Protein AF-A0A7C8FWV5-F1 (afdb_monomer_lite)

pLDDT: mean 75.68, std 17.68, range [30.75, 98.62]

Organism: NCBI:txid1796610

Sequence (499 aa):
MRIVAREIRVPHNERIVSKNVGADAIDLTFDDEWRECTSKVAVFKNGADEFRAAVSGDLVQIPWEVLDRPGELHLSLVGYVGEKKRIVTEKMTRPFKVLAAGSLAGDSPSDPTPDAVQVLLNRVGDAAETAEAAASRAEATDRAVSAAESARTAAEAARASSEESRASAETSRAGAESARVAAETSRRDAEAARSAAEAQRTSAESGRREAEASRVVAEAARVAEFDQMRQNFQGMQCVLLPEGEYDPETAEPTIEGDTSVIYYVPNPRHTVGDLYLEWRYLAVSDGSCIWELIGGRDKLPDAITVADIDAIVGGGTAPKAERYLSLTGLAYLWAVVREWFAAKLHKHDAADIETGQVPVARGGTGASTALAAQHNILGDMAAADAVSDADLQFVLARPDGGNETAGAVFRAAGSLIWNWLDARIRSTFHFNASHQLRTEGLADGAVTNAKLDQSIRDSLSRVAVARCSRVLFAVTETGGYIQFVDESNQPIFGISASN

Secondary structure (DSSP, 8-state):
-EEETTEEE-SS--EEETT--S--EEE-EE-HHHHT-SEEEEEEEETTEEEEEE-BTTEEEPPGGGGSS-EEEEEEEEEEETTTEEEEPPPPSS-EEEEPP-S-PPPPPSSPPPPHHHHHHHHHHHHHHHHHHHHHHHHHHHHHHHHHHHHHHHHHHHHHHHHHHHHHHHHHHHHHHHHHHHHHHHHHHHHHHHHHHHHHHHHHHHHHHHHHHHHHHHHHHHHHHHHHHHHHHHT-EEEEPPTTSB-TTT--B-SPP-TTEEEEEEEEEEETTEEEEEEEEEE-TTS-EEEEEES-S-SSPPPPPHHHHHHHHTTPPPPSS-----HHHHHHHHHHHHHHHHTT-----TTS--SS---GGGTS---SSHHHHHHHHHGGG-------SSS-------SS-------SS-TTTHHHHHHHHHHHHHHHTTB-TTS-B-GGG--TTS--HHHHHHHHHHHHTT---TT--EEEEEEETTEEEEEEE-TTS-EEEEEE---

Structure (mmCIF, N/CA/C/O backbone):
data_AF-A0A7C8FWV5-F1
#
_entry.id   AF-A0A7C8FWV5-F1
#
loop_
_atom_site.group_PDB
_atom_site.id
_atom_site.type_symbol
_atom_site.label_atom_id
_atom_site.label_alt_id
_atom_site.label_comp_id
_atom_site.label_asym_id
_atom_site.label_entity_id
_atom_site.label_seq_id
_atom_site.pdbx_PDB_ins_code
_atom_site.Cartn_x
_atom_site.Cartn_y
_atom_site.Cartn_z
_atom_site.occupancy
_atom_site.B_iso_or_equiv
_atom_site.auth_seq_id
_atom_site.auth_comp_id
_atom_site.auth_asym_id
_atom_site.auth_atom_id
_atom_site.pdbx_PDB_model_num
ATOM 1 N N . MET A 1 1 ? 73.885 -1.399 -71.436 1.00 81.50 1 MET A N 1
ATOM 2 C CA . MET A 1 1 ? 74.106 -0.104 -72.128 1.00 81.50 1 MET A CA 1
ATOM 3 C C . MET A 1 1 ? 73.913 1.042 -71.139 1.00 81.50 1 MET A C 1
ATOM 5 O O . MET A 1 1 ? 73.030 0.947 -70.298 1.00 81.50 1 MET A O 1
ATOM 9 N N . ARG A 1 2 ? 74.726 2.107 -71.193 1.00 83.88 2 ARG A N 1
ATOM 10 C CA . ARG A 1 2 ? 74.626 3.237 -70.248 1.00 83.88 2 ARG A CA 1
ATOM 11 C C . ARG A 1 2 ? 74.186 4.507 -70.970 1.00 83.88 2 ARG A C 1
ATOM 13 O O . ARG A 1 2 ? 74.737 4.817 -72.022 1.00 83.88 2 ARG A O 1
ATOM 20 N N . ILE A 1 3 ? 73.235 5.241 -70.400 1.00 84.94 3 ILE A N 1
ATOM 21 C CA . ILE A 1 3 ? 72.766 6.525 -70.932 1.00 84.94 3 ILE A CA 1
ATOM 22 C C . ILE A 1 3 ? 73.201 7.617 -69.965 1.00 84.94 3 ILE A C 1
ATOM 24 O O . ILE A 1 3 ? 72.826 7.589 -68.794 1.00 84.94 3 ILE A O 1
ATOM 28 N N . VAL A 1 4 ? 74.041 8.533 -70.445 1.00 82.44 4 VAL A N 1
ATOM 29 C CA . VAL A 1 4 ? 74.575 9.649 -69.650 1.00 82.44 4 VAL A CA 1
ATOM 30 C C . VAL A 1 4 ? 74.501 10.909 -70.487 1.00 82.44 4 VAL A C 1
ATOM 32 O O . VAL A 1 4 ? 74.942 10.888 -71.632 1.00 82.44 4 VAL A O 1
ATOM 35 N N . ALA A 1 5 ? 73.958 11.994 -69.933 1.00 82.19 5 ALA A N 1
ATOM 36 C CA . ALA A 1 5 ? 73.824 13.272 -70.640 1.00 82.19 5 ALA A CA 1
ATOM 37 C C . ALA A 1 5 ? 73.125 13.120 -72.008 1.00 82.19 5 ALA A C 1
ATOM 39 O O . ALA A 1 5 ? 73.476 13.784 -72.979 1.00 82.19 5 ALA A O 1
ATOM 40 N N . ARG A 1 6 ? 72.135 12.213 -72.077 1.00 84.94 6 ARG A N 1
ATOM 41 C CA . ARG A 1 6 ? 71.362 11.862 -73.288 1.00 84.94 6 ARG A CA 1
ATOM 42 C C . ARG A 1 6 ? 72.181 11.202 -74.406 1.00 84.94 6 ARG A C 1
ATOM 44 O O . ARG A 1 6 ? 71.646 10.958 -75.481 1.00 84.94 6 ARG A O 1
ATOM 51 N N . GLU A 1 7 ? 73.427 10.827 -74.148 1.00 84.19 7 GLU A N 1
ATOM 52 C CA . GLU A 1 7 ? 74.251 10.044 -75.062 1.00 84.19 7 GLU A CA 1
ATOM 53 C C . GLU A 1 7 ? 74.120 8.546 -74.747 1.00 84.19 7 GLU A C 1
ATOM 55 O O . GLU A 1 7 ? 74.185 8.121 -73.588 1.00 84.19 7 GLU A O 1
ATOM 60 N N . ILE A 1 8 ? 73.967 7.729 -75.790 1.00 84.31 8 ILE A N 1
ATOM 61 C CA . ILE A 1 8 ? 73.966 6.270 -75.681 1.00 84.31 8 ILE A CA 1
ATOM 62 C C . ILE A 1 8 ? 75.407 5.751 -75.721 1.00 84.31 8 ILE A C 1
ATOM 64 O O . ILE A 1 8 ? 76.081 5.833 -76.748 1.00 84.31 8 ILE A O 1
ATOM 68 N N . ARG A 1 9 ? 75.860 5.140 -74.621 1.00 81.19 9 ARG A N 1
ATOM 69 C CA . ARG A 1 9 ? 77.179 4.504 -74.525 1.00 81.19 9 ARG A CA 1
ATOM 70 C C . ARG A 1 9 ? 77.047 2.987 -74.503 1.00 81.19 9 ARG A C 1
ATOM 72 O O . ARG A 1 9 ? 76.560 2.394 -73.532 1.00 81.19 9 ARG A O 1
ATOM 79 N N . VAL A 1 10 ? 77.507 2.362 -75.584 1.00 75.94 10 VAL A N 1
ATOM 80 C CA . VAL A 1 10 ? 77.534 0.904 -75.752 1.00 75.94 10 VAL A CA 1
ATOM 81 C C . VAL A 1 10 ? 78.947 0.391 -75.438 1.00 75.94 10 VAL A C 1
ATOM 83 O O . VAL A 1 10 ? 79.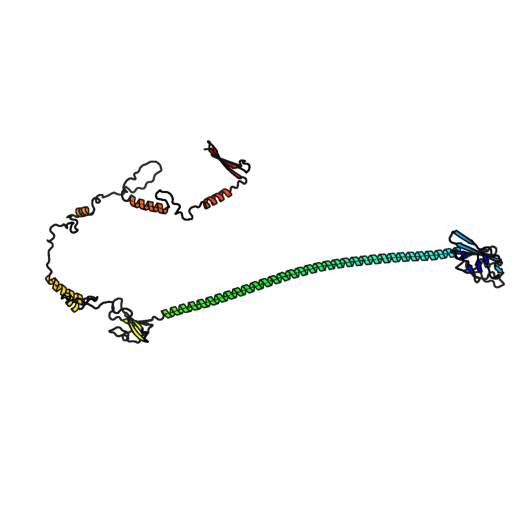909 0.937 -75.982 1.00 75.94 10 VAL A O 1
ATOM 86 N N . PRO A 1 11 ? 79.107 -0.614 -74.557 1.00 64.56 11 PRO A N 1
ATOM 87 C CA . PRO A 1 11 ? 80.425 -1.081 -74.120 1.00 64.56 11 PRO A CA 1
ATOM 88 C C . PRO A 1 11 ? 81.222 -1.793 -75.227 1.00 64.56 11 PRO A C 1
ATOM 90 O O . PRO A 1 11 ? 82.437 -1.630 -75.288 1.00 64.56 11 PRO A O 1
ATOM 93 N N . HIS A 1 12 ? 80.559 -2.527 -76.129 1.00 64.19 12 HIS A N 1
ATOM 94 C CA . HIS A 1 12 ? 81.186 -3.223 -77.258 1.00 64.19 12 HIS A CA 1
ATOM 95 C C . HIS A 1 12 ? 80.329 -3.105 -78.525 1.00 64.19 12 HIS A C 1
ATOM 97 O O . HIS A 1 12 ? 79.124 -2.881 -78.456 1.00 64.19 12 HIS A O 1
ATOM 103 N N . ASN A 1 13 ? 80.954 -3.237 -79.699 1.00 60.41 13 ASN A N 1
ATOM 104 C CA . ASN A 1 13 ? 80.238 -3.252 -80.975 1.00 60.41 13 ASN A CA 1
ATOM 105 C C . ASN A 1 13 ? 79.641 -4.648 -81.203 1.00 60.41 13 ASN A C 1
ATOM 107 O O . ASN A 1 13 ? 80.277 -5.508 -81.817 1.00 60.41 13 ASN A O 1
ATOM 111 N N . GLU A 1 14 ? 78.469 -4.888 -80.626 1.00 65.50 14 GLU A N 1
ATOM 112 C CA . GLU A 1 14 ? 77.799 -6.185 -80.662 1.00 65.50 14 GLU A CA 1
ATOM 113 C C . GLU A 1 14 ? 77.191 -6.463 -82.046 1.00 65.50 14 GLU A C 1
ATOM 115 O O . GLU A 1 14 ? 76.731 -5.565 -82.760 1.00 65.50 14 GLU A O 1
ATOM 120 N N . ARG A 1 15 ? 77.261 -7.732 -82.458 1.00 67.81 15 ARG A N 1
ATOM 121 C CA . ARG A 1 15 ? 76.713 -8.233 -83.721 1.00 67.81 15 ARG A CA 1
ATOM 122 C C . ARG A 1 15 ? 75.438 -8.998 -83.409 1.00 67.81 15 ARG A C 1
ATOM 124 O O . ARG A 1 15 ? 75.498 -9.967 -82.663 1.00 67.81 15 ARG A O 1
ATOM 131 N N . ILE A 1 16 ? 74.336 -8.583 -84.020 1.00 72.75 16 ILE A N 1
ATOM 132 C CA . ILE A 1 16 ? 73.029 -9.231 -83.890 1.00 72.75 16 ILE A CA 1
ATOM 133 C C . ILE A 1 16 ? 72.778 -10.025 -85.176 1.00 72.75 16 ILE A C 1
ATOM 135 O O . ILE A 1 16 ? 73.174 -9.600 -86.264 1.00 72.75 16 ILE A O 1
ATOM 139 N N . VAL A 1 17 ? 72.163 -11.199 -85.078 1.00 68.25 17 VAL A N 1
ATOM 140 C CA . VAL A 1 17 ? 71.828 -12.027 -86.246 1.00 68.25 17 VAL A CA 1
ATOM 141 C C . VAL A 1 17 ? 70.368 -11.770 -86.620 1.00 68.25 17 VAL A C 1
ATOM 143 O O . VAL A 1 17 ? 69.497 -11.815 -85.756 1.00 68.25 17 VAL A O 1
ATOM 146 N N . SER A 1 18 ? 70.095 -11.476 -87.896 1.00 65.50 18 SER A N 1
ATOM 147 C CA . SER A 1 18 ? 68.712 -11.355 -88.392 1.00 65.50 18 SER A CA 1
ATOM 148 C C . SER A 1 18 ? 67.948 -12.661 -88.188 1.00 65.50 18 SER A C 1
ATOM 150 O O . SER A 1 18 ? 68.550 -13.732 -88.183 1.00 65.50 18 SER A O 1
ATOM 152 N N . LYS A 1 19 ? 66.624 -12.587 -88.017 1.00 67.31 19 LYS A N 1
ATOM 153 C CA . LYS A 1 19 ? 65.759 -13.759 -87.761 1.00 67.31 19 LYS A CA 1
ATOM 154 C C . LYS A 1 19 ? 66.139 -14.588 -86.523 1.00 67.31 19 LYS A C 1
ATOM 156 O O . LYS A 1 19 ? 65.716 -15.736 -86.395 1.00 67.31 19 LYS A O 1
ATOM 161 N N . ASN A 1 20 ? 66.948 -14.033 -85.620 1.00 62.91 20 ASN A N 1
ATOM 162 C CA . ASN A 1 20 ? 67.179 -14.622 -84.311 1.00 62.91 20 ASN A CA 1
ATOM 163 C C . ASN A 1 20 ? 66.084 -14.120 -83.370 1.00 62.91 20 ASN A C 1
ATOM 165 O O . ASN A 1 20 ? 65.939 -12.918 -83.147 1.00 62.91 20 ASN A O 1
ATOM 169 N N . VAL A 1 21 ? 65.260 -15.040 -82.888 1.00 54.66 21 VAL A N 1
ATOM 170 C CA . VAL A 1 21 ? 64.005 -14.715 -82.217 1.00 54.66 21 VAL A CA 1
ATOM 171 C C . VAL A 1 21 ? 64.215 -14.661 -80.708 1.00 54.66 21 VAL A C 1
ATOM 173 O O . VAL A 1 21 ? 64.602 -15.652 -80.098 1.00 54.66 21 VAL A O 1
ATOM 176 N N . GLY A 1 22 ? 63.920 -13.507 -80.104 1.00 55.91 22 GLY A N 1
ATOM 177 C CA . GLY A 1 22 ? 63.567 -13.405 -78.683 1.00 55.91 22 GLY A CA 1
ATOM 178 C C . GLY A 1 22 ? 64.676 -13.612 -77.644 1.00 55.91 22 GLY A C 1
ATOM 179 O O . GLY A 1 22 ? 64.346 -13.906 -76.499 1.00 55.91 22 GLY A O 1
ATOM 180 N N . ALA A 1 23 ? 65.958 -13.462 -77.991 1.00 54.31 23 ALA A N 1
ATOM 181 C CA . ALA A 1 23 ? 67.057 -13.674 -77.036 1.00 54.31 23 ALA A CA 1
ATOM 182 C C . ALA A 1 23 ? 67.865 -12.417 -76.663 1.00 54.31 23 ALA A C 1
ATOM 184 O O . ALA A 1 23 ? 68.674 -12.488 -75.740 1.00 54.31 23 ALA A O 1
ATOM 185 N N . ASP A 1 24 ? 67.629 -11.272 -77.311 1.00 65.75 24 ASP A N 1
ATOM 186 C CA . ASP A 1 24 ? 68.442 -10.074 -77.089 1.00 65.75 24 ASP A CA 1
ATOM 187 C C . ASP A 1 24 ? 67.620 -8.991 -76.372 1.00 65.75 24 ASP A C 1
ATOM 189 O O . ASP A 1 24 ? 66.854 -8.235 -76.974 1.00 65.75 24 ASP A O 1
ATOM 193 N N . ALA A 1 25 ? 67.773 -8.934 -75.048 1.00 75.06 25 ALA A N 1
ATOM 194 C CA . ALA A 1 25 ? 67.289 -7.840 -74.218 1.00 75.06 25 ALA A CA 1
ATOM 195 C C . ALA A 1 25 ? 68.412 -6.825 -73.998 1.00 75.06 25 ALA A C 1
ATOM 197 O O . ALA A 1 25 ? 69.577 -7.187 -73.833 1.00 75.06 25 ALA A O 1
ATOM 198 N N . ILE A 1 26 ? 68.061 -5.544 -73.953 1.00 81.31 26 ILE A N 1
ATOM 199 C CA . ILE A 1 26 ? 69.013 -4.490 -73.625 1.00 81.31 26 ILE A CA 1
ATOM 200 C C . ILE A 1 26 ? 68.773 -4.062 -72.183 1.00 81.31 26 ILE A C 1
ATOM 202 O O . ILE A 1 26 ? 67.765 -3.423 -71.876 1.00 81.31 26 ILE A O 1
ATOM 206 N N . ASP A 1 27 ? 69.746 -4.357 -71.322 1.00 84.44 27 ASP A N 1
ATOM 207 C CA . ASP A 1 27 ? 69.854 -3.734 -70.006 1.00 84.44 27 ASP A CA 1
ATOM 208 C C . ASP A 1 27 ? 70.310 -2.282 -70.158 1.00 84.44 27 ASP A C 1
ATOM 210 O O . ASP A 1 27 ? 71.339 -1.977 -70.777 1.00 84.44 27 ASP A O 1
ATOM 214 N N . LEU A 1 28 ? 69.550 -1.367 -69.577 1.00 86.19 28 LEU A N 1
ATOM 215 C CA . LEU A 1 28 ? 69.741 0.070 -69.630 1.00 86.19 28 LEU A CA 1
ATOM 216 C C . LEU A 1 28 ? 70.085 0.584 -68.235 1.00 86.19 28 LEU A C 1
ATOM 218 O O . LEU A 1 28 ? 69.355 0.389 -67.274 1.00 86.19 28 LEU A O 1
ATOM 222 N N . THR A 1 29 ? 71.193 1.308 -68.122 1.00 88.00 29 THR A N 1
ATOM 223 C CA . THR A 1 29 ? 71.527 2.049 -66.905 1.00 88.00 29 THR A CA 1
ATOM 224 C C . THR A 1 29 ? 71.343 3.536 -67.159 1.00 88.00 29 THR A C 1
ATOM 226 O O . THR A 1 29 ? 72.032 4.116 -68.004 1.00 88.00 29 THR A O 1
ATOM 229 N N . PHE A 1 30 ? 70.428 4.140 -66.408 1.00 88.69 30 PHE A N 1
ATOM 230 C CA . PHE A 1 30 ? 70.049 5.546 -66.515 1.00 88.69 30 PHE A CA 1
ATOM 231 C C . PHE A 1 30 ? 70.780 6.420 -65.485 1.00 88.69 30 PHE A C 1
ATOM 233 O O . PHE A 1 30 ? 71.000 5.992 -64.345 1.00 88.69 30 PHE A O 1
ATOM 240 N N . ASP A 1 31 ? 71.141 7.638 -65.893 1.00 87.81 31 ASP A N 1
ATOM 241 C CA . ASP A 1 31 ? 71.533 8.722 -64.986 1.00 87.81 31 ASP A CA 1
ATOM 242 C C . ASP A 1 31 ? 70.303 9.358 -64.301 1.00 87.81 31 ASP A C 1
ATOM 244 O O . ASP A 1 31 ? 69.162 8.957 -64.546 1.00 87.81 31 ASP A O 1
ATOM 248 N N . ASP A 1 32 ? 70.534 10.337 -63.426 1.00 87.62 32 ASP A N 1
ATOM 249 C CA . ASP A 1 32 ? 69.474 10.945 -62.616 1.00 87.62 32 ASP A CA 1
ATOM 250 C C . ASP A 1 32 ? 68.402 11.651 -63.469 1.00 87.62 32 ASP A C 1
ATOM 252 O O . ASP A 1 32 ? 67.213 11.491 -63.195 1.00 87.62 32 ASP A O 1
ATOM 256 N N . GLU A 1 33 ? 68.784 12.324 -64.568 1.00 87.00 33 GLU A N 1
ATOM 257 C CA . GLU A 1 33 ? 67.824 12.994 -65.468 1.00 87.00 33 GLU A CA 1
ATOM 258 C C . GLU A 1 33 ? 66.840 11.984 -66.082 1.00 87.00 33 GLU A C 1
ATOM 260 O O . GLU A 1 33 ? 65.640 12.248 -66.202 1.00 87.00 33 GLU A O 1
ATOM 265 N N . TRP A 1 34 ? 67.326 10.801 -66.460 1.00 86.50 34 TRP A N 1
ATOM 266 C CA . TRP A 1 34 ? 66.474 9.747 -67.003 1.00 86.50 34 TRP A CA 1
ATOM 267 C C . TRP A 1 34 ? 65.711 8.986 -65.912 1.00 86.50 34 TRP A C 1
ATOM 269 O O . TRP A 1 34 ? 64.590 8.534 -66.163 1.00 86.50 34 TRP A O 1
ATOM 279 N N . ARG A 1 35 ? 66.249 8.853 -64.692 1.00 84.81 35 ARG A N 1
ATOM 280 C CA . ARG A 1 35 ? 65.530 8.230 -63.562 1.00 84.81 35 ARG A CA 1
ATOM 281 C C . ARG A 1 35 ? 64.277 9.009 -63.171 1.00 84.81 35 ARG A C 1
ATOM 283 O O . ARG A 1 35 ? 63.275 8.379 -62.852 1.00 84.81 35 ARG A O 1
ATOM 290 N N . GLU A 1 36 ? 64.290 10.330 -63.319 1.00 84.31 36 GLU A N 1
ATOM 291 C CA . GLU A 1 36 ? 63.121 11.198 -63.115 1.00 84.31 36 GLU A CA 1
ATOM 292 C C . GLU A 1 36 ? 62.006 11.017 -64.167 1.00 84.31 36 GLU A C 1
ATOM 294 O O . GLU A 1 36 ? 60.885 11.491 -63.974 1.00 84.31 36 GLU A O 1
ATOM 299 N N . CYS A 1 37 ? 62.266 10.332 -65.289 1.00 84.31 37 CYS A N 1
ATOM 300 C CA . CYS A 1 37 ? 61.239 10.090 -66.305 1.00 84.31 37 CYS A CA 1
ATOM 301 C C . CYS A 1 37 ? 60.179 9.101 -65.812 1.00 84.31 37 CYS A C 1
ATOM 303 O O . CYS A 1 37 ? 60.489 7.939 -65.529 1.00 84.31 37 CYS A O 1
ATOM 305 N N . THR A 1 38 ? 58.920 9.541 -65.831 1.00 82.50 38 THR A N 1
ATOM 306 C CA . THR A 1 38 ? 57.736 8.764 -65.445 1.00 82.50 38 THR A CA 1
ATOM 307 C C . THR A 1 38 ? 57.397 7.672 -66.455 1.00 82.50 38 THR A C 1
ATOM 309 O O . THR A 1 38 ? 56.855 6.636 -66.080 1.00 82.50 38 THR A O 1
ATOM 312 N N . SER A 1 39 ? 57.741 7.863 -67.731 1.00 83.69 39 SER A N 1
ATOM 313 C CA . SER A 1 39 ? 57.672 6.811 -68.750 1.00 83.69 39 SER A CA 1
ATOM 314 C C . SER A 1 39 ? 58.838 6.904 -69.730 1.00 83.69 39 SER A C 1
ATOM 316 O O . SER A 1 39 ? 59.426 7.971 -69.934 1.00 83.69 39 SER A O 1
ATOM 318 N N . LYS A 1 40 ? 59.209 5.757 -70.302 1.00 88.25 40 LYS A N 1
ATOM 319 C CA . LYS A 1 40 ? 60.360 5.602 -71.192 1.00 88.25 40 LYS A CA 1
ATOM 320 C C . LYS A 1 40 ? 59.982 4.679 -72.349 1.00 88.25 40 LYS A C 1
ATOM 322 O O . LYS A 1 40 ? 59.406 3.613 -72.133 1.00 88.25 40 LYS A O 1
ATOM 327 N N . VAL A 1 41 ? 60.318 5.088 -73.567 1.00 89.06 41 VAL A N 1
ATOM 328 C CA . VAL A 1 41 ? 60.053 4.350 -74.807 1.00 89.06 41 VAL A CA 1
ATOM 329 C C . VAL A 1 41 ? 61.358 4.191 -75.575 1.00 89.06 41 VAL A C 1
ATOM 331 O O . VAL A 1 41 ? 62.072 5.167 -75.799 1.00 89.06 41 VAL A O 1
ATOM 334 N N . ALA A 1 42 ? 61.667 2.968 -75.986 1.00 88.31 42 ALA A N 1
ATOM 335 C CA . ALA A 1 42 ? 62.763 2.663 -76.888 1.00 88.31 42 ALA A CA 1
ATOM 336 C C . ALA A 1 42 ? 62.255 2.664 -78.326 1.00 88.31 42 ALA A C 1
ATOM 338 O O . ALA A 1 42 ? 61.331 1.937 -78.668 1.00 88.31 42 ALA A O 1
ATOM 339 N N . VAL A 1 43 ? 62.861 3.486 -79.170 1.00 89.75 43 VAL A N 1
ATOM 340 C CA . VAL A 1 43 ? 62.601 3.541 -80.604 1.00 89.75 43 VAL A CA 1
ATOM 341 C C . VAL A 1 43 ? 63.727 2.799 -81.304 1.00 89.75 43 VAL A C 1
ATOM 343 O O . VAL A 1 43 ? 64.878 3.240 -81.287 1.00 89.75 43 VAL A O 1
ATOM 346 N N . PHE A 1 44 ? 63.387 1.669 -81.902 1.00 89.00 44 PHE A N 1
ATOM 347 C CA . PHE A 1 44 ? 64.279 0.855 -82.707 1.00 89.00 44 PHE A CA 1
ATOM 348 C C . PHE A 1 44 ? 64.050 1.160 -84.181 1.00 89.00 44 PHE A C 1
ATOM 350 O O . PHE A 1 44 ? 62.907 1.198 -84.629 1.00 89.00 44 PHE A O 1
ATOM 357 N N . LYS A 1 45 ? 65.125 1.368 -84.942 1.00 89.31 45 LYS A N 1
ATOM 358 C CA . LYS A 1 45 ? 65.051 1.644 -86.378 1.00 89.31 45 LYS A CA 1
ATOM 359 C C . LYS A 1 45 ? 66.099 0.860 -87.152 1.00 89.31 45 LYS A C 1
ATOM 361 O O . LYS A 1 45 ? 67.292 1.033 -86.907 1.00 89.31 45 LYS A O 1
ATOM 366 N N . ASN A 1 46 ? 65.661 0.064 -88.120 1.00 86.81 46 ASN A N 1
ATOM 367 C CA . ASN A 1 46 ? 66.520 -0.677 -89.038 1.00 86.81 46 ASN A CA 1
ATOM 368 C C . ASN A 1 46 ? 66.026 -0.450 -90.476 1.00 86.81 46 ASN A C 1
ATOM 370 O O . ASN A 1 46 ? 64.996 -0.972 -90.893 1.00 86.81 46 ASN A O 1
ATOM 374 N N . GLY A 1 47 ? 66.725 0.401 -91.231 1.00 84.56 47 GLY A N 1
ATOM 375 C CA . GLY A 1 47 ? 66.286 0.804 -92.569 1.00 84.56 47 GLY A CA 1
ATOM 376 C C . GLY A 1 47 ? 64.940 1.546 -92.555 1.00 84.56 47 GLY A C 1
ATOM 377 O O . GLY A 1 47 ? 64.840 2.642 -91.994 1.00 84.56 47 GLY A O 1
ATOM 378 N N . ALA A 1 48 ? 63.935 0.964 -93.217 1.00 81.81 48 ALA A N 1
ATOM 379 C CA . ALA A 1 48 ? 62.568 1.491 -93.282 1.00 81.81 48 ALA A CA 1
ATOM 380 C C . ALA A 1 48 ? 61.690 1.045 -92.099 1.00 81.81 48 ALA A C 1
ATOM 382 O O . ALA A 1 48 ? 60.644 1.650 -91.869 1.00 81.81 48 ALA A O 1
ATOM 383 N N . ASP A 1 49 ? 62.120 0.026 -91.354 1.00 84.25 49 ASP A N 1
ATOM 384 C CA . ASP A 1 49 ? 61.356 -0.556 -90.258 1.00 84.25 49 ASP A CA 1
ATOM 385 C C . ASP A 1 49 ? 61.646 0.236 -88.964 1.00 84.25 49 ASP A C 1
ATOM 387 O O . ASP A 1 49 ? 62.804 0.421 -88.574 1.00 84.25 49 ASP A O 1
ATOM 391 N N . GLU A 1 50 ? 60.597 0.751 -88.315 1.00 87.25 50 GLU A N 1
ATOM 392 C CA . GLU A 1 50 ? 60.655 1.473 -87.035 1.00 87.25 50 GLU A CA 1
ATOM 393 C C . GLU A 1 50 ? 59.665 0.840 -86.055 1.00 87.25 50 GLU A C 1
ATOM 395 O O . GLU A 1 50 ? 58.498 0.646 -86.392 1.00 87.25 50 GLU A O 1
ATOM 400 N N . PHE A 1 51 ? 60.115 0.560 -84.834 1.00 86.75 51 PHE A N 1
ATOM 401 C CA . PHE A 1 51 ? 59.271 0.016 -83.777 1.00 86.75 51 PHE A CA 1
ATOM 402 C C . PHE A 1 51 ? 59.505 0.743 -82.456 1.00 86.75 51 PHE A C 1
ATOM 404 O O . PHE A 1 51 ? 60.629 1.124 -82.122 1.00 86.75 51 PHE A O 1
ATOM 411 N N . ARG A 1 52 ? 58.435 0.923 -81.682 1.00 88.38 52 ARG A N 1
ATOM 412 C CA . ARG A 1 52 ? 58.458 1.594 -80.383 1.00 88.38 52 ARG A CA 1
ATOM 413 C C . ARG A 1 52 ? 58.133 0.588 -79.282 1.00 88.38 52 ARG A C 1
ATOM 415 O O . ARG A 1 52 ? 57.030 0.077 -79.185 1.00 88.38 52 ARG A O 1
ATOM 422 N N . ALA A 1 53 ? 59.108 0.287 -78.439 1.00 86.25 53 ALA A N 1
ATOM 423 C CA . ALA A 1 53 ? 58.953 -0.642 -77.328 1.00 86.25 53 ALA A CA 1
ATOM 424 C C . ALA A 1 53 ? 58.854 0.122 -76.004 1.00 86.25 53 ALA A C 1
ATOM 426 O O . ALA A 1 53 ? 59.606 1.071 -75.759 1.00 86.25 53 ALA A O 1
ATOM 427 N N . ALA A 1 54 ? 57.944 -0.293 -75.123 1.00 84.25 54 ALA A N 1
ATOM 428 C CA . ALA A 1 54 ? 57.927 0.219 -73.757 1.00 84.25 54 ALA A CA 1
ATOM 429 C C . ALA A 1 54 ? 59.157 -0.297 -73.002 1.00 84.25 54 ALA A C 1
ATOM 431 O O . ALA A 1 54 ? 59.451 -1.491 -73.017 1.00 84.25 54 ALA A O 1
ATOM 432 N N . VAL A 1 55 ? 59.856 0.596 -72.303 1.00 84.44 55 VAL A N 1
ATOM 433 C CA . VAL A 1 55 ? 60.935 0.195 -71.396 1.00 84.44 55 VAL A CA 1
ATOM 434 C C . VAL A 1 55 ? 60.313 -0.183 -70.054 1.00 84.44 55 VAL A C 1
ATOM 436 O O . VAL A 1 55 ? 59.557 0.601 -69.472 1.00 84.44 55 VAL A O 1
ATOM 439 N N . SER A 1 56 ? 60.615 -1.381 -69.556 1.00 77.75 56 SER A N 1
ATOM 440 C CA . SER A 1 56 ? 60.093 -1.876 -68.284 1.00 77.75 56 SER A CA 1
ATOM 441 C C . SER A 1 56 ? 61.198 -1.871 -67.234 1.00 77.75 56 SER A C 1
ATOM 443 O O . SER A 1 56 ? 62.082 -2.724 -67.242 1.00 77.75 56 SER A O 1
ATOM 445 N N . GLY A 1 57 ? 61.156 -0.887 -66.331 1.00 81.69 57 GLY A N 1
ATOM 446 C CA . GLY A 1 57 ? 62.246 -0.648 -65.386 1.00 81.69 57 GLY A CA 1
ATOM 447 C C . GLY A 1 57 ? 63.524 -0.268 -66.131 1.00 81.69 57 GLY A C 1
ATOM 448 O O . GLY A 1 57 ? 63.551 0.749 -66.825 1.00 81.69 57 GLY A O 1
ATOM 449 N N . ASP A 1 58 ? 64.538 -1.120 -66.014 1.00 85.12 58 ASP A N 1
ATOM 450 C CA . ASP A 1 58 ? 65.862 -0.939 -66.611 1.00 85.12 58 ASP A CA 1
ATOM 451 C C . ASP A 1 58 ? 66.104 -1.887 -67.804 1.00 85.12 58 ASP A C 1
ATOM 453 O O . ASP A 1 58 ? 67.224 -1.984 -68.288 1.00 85.12 58 ASP A O 1
ATOM 457 N N . LEU A 1 59 ? 65.073 -2.569 -68.318 1.00 84.38 59 LEU A N 1
ATOM 458 C CA . LEU A 1 59 ? 65.209 -3.542 -69.405 1.00 84.38 59 LEU A CA 1
ATOM 459 C C . LEU A 1 59 ? 64.216 -3.274 -70.544 1.00 84.38 59 LEU A C 1
ATOM 461 O O . LEU A 1 59 ? 63.056 -2.908 -70.325 1.00 84.38 59 LEU A O 1
ATOM 465 N N . VAL A 1 60 ? 64.674 -3.469 -71.782 1.00 85.81 60 VAL A N 1
ATOM 466 C CA . VAL A 1 60 ? 63.828 -3.432 -72.979 1.00 85.81 60 VAL A CA 1
ATOM 467 C C . VAL A 1 60 ? 64.138 -4.600 -73.907 1.00 85.81 60 VAL A C 1
ATOM 469 O O . VAL A 1 60 ? 65.298 -4.904 -74.176 1.00 85.81 60 VAL A O 1
ATOM 472 N N . GLN A 1 61 ? 63.090 -5.256 -74.393 1.00 83.81 61 GLN A N 1
ATOM 473 C CA . GLN A 1 61 ? 63.203 -6.328 -75.379 1.00 83.81 61 GLN A CA 1
ATOM 474 C C . GLN A 1 61 ? 63.343 -5.725 -76.776 1.00 83.81 61 GLN A C 1
ATOM 476 O O . GLN A 1 61 ? 62.620 -4.781 -77.108 1.00 83.81 61 GLN A O 1
ATOM 481 N N . ILE A 1 62 ? 64.268 -6.250 -77.585 1.00 83.00 62 ILE A N 1
ATOM 482 C CA . ILE A 1 62 ? 64.380 -5.845 -78.988 1.00 83.00 62 ILE A CA 1
ATOM 483 C C . ILE A 1 62 ? 63.231 -6.509 -79.769 1.00 83.00 62 ILE A C 1
ATOM 485 O O . ILE A 1 62 ? 63.133 -7.737 -79.762 1.00 83.00 62 ILE A O 1
ATOM 489 N N . PRO A 1 63 ? 62.360 -5.733 -80.440 1.00 82.88 63 PRO A N 1
ATOM 490 C CA . PRO A 1 63 ? 61.269 -6.276 -81.246 1.00 82.88 63 PRO A CA 1
ATOM 491 C C . PRO A 1 63 ? 61.811 -7.128 -82.393 1.00 82.88 63 PRO A C 1
ATOM 493 O O . PRO A 1 63 ? 62.785 -6.749 -83.050 1.00 82.88 63 PRO A O 1
ATOM 496 N N . TRP A 1 64 ? 61.179 -8.265 -82.672 1.00 79.25 64 TRP A N 1
ATOM 497 C CA . TRP A 1 64 ? 61.624 -9.136 -83.762 1.00 79.25 64 TRP A CA 1
ATOM 498 C C . TRP A 1 64 ? 61.416 -8.472 -85.134 1.00 79.25 64 TRP A C 1
ATOM 500 O O . TRP A 1 64 ? 62.180 -8.721 -86.064 1.00 79.25 64 TRP A O 1
ATOM 510 N N . GLU A 1 65 ? 60.445 -7.560 -85.239 1.00 83.44 65 GLU A N 1
ATOM 511 C CA . GLU A 1 65 ? 60.075 -6.839 -86.457 1.00 83.44 65 GLU A CA 1
ATOM 512 C C . GLU A 1 65 ? 61.242 -6.021 -87.029 1.00 83.44 65 GLU A C 1
ATOM 514 O O . GLU A 1 65 ? 61.413 -5.940 -88.243 1.00 83.44 65 GLU A O 1
ATOM 519 N N . VAL A 1 66 ? 62.093 -5.451 -86.167 1.00 82.75 66 VAL A N 1
ATOM 520 C CA . VAL A 1 66 ? 63.281 -4.684 -86.593 1.00 82.75 66 VAL A CA 1
ATOM 521 C C . VAL A 1 66 ? 64.502 -5.570 -86.864 1.00 82.75 66 VAL A C 1
ATOM 523 O O . VAL A 1 66 ? 65.523 -5.076 -87.347 1.00 82.75 66 VAL A O 1
ATOM 526 N N . LEU A 1 67 ? 64.418 -6.871 -86.569 1.00 80.62 67 LEU A N 1
ATOM 527 C CA . LEU A 1 67 ? 65.472 -7.868 -86.788 1.00 80.62 67 LEU A CA 1
ATOM 528 C C . LEU A 1 67 ? 65.200 -8.778 -87.997 1.00 80.62 67 LEU A C 1
ATOM 530 O O . LEU A 1 67 ? 66.035 -9.624 -88.325 1.00 80.62 67 LEU A O 1
ATOM 534 N N . ASP A 1 68 ? 64.069 -8.606 -88.686 1.00 78.25 68 ASP A N 1
ATOM 535 C CA . ASP A 1 68 ? 63.689 -9.429 -89.844 1.00 78.25 68 ASP A CA 1
ATOM 536 C C . ASP A 1 68 ? 64.653 -9.255 -91.036 1.00 78.25 68 ASP A C 1
ATOM 538 O O . ASP A 1 68 ? 64.917 -10.193 -91.795 1.00 78.25 68 ASP A O 1
ATOM 542 N N . ARG A 1 69 ? 65.259 -8.066 -91.172 1.00 77.69 69 ARG A N 1
ATOM 543 C CA . ARG A 1 69 ? 66.181 -7.732 -92.268 1.00 77.69 69 ARG A CA 1
ATOM 544 C C . ARG A 1 69 ? 67.601 -7.418 -91.784 1.00 77.69 69 ARG A C 1
ATOM 546 O O . ARG A 1 69 ? 67.771 -6.720 -90.782 1.00 77.69 69 ARG A O 1
ATOM 553 N N . PRO A 1 70 ? 68.644 -7.850 -92.519 1.00 80.12 70 PRO A N 1
ATOM 554 C CA . PRO A 1 70 ? 70.017 -7.415 -92.266 1.00 80.12 70 PRO A CA 1
ATOM 555 C C . PRO A 1 70 ? 70.173 -5.904 -92.482 1.00 80.12 70 PRO A C 1
ATOM 557 O O . PRO A 1 70 ? 69.634 -5.360 -93.445 1.00 80.12 70 PRO A O 1
ATOM 560 N N . GLY A 1 71 ? 70.940 -5.230 -91.625 1.00 85.00 71 GLY A N 1
ATOM 561 C CA . GLY A 1 71 ? 71.089 -3.776 -91.669 1.00 85.00 71 GLY A CA 1
ATOM 562 C C . GLY A 1 71 ? 71.765 -3.171 -90.438 1.00 85.00 71 GLY A C 1
ATOM 563 O O . GLY A 1 71 ? 72.422 -3.859 -89.656 1.00 85.00 71 GLY A O 1
ATOM 564 N N . GLU A 1 72 ? 71.632 -1.854 -90.288 1.00 84.75 72 GLU A N 1
ATOM 565 C CA . GLU A 1 72 ? 72.142 -1.103 -89.137 1.00 84.75 72 GLU A CA 1
ATOM 566 C C . GLU A 1 72 ? 70.986 -0.713 -88.211 1.00 84.75 72 GLU A C 1
ATOM 568 O O . GLU A 1 72 ? 70.216 0.209 -88.502 1.00 84.75 72 GLU A O 1
ATOM 573 N N . LEU A 1 73 ? 70.894 -1.397 -87.070 1.00 86.00 73 LEU A N 1
ATOM 574 C CA . LEU A 1 73 ? 69.890 -1.138 -86.048 1.00 86.00 73 LEU A CA 1
ATOM 575 C C . LEU A 1 73 ? 70.334 0.031 -85.167 1.00 86.00 73 LEU A C 1
ATOM 577 O O . LEU A 1 73 ? 71.332 -0.027 -84.445 1.00 86.00 73 LEU A O 1
ATOM 581 N N . HIS A 1 74 ? 69.550 1.097 -85.216 1.00 87.19 74 HIS A N 1
ATOM 582 C CA . HIS A 1 74 ? 69.690 2.260 -84.361 1.00 87.19 74 HIS A CA 1
ATOM 583 C C . HIS A 1 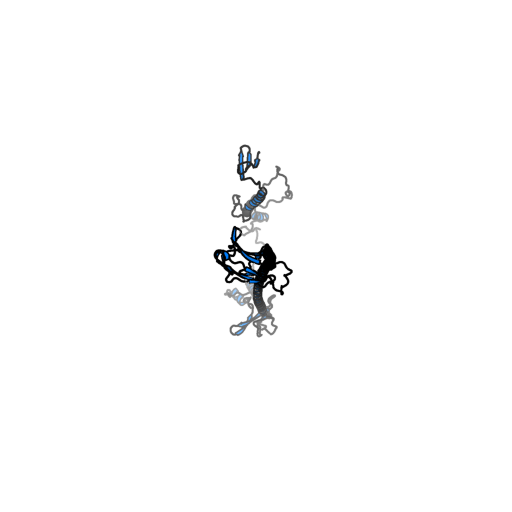74 ? 68.673 2.179 -83.223 1.00 87.19 74 HIS A C 1
ATOM 585 O O . HIS A 1 74 ? 67.501 1.890 -83.456 1.00 87.19 74 HIS A O 1
ATOM 591 N N . LEU A 1 75 ? 69.112 2.485 -82.005 1.00 87.81 75 LEU A N 1
ATOM 592 C CA . LEU A 1 75 ? 68.246 2.686 -80.848 1.00 87.81 75 LEU A CA 1
ATOM 593 C C . LEU A 1 75 ? 68.235 4.175 -80.485 1.00 87.81 75 LEU A C 1
ATOM 595 O O . LEU A 1 75 ? 69.244 4.874 -80.544 1.00 87.81 75 LEU A O 1
ATOM 599 N N . SER A 1 76 ? 67.073 4.689 -80.122 1.00 88.88 76 SER A N 1
ATOM 600 C CA . SER A 1 76 ? 66.920 5.996 -79.491 1.00 88.88 76 SER A CA 1
ATOM 601 C C . SER A 1 76 ? 65.914 5.864 -78.365 1.00 88.88 76 SER A C 1
ATOM 603 O O . SER A 1 76 ? 64.886 5.221 -78.532 1.00 88.88 76 SER A O 1
ATOM 605 N N . LEU A 1 77 ? 66.190 6.454 -77.211 1.00 89.06 77 LEU A N 1
ATOM 606 C CA . LEU A 1 77 ? 65.258 6.440 -76.092 1.00 89.06 77 LEU A CA 1
ATOM 607 C C . LEU A 1 77 ? 64.530 7.773 -76.032 1.00 89.06 77 LEU A C 1
ATOM 609 O O . LEU A 1 77 ? 65.111 8.831 -76.271 1.00 89.06 77 LEU A O 1
ATOM 613 N N . VAL A 1 78 ? 63.246 7.709 -75.713 1.00 88.88 78 VAL A N 1
ATOM 614 C CA . VAL A 1 78 ? 62.382 8.857 -75.470 1.00 88.88 78 VAL A CA 1
ATOM 615 C C . VAL A 1 78 ? 61.877 8.739 -74.040 1.00 88.88 78 VAL A C 1
ATOM 617 O O . VAL A 1 78 ? 61.174 7.791 -73.700 1.00 88.88 78 VAL A O 1
ATOM 620 N N . GLY A 1 79 ? 62.270 9.683 -73.195 1.00 87.50 79 GLY A N 1
ATOM 621 C CA . GLY A 1 79 ? 61.811 9.808 -71.820 1.00 87.50 79 GLY A CA 1
ATOM 622 C C . GLY A 1 79 ? 60.781 10.923 -71.703 1.00 87.50 79 GLY A C 1
ATOM 623 O O . GLY A 1 79 ? 60.925 11.983 -72.320 1.00 87.50 79 GLY A O 1
ATOM 624 N N . TYR A 1 80 ? 59.754 10.696 -70.896 1.00 84.88 80 TYR A N 1
ATOM 625 C CA . TYR A 1 80 ? 58.761 11.706 -70.548 1.00 84.88 80 TYR A CA 1
ATOM 626 C C . TYR A 1 80 ? 58.830 11.975 -69.045 1.00 84.88 80 TYR A C 1
ATOM 628 O O . TYR A 1 80 ? 58.789 11.041 -68.246 1.00 84.88 80 TYR A O 1
ATOM 636 N N . VAL A 1 81 ? 58.938 13.249 -68.663 1.00 82.25 81 VAL A N 1
ATOM 637 C CA . VAL A 1 81 ? 58.824 13.710 -67.271 1.00 82.25 81 VAL A CA 1
ATOM 638 C C . VAL A 1 81 ? 57.474 14.409 -67.143 1.00 82.25 81 VAL A C 1
ATOM 640 O O . VAL A 1 81 ? 57.311 15.565 -67.552 1.00 82.25 81 VAL A O 1
ATOM 643 N N . GLY A 1 82 ? 56.478 13.670 -66.651 1.00 75.56 82 GLY A N 1
ATOM 644 C CA . GLY A 1 82 ? 55.081 14.101 -66.712 1.00 75.56 82 GLY A CA 1
ATOM 645 C C . GLY A 1 82 ? 54.621 14.352 -68.156 1.00 75.56 82 GLY A C 1
ATOM 646 O O . GLY A 1 82 ? 55.131 13.750 -69.097 1.00 75.56 82 GLY A O 1
ATOM 647 N N . GLU A 1 83 ? 53.674 15.271 -68.344 1.00 71.56 83 GLU A N 1
ATOM 648 C CA . GLU A 1 83 ? 53.090 15.569 -69.666 1.00 71.56 83 GLU A CA 1
ATOM 649 C C . GLU A 1 83 ? 53.862 16.631 -70.469 1.00 71.56 83 GLU A C 1
ATOM 651 O O . GLU A 1 83 ? 53.600 16.840 -71.651 1.00 71.56 83 GLU A O 1
ATOM 656 N N . LYS A 1 84 ? 54.799 17.348 -69.834 1.00 69.38 84 LYS A N 1
ATOM 657 C CA . LYS A 1 84 ? 55.318 18.626 -70.358 1.00 69.38 84 LYS A CA 1
ATOM 658 C C . LYS A 1 84 ? 56.737 18.563 -70.908 1.00 69.38 84 LYS A C 1
ATOM 660 O O . LYS A 1 84 ? 57.100 19.394 -71.737 1.00 69.38 84 LYS A O 1
ATOM 665 N N . LYS A 1 85 ? 57.559 17.619 -70.446 1.00 80.94 85 LYS A N 1
ATOM 666 C CA . LYS A 1 85 ? 58.976 17.543 -70.818 1.00 80.94 85 LYS A CA 1
ATOM 667 C C . LYS A 1 85 ? 59.259 16.205 -71.487 1.00 80.94 85 LYS A C 1
ATOM 669 O O . LYS A 1 85 ? 59.185 15.155 -70.854 1.00 80.94 85 LYS A O 1
ATOM 674 N N . ARG A 1 86 ? 59.618 16.274 -72.769 1.00 88.06 86 ARG A N 1
ATOM 675 C CA . ARG A 1 86 ? 60.114 15.147 -73.561 1.00 88.06 86 ARG A CA 1
ATOM 676 C C . ARG A 1 86 ? 61.623 15.283 -73.709 1.00 88.06 86 ARG A C 1
ATOM 678 O O . ARG A 1 86 ? 62.097 16.273 -74.264 1.00 88.06 86 ARG A O 1
ATOM 685 N N . ILE A 1 87 ? 62.362 14.289 -73.236 1.00 88.88 87 ILE A N 1
ATOM 686 C CA . ILE A 1 87 ? 63.799 14.161 -73.478 1.00 88.88 87 ILE A CA 1
ATOM 687 C C . ILE A 1 87 ? 64.041 12.998 -74.434 1.00 88.88 87 ILE A C 1
ATOM 689 O O . ILE A 1 87 ? 63.327 11.998 -74.414 1.00 88.88 87 ILE A O 1
ATOM 693 N N . VAL A 1 88 ? 65.016 13.147 -75.322 1.00 89.56 88 VAL A N 1
ATOM 694 C CA . V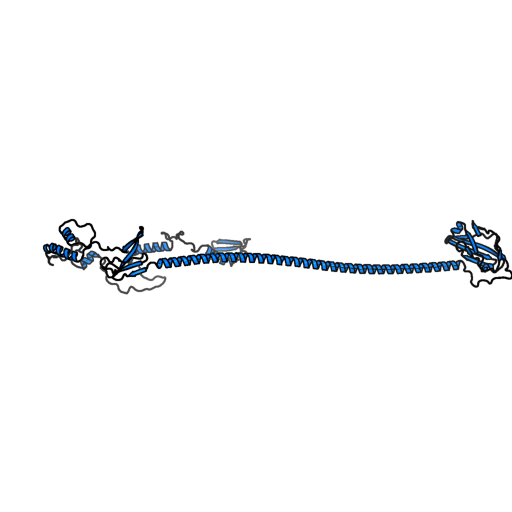AL A 1 88 ? 65.359 12.139 -76.329 1.00 89.56 88 VAL A CA 1
ATOM 695 C C . VAL A 1 88 ? 66.867 11.968 -76.308 1.00 89.56 88 VAL A C 1
ATOM 697 O O . VAL A 1 88 ? 67.587 12.956 -76.145 1.00 89.56 88 VAL A O 1
ATOM 700 N N . THR A 1 89 ? 67.345 10.734 -76.436 1.00 88.81 89 THR A N 1
ATOM 701 C CA . THR A 1 89 ? 68.778 10.496 -76.607 1.00 88.81 89 THR A CA 1
ATOM 702 C C . THR A 1 89 ? 69.256 11.008 -77.957 1.00 88.81 89 THR A C 1
ATOM 704 O O . THR A 1 89 ? 68.521 10.970 -78.944 1.00 88.81 89 THR A O 1
ATOM 707 N N . GLU A 1 90 ? 70.514 11.418 -78.031 1.00 84.25 90 GLU A N 1
ATOM 708 C CA . GLU A 1 90 ? 71.169 11.672 -79.308 1.00 84.25 90 GLU A CA 1
ATOM 709 C C . GLU A 1 90 ? 71.237 10.395 -80.157 1.00 84.25 90 GLU A C 1
ATOM 711 O O . GLU A 1 90 ? 71.165 9.268 -79.650 1.00 84.25 90 GLU A O 1
ATOM 716 N N . LYS A 1 91 ? 71.368 10.571 -81.478 1.00 78.00 91 LYS A N 1
ATOM 717 C CA . LYS A 1 91 ? 71.515 9.445 -82.402 1.00 78.00 91 LYS A CA 1
ATOM 718 C C . LYS A 1 91 ? 72.770 8.658 -82.029 1.00 78.00 91 LYS A C 1
ATOM 720 O O . LYS A 1 91 ? 73.849 9.233 -81.915 1.00 78.00 91 LYS A O 1
ATOM 725 N N . MET A 1 92 ? 72.636 7.338 -81.908 1.00 80.25 92 MET A N 1
ATOM 726 C CA . MET A 1 92 ? 73.777 6.461 -81.649 1.00 80.25 92 MET A CA 1
ATOM 727 C C . MET A 1 92 ? 74.884 6.681 -82.679 1.00 80.25 92 MET A C 1
ATOM 729 O O . MET A 1 92 ? 74.665 6.550 -83.883 1.00 80.25 92 MET A O 1
ATOM 733 N N . THR A 1 93 ? 76.088 6.966 -82.191 1.00 77.38 93 THR A N 1
ATOM 734 C CA . THR A 1 93 ? 77.303 7.091 -83.008 1.00 77.38 93 THR A CA 1
ATOM 735 C C . THR A 1 93 ? 77.779 5.744 -83.551 1.00 77.38 93 THR A C 1
ATOM 737 O O . THR A 1 93 ? 78.492 5.704 -84.552 1.00 77.38 93 THR A O 1
ATOM 740 N N . ARG A 1 94 ? 77.388 4.632 -82.913 1.00 81.62 94 ARG A N 1
ATOM 741 C CA . ARG A 1 94 ? 77.731 3.261 -83.316 1.00 81.62 94 ARG A CA 1
ATOM 742 C C . ARG A 1 94 ? 76.459 2.399 -83.329 1.00 81.62 94 ARG A C 1
ATOM 744 O O . ARG A 1 94 ? 76.057 1.950 -82.258 1.00 81.62 94 ARG A O 1
ATOM 751 N N . PRO A 1 95 ? 75.797 2.208 -84.486 1.00 82.94 95 PRO A N 1
ATOM 752 C CA . PRO A 1 95 ? 74.623 1.345 -84.574 1.00 82.94 95 PRO A CA 1
ATOM 753 C C . PRO A 1 95 ? 75.006 -0.133 -84.451 1.00 82.94 95 PRO A C 1
ATOM 755 O O . PRO A 1 95 ? 76.122 -0.529 -84.801 1.00 82.94 95 PRO A O 1
ATOM 758 N N . PHE A 1 96 ? 74.064 -0.956 -83.990 1.00 83.56 96 PHE A N 1
ATOM 759 C CA . PHE A 1 96 ? 74.238 -2.405 -83.952 1.00 83.56 96 PHE A CA 1
ATOM 760 C C . PHE A 1 96 ? 74.185 -2.970 -85.373 1.00 83.56 96 PHE A C 1
ATOM 762 O O . PHE A 1 96 ? 73.353 -2.564 -86.187 1.00 83.56 96 PHE A O 1
ATOM 769 N N . LYS A 1 97 ? 75.068 -3.922 -85.688 1.00 81.62 97 LYS A N 1
ATOM 770 C CA . LYS A 1 97 ? 75.083 -4.565 -87.009 1.00 81.62 97 LYS A CA 1
ATOM 771 C C . LYS A 1 97 ? 74.218 -5.816 -86.987 1.00 81.62 97 LYS A C 1
ATOM 773 O O . LYS A 1 97 ? 74.605 -6.799 -86.358 1.00 81.62 97 LYS A O 1
ATOM 778 N N . VAL A 1 98 ? 73.100 -5.774 -87.709 1.00 81.75 98 VAL A N 1
ATOM 779 C CA . VAL A 1 98 ? 72.215 -6.918 -87.948 1.00 81.75 98 VAL A CA 1
ATOM 780 C C . VAL A 1 98 ? 72.717 -7.659 -89.187 1.00 81.75 98 VAL A C 1
ATOM 782 O O . VAL A 1 98 ? 72.653 -7.151 -90.306 1.00 81.75 98 VAL A O 1
ATOM 785 N N . LEU A 1 99 ? 73.277 -8.849 -88.996 1.00 78.81 99 LEU A N 1
ATOM 786 C CA . LEU A 1 99 ? 73.866 -9.660 -90.064 1.00 78.81 99 LEU A CA 1
ATOM 787 C C . LEU A 1 99 ? 72.833 -10.595 -90.696 1.00 78.81 99 LEU A C 1
ATOM 789 O O . LEU A 1 99 ? 71.873 -10.999 -90.046 1.00 78.81 99 LEU A O 1
ATOM 793 N N . ALA A 1 100 ? 73.052 -10.984 -91.953 1.00 74.62 100 ALA A N 1
ATOM 794 C CA . ALA A 1 100 ? 72.256 -12.029 -92.593 1.00 74.62 100 ALA A CA 1
ATOM 795 C C . ALA A 1 100 ? 72.369 -13.350 -91.822 1.00 74.62 100 ALA A C 1
ATOM 797 O O . ALA A 1 100 ? 73.478 -13.794 -91.518 1.00 74.62 100 ALA A O 1
ATOM 798 N N . ALA A 1 101 ? 71.226 -13.962 -91.507 1.00 65.19 101 ALA A N 1
ATOM 799 C CA . ALA A 1 101 ? 71.182 -15.313 -90.969 1.00 65.19 101 ALA A CA 1
ATOM 800 C C . ALA A 1 101 ? 71.851 -16.288 -91.951 1.00 65.19 101 ALA A C 1
ATOM 802 O O . ALA A 1 101 ? 71.648 -16.199 -93.164 1.00 65.19 101 ALA A O 1
ATOM 803 N N . GLY A 1 102 ? 72.648 -17.224 -91.429 1.00 60.09 102 GLY A N 1
ATOM 804 C CA . GLY A 1 102 ? 73.091 -18.397 -92.189 1.00 60.09 102 GLY A CA 1
ATOM 805 C C . GLY A 1 102 ? 71.936 -19.372 -92.461 1.00 60.09 102 GLY A C 1
ATOM 806 O O . GLY A 1 102 ? 70.772 -19.037 -92.268 1.00 60.09 102 GLY A O 1
ATOM 807 N N . SER A 1 103 ? 72.228 -20.615 -92.862 1.00 53.16 103 SER A N 1
ATOM 808 C CA . SER A 1 103 ? 71.206 -21.618 -93.239 1.00 53.16 103 SER A CA 1
ATOM 809 C C . SER A 1 103 ? 70.288 -22.117 -92.101 1.00 53.16 103 SER A C 1
ATOM 811 O O . SER A 1 103 ? 69.571 -23.093 -92.293 1.00 53.16 103 SER A O 1
ATOM 813 N N . LEU A 1 104 ? 70.331 -21.498 -90.920 1.00 55.91 104 LEU A N 1
ATOM 814 C CA . LEU A 1 104 ? 69.531 -21.800 -89.730 1.00 55.91 104 LEU A CA 1
ATOM 815 C C . LEU A 1 104 ? 68.775 -20.525 -89.326 1.00 55.91 104 LEU A C 1
ATOM 817 O O . LEU A 1 104 ? 69.062 -19.923 -88.296 1.00 55.91 104 LEU A O 1
ATOM 821 N N . ALA A 1 105 ? 67.873 -20.052 -90.184 1.00 55.12 105 ALA A N 1
ATOM 822 C CA . ALA A 1 105 ? 66.946 -18.991 -89.804 1.00 55.12 105 ALA A CA 1
ATOM 823 C C . ALA A 1 105 ? 65.843 -19.596 -88.919 1.00 55.12 105 ALA A C 1
ATOM 825 O O . ALA A 1 105 ? 65.226 -20.578 -89.325 1.00 55.12 105 ALA A O 1
ATOM 826 N N . GLY A 1 106 ? 65.623 -19.043 -87.723 1.00 59.34 106 GLY A N 1
ATOM 827 C CA . GLY A 1 106 ? 64.453 -19.374 -86.908 1.00 59.34 106 GLY A CA 1
ATOM 828 C C . GLY A 1 106 ? 63.176 -18.796 -87.525 1.00 59.34 106 GLY A C 1
ATOM 829 O O . GLY A 1 106 ? 63.235 -17.806 -88.258 1.00 59.34 106 GLY A O 1
ATOM 830 N N . ASP A 1 107 ? 62.034 -19.426 -87.249 1.00 60.28 107 ASP A N 1
ATOM 831 C CA . ASP A 1 107 ? 60.721 -18.937 -87.679 1.00 60.28 107 ASP A CA 1
ATOM 832 C C . ASP A 1 107 ? 60.341 -17.674 -86.901 1.00 60.28 107 ASP A C 1
ATOM 834 O O . ASP A 1 107 ? 60.467 -17.643 -85.677 1.00 60.28 107 ASP A O 1
ATOM 838 N N . SER A 1 108 ? 59.854 -16.639 -87.590 1.00 61.59 108 SER A N 1
ATOM 839 C CA . SER A 1 108 ? 59.346 -15.427 -86.939 1.00 61.59 108 SER A CA 1
ATOM 840 C C . SER A 1 108 ? 58.152 -15.762 -86.027 1.00 61.59 108 SER A C 1
ATOM 842 O O . SER A 1 108 ? 57.295 -16.552 -86.435 1.00 61.59 108 SER A O 1
ATOM 844 N N . PRO A 1 109 ? 58.042 -15.166 -84.823 1.00 66.44 109 PRO A N 1
ATOM 845 C CA . PRO A 1 109 ? 56.851 -15.302 -83.987 1.00 66.44 109 PRO A CA 1
ATOM 846 C C . PRO A 1 109 ? 55.574 -14.935 -84.755 1.00 66.44 109 PRO A C 1
ATOM 848 O O . PRO A 1 109 ? 55.565 -13.963 -85.509 1.00 66.44 109 PRO A O 1
ATOM 851 N N . SER A 1 110 ? 54.488 -15.688 -84.551 1.00 60.75 110 SER A N 1
ATOM 852 C CA . SER A 1 110 ? 53.175 -15.380 -85.146 1.00 60.75 110 SER A CA 1
ATOM 853 C C . SER A 1 110 ? 52.519 -14.142 -84.539 1.00 60.75 110 SER A C 1
ATOM 855 O O . SER A 1 110 ? 51.657 -13.530 -85.170 1.00 60.75 110 SER A O 1
ATOM 857 N N . ASP A 1 111 ? 52.919 -13.788 -83.318 1.00 68.62 111 ASP A N 1
ATOM 858 C CA . ASP A 1 111 ? 52.264 -12.756 -82.531 1.00 68.62 111 ASP A CA 1
ATOM 859 C C . ASP A 1 111 ? 53.042 -11.435 -82.662 1.00 68.62 111 ASP A C 1
ATOM 861 O O . ASP A 1 111 ? 54.255 -11.406 -82.417 1.00 68.62 111 ASP A O 1
ATOM 865 N N . PRO A 1 112 ? 52.379 -10.333 -83.061 1.00 72.12 112 PRO A N 1
ATOM 866 C CA . PRO A 1 112 ? 53.033 -9.035 -83.169 1.00 72.12 112 PRO A CA 1
ATOM 867 C C . PRO A 1 112 ? 53.479 -8.553 -81.787 1.00 72.12 112 PRO A C 1
ATOM 869 O O . PRO A 1 112 ? 52.743 -8.676 -80.803 1.00 72.12 112 PRO A O 1
ATOM 872 N N . THR A 1 113 ? 54.669 -7.959 -81.709 1.00 74.88 113 THR A N 1
ATOM 873 C CA . THR A 1 113 ? 55.150 -7.330 -80.480 1.00 74.88 113 THR A CA 1
ATOM 874 C C . THR A 1 113 ? 54.193 -6.186 -80.113 1.00 74.88 113 THR A C 1
ATOM 876 O O . THR A 1 113 ? 53.880 -5.351 -80.968 1.00 74.88 113 THR A O 1
ATOM 879 N N . PRO A 1 114 ? 53.703 -6.091 -78.863 1.00 78.06 114 PRO A N 1
ATOM 880 C CA . PRO A 1 114 ? 52.892 -4.953 -78.450 1.00 78.06 114 PRO A CA 1
ATOM 881 C C . PRO A 1 114 ? 53.722 -3.662 -78.465 1.00 78.06 114 PRO A C 1
ATOM 883 O O . PRO A 1 114 ? 54.747 -3.568 -77.788 1.00 78.06 114 PRO A O 1
ATOM 886 N N . ASP A 1 115 ? 53.270 -2.649 -79.208 1.00 82.88 115 ASP A N 1
ATOM 887 C CA . ASP A 1 115 ? 53.849 -1.299 -79.144 1.00 82.88 115 ASP A CA 1
ATOM 888 C C . ASP A 1 115 ? 53.667 -0.721 -77.724 1.00 82.88 115 ASP A C 1
ATOM 890 O O . ASP A 1 115 ? 52.736 -1.065 -76.985 1.00 82.88 115 ASP A O 1
ATOM 894 N N . ALA A 1 116 ? 54.548 0.195 -77.336 1.00 81.44 116 ALA A N 1
ATOM 895 C CA . ALA A 1 116 ? 54.531 0.919 -76.076 1.00 81.44 116 ALA A CA 1
ATOM 896 C C . ALA A 1 116 ? 53.157 1.502 -75.712 1.00 81.44 116 ALA A C 1
ATOM 898 O O . ALA A 1 116 ? 52.778 1.488 -74.540 1.00 81.44 116 ALA A O 1
ATOM 899 N N . VAL A 1 117 ? 52.395 1.986 -76.698 1.00 83.88 117 VAL A N 1
ATOM 900 C CA . VAL A 1 117 ? 51.036 2.505 -76.473 1.00 83.88 117 VAL A CA 1
ATOM 901 C C . VAL A 1 117 ? 50.092 1.398 -76.002 1.00 83.88 117 VAL A C 1
ATOM 903 O O . VAL A 1 117 ? 49.356 1.602 -75.041 1.00 83.88 117 VAL A O 1
ATOM 906 N N . GLN A 1 118 ? 50.148 0.210 -76.608 1.00 84.00 118 GLN A N 1
ATOM 907 C CA . GLN A 1 118 ? 49.293 -0.916 -76.231 1.00 84.00 118 GLN A CA 1
ATOM 908 C C . GLN A 1 118 ? 49.625 -1.433 -74.826 1.00 84.00 118 GLN A C 1
ATOM 910 O O . GLN A 1 118 ? 48.722 -1.710 -74.040 1.00 84.00 118 GLN A O 1
ATOM 915 N N . VAL A 1 119 ? 50.913 -1.500 -74.474 1.00 84.19 119 VAL A N 1
ATOM 916 C CA . VAL A 1 119 ? 51.352 -1.877 -73.119 1.00 84.19 119 VAL A CA 1
ATOM 917 C C . VAL A 1 119 ? 50.838 -0.882 -72.076 1.00 84.19 119 VAL A C 1
ATOM 919 O O . VAL A 1 119 ? 50.388 -1.288 -71.004 1.00 84.19 119 VAL A O 1
ATOM 922 N N . LEU A 1 120 ? 50.887 0.419 -72.376 1.00 84.56 120 LEU A N 1
ATOM 923 C CA . LEU A 1 120 ? 50.348 1.453 -71.493 1.00 84.56 120 LEU A CA 1
ATOM 924 C C . LEU A 1 120 ? 48.827 1.344 -71.353 1.00 84.56 120 LEU A C 1
ATOM 926 O O . LEU A 1 120 ? 48.331 1.403 -70.232 1.00 84.56 120 LEU A O 1
ATOM 930 N N . LEU A 1 121 ? 48.098 1.141 -72.455 1.00 87.75 121 LEU A N 1
ATOM 931 C CA . LEU A 1 121 ? 46.643 0.965 -72.432 1.00 87.75 121 LEU A CA 1
ATOM 932 C C . LEU A 1 121 ? 46.227 -0.249 -71.594 1.00 87.75 121 LEU A C 1
ATOM 934 O O . LEU A 1 121 ? 45.323 -0.125 -70.773 1.00 87.75 121 LEU A O 1
ATOM 938 N N . ASN A 1 122 ? 46.925 -1.380 -71.730 1.00 88.31 122 ASN A N 1
ATOM 939 C CA . ASN A 1 122 ? 46.653 -2.575 -70.929 1.00 88.31 122 ASN A CA 1
ATOM 940 C C . ASN A 1 122 ? 46.872 -2.304 -69.431 1.00 88.31 122 ASN A C 1
ATOM 942 O O . ASN A 1 122 ? 46.001 -2.595 -68.622 1.00 88.31 122 ASN A O 1
ATOM 946 N N . ARG A 1 123 ? 47.982 -1.647 -69.059 1.00 87.12 123 ARG A N 1
ATOM 947 C CA . ARG A 1 123 ? 48.256 -1.274 -67.656 1.00 87.12 123 ARG A CA 1
ATOM 948 C C . ARG A 1 123 ? 47.214 -0.316 -67.081 1.00 87.12 123 ARG A C 1
ATOM 950 O O . ARG A 1 123 ? 46.894 -0.398 -65.898 1.00 87.12 123 ARG A O 1
ATOM 957 N N . VAL A 1 124 ? 46.717 0.617 -67.894 1.00 89.44 124 VAL A N 1
ATOM 958 C CA . VAL A 1 124 ? 45.630 1.523 -67.497 1.00 89.44 124 VAL A CA 1
ATOM 959 C C . VAL A 1 124 ? 44.333 0.741 -67.290 1.00 89.44 124 VAL A C 1
ATOM 961 O O . VAL A 1 124 ? 43.638 1.010 -66.314 1.00 89.44 124 VAL A O 1
ATOM 964 N N . GLY A 1 125 ? 44.041 -0.241 -68.148 1.00 93.19 125 GLY A N 1
ATOM 965 C CA . GLY A 1 125 ? 42.921 -1.171 -67.978 1.00 93.19 125 GLY A CA 1
ATOM 966 C C . GLY A 1 125 ? 42.994 -1.928 -66.652 1.00 93.19 125 GLY A C 1
ATOM 967 O O . GLY A 1 125 ? 42.087 -1.801 -65.835 1.00 93.19 125 GLY A O 1
ATOM 968 N N . ASP A 1 126 ? 44.116 -2.597 -66.378 1.00 92.31 126 ASP A N 1
ATOM 969 C CA . ASP A 1 126 ? 44.324 -3.357 -65.136 1.00 92.31 126 ASP A CA 1
ATOM 970 C C . ASP A 1 126 ? 44.181 -2.470 -63.882 1.00 92.31 126 ASP A C 1
ATOM 972 O O . ASP A 1 126 ? 43.594 -2.860 -62.866 1.00 92.31 126 ASP A O 1
ATOM 976 N N . ALA A 1 127 ? 44.716 -1.244 -63.938 1.00 92.00 127 ALA A N 1
ATOM 977 C CA . ALA A 1 127 ? 44.611 -0.278 -62.849 1.00 92.00 127 ALA A CA 1
ATOM 978 C C . ALA A 1 127 ? 43.168 0.211 -62.647 1.00 92.00 127 ALA A C 1
ATOM 980 O O . ALA A 1 127 ? 42.731 0.358 -61.502 1.00 92.00 127 ALA A O 1
ATOM 981 N N . ALA A 1 128 ? 42.427 0.439 -63.735 1.00 94.50 128 ALA A N 1
ATOM 982 C CA . ALA A 1 128 ? 41.022 0.829 -63.689 1.00 94.50 128 ALA A CA 1
ATOM 983 C C . ALA A 1 128 ? 40.151 -0.291 -63.102 1.00 94.50 128 ALA A C 1
ATOM 985 O O . ALA A 1 128 ? 39.386 -0.030 -62.175 1.00 94.50 128 ALA A O 1
ATOM 986 N N . GLU A 1 129 ? 40.338 -1.538 -63.543 1.00 95.62 129 GLU A N 1
ATOM 987 C CA . GLU A 1 129 ? 39.642 -2.708 -62.990 1.00 95.62 129 GLU A CA 1
ATOM 988 C C . GLU A 1 129 ? 39.943 -2.889 -61.497 1.00 95.62 129 GLU A C 1
ATOM 990 O O . GLU A 1 129 ? 39.046 -3.121 -60.682 1.00 95.62 129 GLU A O 1
ATOM 995 N N . THR A 1 130 ? 41.207 -2.715 -61.099 1.00 96.00 130 THR A N 1
ATOM 996 C CA . THR A 1 130 ? 41.610 -2.789 -59.688 1.00 96.00 130 THR A CA 1
ATOM 997 C C . THR A 1 130 ? 40.934 -1.698 -58.852 1.00 96.00 130 THR A C 1
ATOM 999 O O . THR A 1 130 ? 40.485 -1.968 -57.731 1.00 96.00 130 THR A O 1
ATOM 1002 N N . ALA A 1 131 ? 40.842 -0.474 -59.382 1.00 95.81 131 ALA A N 1
ATOM 1003 C CA . ALA A 1 131 ? 40.182 0.646 -58.721 1.00 95.81 131 ALA A CA 1
ATOM 1004 C C . ALA A 1 131 ? 38.665 0.429 -58.603 1.00 95.81 131 ALA A C 1
ATOM 1006 O O . ALA A 1 131 ? 38.104 0.641 -57.528 1.00 95.81 131 ALA A O 1
ATOM 1007 N N . GLU A 1 132 ? 38.012 -0.060 -59.656 1.00 96.06 132 GLU A N 1
ATOM 1008 C CA . GLU A 1 132 ? 36.581 -0.381 -59.657 1.00 96.06 132 GLU A CA 1
ATOM 1009 C C . GLU A 1 132 ? 36.253 -1.510 -58.670 1.00 96.06 132 GLU A C 1
ATOM 1011 O O . GLU A 1 132 ? 35.304 -1.415 -57.881 1.00 96.06 132 GLU A O 1
ATOM 1016 N N . ALA A 1 133 ? 37.096 -2.543 -58.616 1.00 96.12 133 ALA A N 1
ATOM 1017 C CA . ALA A 1 133 ? 36.966 -3.613 -57.637 1.00 96.12 133 ALA A CA 1
ATOM 1018 C C . ALA A 1 133 ? 37.157 -3.100 -56.196 1.00 96.12 133 ALA A C 1
ATOM 1020 O O . ALA A 1 133 ? 36.478 -3.561 -55.275 1.00 96.12 133 ALA A O 1
ATOM 1021 N N . ALA A 1 134 ? 38.066 -2.144 -55.971 1.00 96.12 134 ALA A N 1
ATOM 1022 C CA . ALA A 1 134 ? 38.257 -1.520 -54.663 1.00 96.12 134 ALA A CA 1
ATOM 1023 C C . ALA A 1 134 ? 37.063 -0.646 -54.254 1.00 96.12 134 ALA A C 1
ATOM 1025 O O . ALA A 1 134 ? 36.606 -0.757 -53.115 1.00 96.12 134 ALA A O 1
ATOM 1026 N N . ALA A 1 135 ? 36.523 0.152 -55.178 1.00 96.69 135 ALA A N 1
ATOM 1027 C CA . ALA A 1 135 ? 35.326 0.957 -54.953 1.00 96.69 135 ALA A CA 1
ATOM 1028 C C . ALA A 1 135 ? 34.122 0.071 -54.596 1.00 96.69 135 ALA A C 1
ATOM 1030 O O . ALA A 1 135 ? 33.482 0.280 -53.568 1.00 96.69 135 ALA A O 1
ATOM 1031 N N . SER A 1 136 ? 33.901 -1.003 -55.359 1.00 97.00 136 SER A N 1
ATOM 1032 C CA . SER A 1 136 ? 32.826 -1.969 -55.101 1.00 97.00 136 SER A CA 1
ATOM 1033 C C . SER A 1 136 ? 32.931 -2.609 -53.709 1.00 97.00 136 SER A C 1
ATOM 1035 O O . SER A 1 136 ? 31.930 -2.752 -53.003 1.00 97.00 136 SER A O 1
ATOM 1037 N N . ARG A 1 137 ? 34.149 -2.960 -53.266 1.00 97.06 137 ARG A N 1
ATOM 1038 C CA . ARG A 1 137 ? 34.390 -3.480 -51.906 1.00 97.06 137 ARG A CA 1
ATOM 1039 C C . ARG A 1 137 ? 34.130 -2.433 -50.824 1.00 97.06 137 ARG A C 1
ATOM 1041 O O . ARG A 1 137 ? 33.583 -2.780 -49.777 1.00 97.06 137 ARG A O 1
ATOM 1048 N N . ALA A 1 138 ? 34.517 -1.181 -51.057 1.00 96.88 138 ALA A N 1
ATOM 1049 C CA . ALA A 1 138 ? 34.276 -0.092 -50.115 1.00 96.88 138 ALA A CA 1
ATOM 1050 C C . ALA A 1 138 ? 32.773 0.155 -49.935 1.00 96.88 138 ALA A C 1
ATOM 1052 O O . ALA A 1 138 ? 32.299 0.186 -48.803 1.00 96.88 138 ALA A O 1
ATOM 1053 N N . GLU A 1 139 ? 32.006 0.209 -51.026 1.00 97.31 139 GLU A N 1
ATOM 1054 C CA . GLU A 1 139 ? 30.551 0.350 -50.948 1.00 97.31 139 GLU A CA 1
ATOM 1055 C C . GLU A 1 139 ? 29.879 -0.852 -50.271 1.00 97.31 139 GLU A C 1
ATOM 1057 O O . GLU A 1 139 ? 28.943 -0.690 -49.492 1.00 97.31 139 GLU A O 1
ATOM 1062 N N . ALA A 1 140 ? 30.331 -2.079 -50.553 1.00 96.81 140 ALA A N 1
ATOM 1063 C CA . ALA A 1 140 ? 29.814 -3.269 -49.876 1.00 96.81 140 ALA A CA 1
ATOM 1064 C C . ALA A 1 140 ? 30.084 -3.221 -48.363 1.00 96.81 140 ALA A C 1
ATOM 1066 O O . ALA A 1 140 ? 29.211 -3.565 -47.566 1.00 96.81 140 ALA A O 1
ATOM 1067 N N . THR A 1 141 ? 31.268 -2.745 -47.971 1.00 97.81 141 THR A N 1
ATOM 1068 C CA . THR A 1 141 ? 31.645 -2.562 -46.564 1.00 97.81 141 THR A CA 1
ATOM 1069 C C . THR A 1 141 ? 30.786 -1.490 -45.903 1.00 97.81 141 THR A C 1
ATOM 1071 O O . THR A 1 141 ? 30.262 -1.726 -44.820 1.00 97.81 141 THR A O 1
ATOM 1074 N N . ASP A 1 142 ? 30.578 -0.349 -46.558 1.00 97.81 142 ASP A N 1
ATOM 1075 C CA . ASP A 1 142 ? 29.762 0.747 -46.027 1.00 97.81 142 ASP A CA 1
ATOM 1076 C C . ASP A 1 142 ? 28.294 0.335 -45.825 1.00 97.81 142 ASP A C 1
ATOM 1078 O O . ASP A 1 142 ? 27.700 0.584 -44.772 1.00 97.81 142 ASP A O 1
ATOM 1082 N N . ARG A 1 143 ? 27.730 -0.419 -46.781 1.00 97.44 143 ARG A N 1
ATOM 1083 C CA . ARG A 1 143 ? 26.398 -1.030 -46.640 1.00 97.44 143 ARG A CA 1
ATOM 1084 C C . ARG A 1 143 ? 26.344 -2.000 -45.459 1.00 97.44 143 ARG A C 1
ATOM 1086 O O . ARG A 1 143 ? 25.376 -1.976 -44.700 1.00 97.44 143 ARG A O 1
ATOM 1093 N N . ALA A 1 144 ? 27.369 -2.836 -45.283 1.00 97.25 144 ALA A N 1
ATOM 1094 C CA . ALA A 1 144 ? 27.435 -3.786 -44.174 1.00 97.25 144 ALA A CA 1
ATOM 1095 C C . ALA A 1 144 ? 27.548 -3.080 -42.813 1.00 97.25 144 ALA A C 1
ATOM 1097 O O . ALA A 1 144 ? 26.846 -3.454 -41.874 1.00 97.25 144 ALA A O 1
ATOM 1098 N N . VAL A 1 145 ? 28.372 -2.032 -42.714 1.00 98.00 145 VAL A N 1
ATOM 1099 C CA . VAL A 1 145 ? 28.512 -1.209 -41.502 1.00 98.00 145 VAL A CA 1
ATOM 1100 C C . VAL A 1 145 ? 27.198 -0.503 -41.178 1.00 98.00 145 VAL A C 1
ATOM 1102 O O . VAL A 1 145 ? 26.728 -0.586 -40.046 1.00 98.00 145 VAL A O 1
ATOM 1105 N N . SER A 1 146 ? 26.553 0.112 -42.169 1.00 97.81 146 SER A N 1
ATOM 1106 C CA . SER A 1 146 ? 25.258 0.780 -41.992 1.00 97.81 146 SER A CA 1
ATOM 1107 C C . SER A 1 146 ? 24.159 -0.187 -41.536 1.00 97.81 146 SER A C 1
ATOM 1109 O O . SER A 1 146 ? 23.360 0.142 -40.654 1.00 97.81 146 SER A O 1
ATOM 1111 N N . ALA A 1 147 ? 24.127 -1.404 -42.087 1.00 97.50 147 ALA A N 1
ATOM 1112 C CA . ALA A 1 147 ? 23.189 -2.441 -41.664 1.00 97.50 147 ALA A CA 1
ATOM 1113 C C . ALA A 1 147 ? 23.473 -2.923 -40.231 1.00 97.50 147 ALA A C 1
ATOM 1115 O O . ALA A 1 147 ? 22.543 -3.065 -39.435 1.00 97.50 147 ALA A O 1
ATOM 1116 N N . ALA A 1 148 ? 24.746 -3.127 -39.878 1.00 97.69 148 ALA A N 1
ATOM 1117 C CA . ALA A 1 148 ? 25.151 -3.513 -38.529 1.00 97.69 148 ALA A CA 1
ATOM 1118 C C . ALA A 1 148 ? 24.804 -2.429 -37.496 1.00 97.69 148 ALA A C 1
ATOM 1120 O O . ALA A 1 148 ? 24.297 -2.742 -36.420 1.00 97.69 148 ALA A O 1
ATOM 1121 N N . GLU A 1 149 ? 25.006 -1.158 -37.838 1.00 98.00 149 GLU A N 1
ATOM 1122 C CA . GLU A 1 149 ? 24.667 -0.028 -36.974 1.00 98.00 149 GLU A CA 1
ATOM 1123 C C . GLU A 1 149 ? 23.149 0.124 -36.798 1.00 98.00 149 GLU A C 1
ATOM 1125 O O . GLU A 1 149 ? 22.657 0.349 -35.688 1.00 98.00 149 GLU A O 1
ATOM 1130 N N . SER A 1 150 ? 22.379 -0.103 -37.863 1.00 97.81 150 SER A N 1
ATOM 1131 C CA . SER A 1 150 ? 20.913 -0.153 -37.794 1.00 97.81 150 SER A CA 1
ATOM 1132 C C . SER A 1 150 ? 20.425 -1.301 -36.897 1.00 97.81 150 SER A C 1
ATOM 1134 O O . SER A 1 150 ? 19.521 -1.124 -36.082 1.00 97.81 150 SER A O 1
ATOM 1136 N N . ALA A 1 151 ? 21.053 -2.478 -36.979 1.00 98.00 151 ALA A N 1
ATOM 1137 C CA . ALA A 1 151 ? 20.727 -3.607 -36.109 1.00 98.00 151 ALA A CA 1
ATOM 1138 C C . ALA A 1 151 ? 21.102 -3.335 -34.641 1.00 98.00 151 ALA A C 1
ATOM 1140 O O . ALA A 1 151 ? 20.320 -3.632 -33.736 1.00 98.00 151 ALA A O 1
ATOM 1141 N N . ARG A 1 152 ? 22.269 -2.726 -34.395 1.00 98.50 152 ARG A N 1
ATOM 1142 C CA . ARG A 1 152 ? 22.724 -2.334 -33.053 1.00 98.50 152 ARG A CA 1
ATOM 1143 C C . ARG A 1 152 ? 21.770 -1.330 -32.411 1.00 98.50 152 ARG A C 1
ATOM 1145 O O . ARG A 1 152 ? 21.398 -1.500 -31.254 1.00 98.50 152 ARG A O 1
ATOM 1152 N N . THR A 1 153 ? 21.365 -0.299 -33.150 1.00 98.38 153 THR A N 1
ATOM 1153 C CA . THR A 1 153 ? 20.436 0.730 -32.654 1.00 98.38 153 THR A CA 1
ATOM 1154 C C . THR A 1 153 ? 19.050 0.156 -32.362 1.00 98.38 153 THR A C 1
ATOM 1156 O O . THR A 1 153 ? 18.480 0.468 -31.317 1.00 98.38 153 THR A O 1
ATOM 1159 N N . ALA A 1 154 ? 18.540 -0.751 -33.200 1.00 97.75 154 ALA A N 1
ATOM 1160 C CA . ALA A 1 154 ? 17.290 -1.462 -32.930 1.00 97.75 154 ALA A CA 1
ATOM 1161 C C . ALA A 1 154 ? 17.372 -2.345 -31.669 1.00 97.75 154 ALA A C 1
ATOM 1163 O O . ALA A 1 154 ? 16.459 -2.329 -30.841 1.00 97.75 154 ALA A O 1
ATOM 1164 N N . ALA A 1 155 ? 18.475 -3.079 -31.486 1.00 97.88 155 ALA A N 1
ATOM 1165 C CA . ALA A 1 155 ? 18.696 -3.897 -30.292 1.00 97.88 155 ALA A CA 1
ATOM 1166 C C . ALA A 1 155 ? 18.787 -3.042 -29.017 1.00 97.88 155 ALA A C 1
ATOM 1168 O O . ALA A 1 155 ? 18.229 -3.400 -27.979 1.00 97.88 155 ALA A O 1
ATOM 1169 N N . GLU A 1 156 ? 19.446 -1.887 -29.101 1.00 97.94 156 GLU A N 1
ATOM 1170 C CA . GLU A 1 156 ? 19.568 -0.946 -27.991 1.00 97.94 156 GLU A CA 1
ATOM 1171 C C . GLU A 1 156 ? 18.219 -0.314 -27.618 1.00 97.94 156 GLU A C 1
ATOM 1173 O O . GLU A 1 156 ? 17.888 -0.221 -26.435 1.00 97.94 156 GLU A O 1
ATOM 1178 N N . ALA A 1 157 ? 17.392 0.033 -28.608 1.00 97.94 157 ALA A N 1
ATOM 1179 C CA . ALA A 1 157 ? 16.031 0.510 -28.377 1.00 97.94 157 ALA A CA 1
ATOM 1180 C C . ALA A 1 157 ? 15.152 -0.559 -27.699 1.00 97.94 157 ALA A C 1
ATOM 1182 O O . ALA A 1 157 ? 14.429 -0.260 -26.747 1.00 97.94 157 ALA A O 1
ATOM 1183 N N . ALA A 1 158 ? 15.254 -1.821 -28.132 1.00 97.94 158 ALA A N 1
ATOM 1184 C CA . ALA A 1 158 ? 14.548 -2.934 -27.495 1.00 97.94 158 ALA A CA 1
ATOM 1185 C C . ALA A 1 158 ? 15.003 -3.144 -26.039 1.00 97.94 158 ALA A C 1
ATOM 1187 O O . ALA A 1 158 ? 14.175 -3.346 -25.147 1.00 97.94 158 ALA A O 1
ATOM 1188 N N . ARG A 1 159 ? 16.313 -3.037 -25.774 1.00 98.38 159 ARG A N 1
ATOM 1189 C CA . ARG A 1 159 ? 16.874 -3.110 -24.418 1.00 98.38 159 ARG A CA 1
ATOM 1190 C C . ARG A 1 159 ? 16.353 -1.981 -23.528 1.00 98.38 159 ARG A C 1
ATOM 1192 O O . ARG A 1 159 ? 15.959 -2.251 -22.396 1.00 98.38 159 ARG A O 1
ATOM 1199 N N . ALA A 1 160 ? 16.309 -0.750 -24.037 1.00 98.19 160 ALA A N 1
ATOM 1200 C CA . ALA A 1 160 ? 15.774 0.398 -23.308 1.00 98.19 160 ALA A CA 1
ATOM 1201 C C . ALA A 1 160 ? 14.293 0.202 -22.933 1.00 98.19 160 ALA A C 1
ATOM 1203 O O . ALA A 1 160 ? 13.927 0.387 -21.776 1.00 98.19 160 ALA A O 1
ATOM 1204 N N . SER A 1 161 ? 13.463 -0.271 -23.870 1.00 97.88 161 SER A N 1
ATOM 1205 C CA . SER A 1 161 ? 12.045 -0.567 -23.608 1.00 97.88 161 SER A CA 1
ATOM 1206 C C . SER A 1 161 ? 11.850 -1.683 -22.568 1.00 97.88 161 SER A C 1
ATOM 1208 O O . SER A 1 161 ? 10.983 -1.593 -21.691 1.00 97.88 161 SER A O 1
ATOM 1210 N N . SER A 1 162 ? 12.689 -2.725 -22.609 1.00 97.75 162 SER A N 1
ATOM 1211 C CA . SER A 1 162 ? 12.674 -3.783 -21.593 1.00 97.75 162 SER A CA 1
ATOM 1212 C C . SER A 1 162 ? 13.062 -3.258 -20.209 1.00 97.75 162 SER A C 1
ATOM 1214 O O . SER A 1 162 ? 12.496 -3.697 -19.207 1.00 97.75 162 SER A O 1
ATOM 1216 N N . GLU A 1 163 ? 14.026 -2.342 -20.134 1.00 98.06 163 GLU A N 1
ATOM 1217 C CA . GLU A 1 163 ? 14.470 -1.744 -18.876 1.00 98.06 163 GLU A CA 1
ATOM 1218 C C . GLU A 1 163 ? 13.405 -0.807 -18.288 1.00 98.06 163 GLU A C 1
ATOM 1220 O O . GLU A 1 163 ? 13.146 -0.856 -17.088 1.00 98.06 163 GLU A O 1
ATOM 1225 N N . GLU A 1 164 ? 12.704 -0.040 -19.123 1.00 98.12 164 GLU A N 1
ATOM 1226 C CA . GLU A 1 164 ? 11.561 0.784 -18.707 1.00 98.12 164 GLU A CA 1
ATOM 1227 C C . GLU A 1 164 ? 10.396 -0.069 -18.175 1.00 98.12 164 GLU A C 1
ATOM 1229 O O . GLU A 1 164 ? 9.799 0.235 -17.134 1.00 98.12 164 GLU A O 1
ATOM 1234 N N . SER A 1 165 ? 10.120 -1.200 -18.832 1.00 97.81 165 SER A N 1
ATOM 1235 C CA . SER A 1 165 ? 9.128 -2.177 -18.367 1.00 97.81 165 SER A CA 1
ATOM 1236 C C . SER A 1 165 ? 9.523 -2.780 -17.015 1.00 97.81 165 SER A C 1
ATOM 1238 O O . SER A 1 165 ? 8.690 -2.900 -16.113 1.00 97.81 165 SER A O 1
ATOM 1240 N N . ARG A 1 166 ? 10.810 -3.113 -16.837 1.00 98.25 166 ARG A N 1
ATOM 1241 C CA . ARG A 1 166 ? 11.353 -3.615 -15.567 1.00 98.25 166 ARG A CA 1
ATOM 1242 C C . ARG A 1 166 ? 11.243 -2.571 -14.457 1.00 98.25 166 ARG A C 1
ATOM 1244 O O . ARG A 1 166 ? 10.813 -2.913 -13.359 1.00 98.25 166 ARG A O 1
ATOM 1251 N N . ALA A 1 167 ? 11.581 -1.314 -14.740 1.00 98.25 167 ALA A N 1
ATOM 1252 C CA . ALA A 1 167 ? 11.456 -0.215 -13.787 1.00 98.25 167 ALA A CA 1
ATOM 1253 C C . ALA A 1 167 ? 9.997 -0.013 -13.345 1.00 98.25 167 ALA A C 1
ATOM 1255 O O . ALA A 1 167 ? 9.723 0.079 -12.150 1.00 98.25 167 ALA A O 1
ATOM 1256 N N . SER A 1 168 ? 9.050 -0.051 -14.285 1.00 97.94 168 SER A N 1
ATOM 1257 C CA . SER A 1 168 ? 7.613 0.067 -13.995 1.00 97.94 168 SER A CA 1
ATOM 1258 C C . SER A 1 168 ? 7.087 -1.085 -13.126 1.00 97.94 168 SER A C 1
ATOM 1260 O O . SER A 1 168 ? 6.309 -0.870 -12.187 1.00 97.94 168 SER A O 1
ATOM 1262 N N . ALA A 1 169 ? 7.540 -2.314 -13.396 1.00 97.38 169 ALA A N 1
ATOM 1263 C CA . ALA A 1 169 ? 7.221 -3.481 -12.578 1.00 97.38 169 ALA A CA 1
ATOM 1264 C C . ALA A 1 169 ? 7.798 -3.352 -11.158 1.00 97.38 169 ALA A C 1
ATOM 1266 O O . ALA A 1 169 ? 7.116 -3.668 -10.182 1.00 97.38 169 ALA A O 1
ATOM 1267 N N . GLU A 1 170 ? 9.020 -2.831 -11.028 1.00 97.88 170 GLU A N 1
ATOM 1268 C CA . GLU A 1 170 ? 9.666 -2.600 -9.737 1.00 97.88 170 GLU A CA 1
ATOM 1269 C C . GLU A 1 170 ? 8.947 -1.520 -8.919 1.00 97.88 170 GLU A C 1
ATOM 1271 O O . GLU A 1 170 ? 8.680 -1.720 -7.735 1.00 97.88 170 GLU A O 1
ATOM 1276 N N . THR A 1 171 ? 8.542 -0.413 -9.549 1.00 98.12 171 THR A N 1
ATOM 1277 C CA . THR A 1 171 ? 7.706 0.612 -8.906 1.00 98.12 171 THR A CA 1
ATOM 1278 C C . THR A 1 171 ? 6.382 0.025 -8.413 1.00 98.12 171 THR A C 1
ATOM 1280 O O . THR A 1 171 ? 5.975 0.281 -7.279 1.00 98.12 171 THR A O 1
ATOM 1283 N N . SER A 1 172 ? 5.735 -0.818 -9.223 1.00 98.00 172 SER A N 1
ATOM 1284 C CA . SER A 1 172 ? 4.488 -1.496 -8.838 1.00 98.00 172 SER A CA 1
ATOM 1285 C C . SER A 1 172 ? 4.694 -2.438 -7.646 1.00 98.00 172 SER A C 1
ATOM 1287 O O . SER A 1 172 ? 3.892 -2.446 -6.711 1.00 98.00 172 SER A O 1
ATOM 1289 N N . ARG A 1 173 ? 5.803 -3.191 -7.637 1.00 98.31 173 ARG A N 1
ATOM 1290 C CA . ARG A 1 173 ? 6.189 -4.075 -6.530 1.00 98.31 173 ARG A CA 1
ATOM 1291 C C . ARG A 1 173 ? 6.447 -3.295 -5.242 1.00 98.31 173 ARG A C 1
ATOM 1293 O O . ARG A 1 173 ? 5.950 -3.690 -4.191 1.00 98.31 173 ARG A O 1
ATOM 1300 N N . ALA A 1 174 ? 7.168 -2.177 -5.318 1.00 98.19 174 ALA A N 1
ATOM 1301 C CA . ALA A 1 174 ? 7.418 -1.304 -4.173 1.00 98.19 174 ALA A CA 1
ATOM 1302 C C . ALA A 1 174 ? 6.115 -0.712 -3.603 1.00 98.19 174 ALA A C 1
ATOM 1304 O O . ALA A 1 174 ? 5.939 -0.655 -2.383 1.00 98.19 174 ALA A O 1
ATOM 1305 N N . GLY A 1 175 ? 5.167 -0.334 -4.469 1.00 98.38 175 GLY A N 1
ATOM 1306 C CA . GLY A 1 175 ? 3.835 0.113 -4.053 1.00 98.38 175 GLY A CA 1
ATOM 1307 C C . GLY A 1 175 ? 3.044 -0.983 -3.332 1.00 98.38 175 GLY A C 1
ATOM 1308 O O . GLY A 1 175 ? 2.499 -0.745 -2.253 1.00 98.38 175 GLY A O 1
ATOM 1309 N N . ALA A 1 176 ? 3.034 -2.202 -3.880 1.00 97.56 176 ALA A N 1
ATOM 1310 C CA . ALA A 1 176 ? 2.371 -3.350 -3.263 1.00 97.56 176 ALA A CA 1
ATOM 1311 C C . ALA A 1 176 ? 2.978 -3.709 -1.894 1.00 97.56 176 ALA A C 1
ATOM 1313 O O . ALA A 1 176 ? 2.244 -3.964 -0.939 1.00 97.56 176 ALA A O 1
ATOM 1314 N N . GLU A 1 177 ? 4.306 -3.670 -1.771 1.00 98.25 177 GLU A N 1
ATOM 1315 C CA . GLU A 1 177 ? 4.991 -3.924 -0.502 1.00 98.25 177 GLU A CA 1
ATOM 1316 C C . GLU A 1 177 ? 4.688 -2.840 0.542 1.00 98.25 177 GLU A C 1
ATOM 1318 O O . GLU A 1 177 ? 4.407 -3.152 1.700 1.00 98.25 177 GLU A O 1
ATOM 1323 N N . SER A 1 178 ? 4.638 -1.572 0.128 1.00 98.12 178 SER A N 1
ATOM 1324 C CA . SER A 1 178 ? 4.227 -0.466 1.004 1.00 98.12 178 SER A CA 1
ATOM 1325 C C . SER A 1 178 ? 2.798 -0.664 1.531 1.00 98.12 178 SER A C 1
ATOM 1327 O O . SER A 1 178 ? 2.547 -0.503 2.727 1.00 98.12 178 SER A O 1
ATOM 1329 N N . ALA A 1 179 ? 1.866 -1.084 0.667 1.00 98.12 179 ALA A N 1
ATOM 1330 C CA . ALA A 1 179 ? 0.492 -1.396 1.064 1.00 98.12 179 ALA A CA 1
ATOM 1331 C C . ALA A 1 179 ? 0.425 -2.591 2.032 1.00 98.12 179 ALA A C 1
ATOM 1333 O O . ALA A 1 179 ? -0.311 -2.548 3.021 1.00 98.12 179 ALA A O 1
ATOM 1334 N N . ARG A 1 180 ? 1.233 -3.635 1.799 1.00 98.56 180 ARG A N 1
ATOM 1335 C CA . ARG A 1 180 ? 1.341 -4.796 2.695 1.00 98.56 180 ARG A CA 1
ATOM 1336 C C . ARG A 1 180 ? 1.822 -4.388 4.089 1.00 98.56 180 ARG A C 1
ATOM 1338 O O . ARG A 1 180 ? 1.246 -4.824 5.083 1.00 98.56 180 ARG A O 1
ATOM 1345 N N . VAL A 1 181 ? 2.844 -3.534 4.175 1.00 98.50 181 VAL A N 1
ATOM 1346 C CA . VAL A 1 181 ? 3.378 -3.021 5.449 1.00 98.50 181 VAL A CA 1
ATOM 1347 C C . VAL A 1 181 ? 2.338 -2.184 6.202 1.00 98.50 181 VAL A C 1
ATOM 1349 O O . VAL A 1 181 ? 2.202 -2.324 7.422 1.00 98.50 181 VAL A O 1
ATOM 1352 N N . ALA A 1 182 ? 1.568 -1.350 5.496 1.00 98.12 182 ALA A N 1
ATOM 1353 C CA . ALA A 1 182 ? 0.482 -0.574 6.094 1.00 98.12 182 ALA A CA 1
ATOM 1354 C C . ALA A 1 182 ? -0.628 -1.480 6.659 1.00 98.12 182 ALA A C 1
ATOM 1356 O O . ALA A 1 182 ? -1.049 -1.303 7.805 1.00 98.12 182 ALA A O 1
ATOM 1357 N N . ALA A 1 183 ? -1.047 -2.498 5.898 1.00 98.00 183 ALA A N 1
ATOM 1358 C CA . ALA A 1 183 ? -2.039 -3.476 6.342 1.00 98.00 183 ALA A CA 1
ATOM 1359 C C . ALA A 1 183 ? -1.561 -4.266 7.572 1.00 98.00 183 ALA A C 1
ATOM 1361 O O . ALA A 1 183 ? -2.306 -4.428 8.539 1.00 98.00 183 ALA A O 1
ATOM 1362 N N . GLU A 1 184 ? -0.299 -4.701 7.577 1.00 98.25 184 GLU A N 1
ATOM 1363 C CA . GLU A 1 184 ? 0.297 -5.415 8.709 1.00 98.25 184 GLU A CA 1
ATOM 1364 C C . GLU A 1 184 ? 0.411 -4.530 9.959 1.00 98.25 184 GLU A C 1
ATOM 1366 O O . GLU A 1 184 ? 0.281 -5.006 11.087 1.00 98.25 184 GLU A O 1
ATOM 1371 N N . THR A 1 185 ? 0.593 -3.223 9.770 1.00 98.25 185 THR A N 1
ATOM 1372 C CA . THR A 1 185 ? 0.584 -2.259 10.873 1.00 98.25 185 THR A CA 1
ATOM 1373 C C . THR A 1 185 ? -0.808 -2.091 11.465 1.00 98.25 185 THR A C 1
ATOM 1375 O O . THR A 1 185 ? -0.961 -2.268 12.670 1.00 98.25 185 THR A O 1
ATOM 1378 N N . SER A 1 186 ? -1.838 -1.909 10.632 1.00 98.38 186 SER A N 1
ATOM 1379 C CA . SER A 1 186 ? -3.233 -1.908 11.103 1.00 98.38 186 SER A CA 1
ATOM 1380 C C . SER A 1 186 ? -3.612 -3.205 11.823 1.00 98.38 186 SER A C 1
ATOM 1382 O O . SER A 1 186 ? -4.292 -3.166 12.847 1.00 98.38 186 SER A O 1
ATOM 1384 N N . ARG A 1 187 ? -3.149 -4.365 11.332 1.00 98.50 187 ARG A N 1
ATOM 1385 C CA . ARG A 1 187 ? -3.383 -5.660 11.989 1.00 98.50 187 ARG A CA 1
ATOM 1386 C C . ARG A 1 187 ? -2.774 -5.698 13.392 1.00 98.50 187 ARG A C 1
ATOM 1388 O O . ARG A 1 187 ? -3.427 -6.161 14.325 1.00 98.50 187 ARG A O 1
ATOM 1395 N N . ARG A 1 188 ? -1.539 -5.211 13.547 1.00 98.56 188 ARG A N 1
ATOM 1396 C CA . ARG A 1 188 ? -0.847 -5.138 14.842 1.00 98.56 188 ARG A CA 1
ATOM 1397 C C . ARG A 1 188 ? -1.573 -4.221 15.823 1.00 98.56 188 ARG A C 1
ATOM 1399 O O . ARG A 1 188 ? -1.757 -4.604 16.974 1.00 98.56 188 ARG A O 1
ATOM 1406 N N . ASP A 1 189 ? -2.015 -3.055 15.365 1.00 98.31 189 ASP A N 1
ATOM 1407 C CA . ASP A 1 189 ? -2.723 -2.089 16.208 1.00 98.31 189 ASP A CA 1
ATOM 1408 C C . ASP A 1 189 ? -4.082 -2.643 16.661 1.00 98.31 189 ASP A C 1
ATOM 1410 O O . ASP A 1 189 ? -4.449 -2.531 17.832 1.00 98.31 189 ASP A O 1
ATOM 1414 N N . ALA A 1 190 ? -4.793 -3.339 15.767 1.00 98.19 190 ALA A N 1
ATOM 1415 C CA . ALA A 1 190 ? -6.024 -4.045 16.110 1.00 98.19 190 ALA A CA 1
ATOM 1416 C C . ALA A 1 190 ? -5.789 -5.164 17.143 1.00 98.19 190 ALA A C 1
ATOM 1418 O O . ALA A 1 190 ? -6.586 -5.329 18.066 1.00 98.19 190 ALA A O 1
ATOM 1419 N N . GLU A 1 191 ? -4.693 -5.923 17.033 1.00 98.31 191 GLU A N 1
ATOM 1420 C CA . GLU A 1 191 ? -4.322 -6.941 18.026 1.00 98.31 191 GLU A CA 1
ATOM 1421 C C . GLU A 1 191 ? -4.011 -6.331 19.397 1.00 98.31 191 GLU A C 1
ATOM 1423 O O . GLU A 1 191 ? -4.455 -6.844 20.427 1.00 98.31 191 GLU A O 1
ATOM 1428 N N . ALA A 1 192 ? -3.284 -5.213 19.414 1.00 98.00 192 ALA A N 1
ATOM 1429 C CA . ALA A 1 192 ? -2.976 -4.488 20.639 1.00 98.00 192 ALA A CA 1
ATOM 1430 C C . ALA A 1 192 ? -4.257 -3.975 21.315 1.00 98.00 192 ALA A C 1
ATOM 1432 O O . ALA A 1 192 ? -4.432 -4.152 22.522 1.00 98.00 192 ALA A O 1
ATOM 1433 N N . ALA A 1 193 ? -5.194 -3.422 20.536 1.00 98.44 193 ALA A N 1
ATOM 1434 C CA . ALA A 1 193 ? -6.493 -2.981 21.039 1.00 98.44 193 ALA A CA 1
ATOM 1435 C C . ALA A 1 193 ? -7.324 -4.144 21.609 1.00 98.44 193 ALA A C 1
ATOM 1437 O O . ALA A 1 193 ? -7.890 -4.018 22.696 1.00 98.44 193 ALA A O 1
ATOM 1438 N N . ARG A 1 194 ? -7.355 -5.300 20.927 1.00 98.56 194 ARG A N 1
ATOM 1439 C CA . ARG A 1 194 ? -8.017 -6.513 21.441 1.00 98.56 194 ARG A CA 1
ATOM 1440 C C . ARG A 1 194 ? -7.398 -6.992 22.750 1.00 98.56 194 ARG A C 1
ATOM 1442 O O . ARG A 1 194 ? -8.128 -7.286 23.692 1.00 98.56 194 ARG A O 1
ATOM 1449 N N . SER A 1 195 ? -6.071 -7.019 22.827 1.00 98.44 195 SER A N 1
ATOM 1450 C CA . SER A 1 195 ? -5.344 -7.422 24.036 1.00 98.44 195 SER A CA 1
ATOM 1451 C C . SER A 1 195 ? -5.641 -6.489 25.216 1.00 98.44 195 SER A C 1
ATOM 1453 O O . SER A 1 195 ? -5.868 -6.952 26.333 1.00 98.44 195 SER A O 1
ATOM 1455 N N . ALA A 1 196 ? -5.705 -5.176 24.974 1.00 98.44 196 ALA A N 1
ATOM 1456 C CA . ALA A 1 196 ? -6.067 -4.194 25.994 1.00 98.44 196 ALA A CA 1
ATOM 1457 C C . ALA A 1 196 ? -7.518 -4.364 26.481 1.00 98.44 196 ALA A C 1
ATOM 1459 O O . ALA A 1 196 ? -7.769 -4.341 27.688 1.00 98.44 196 ALA A O 1
ATOM 1460 N N . ALA A 1 197 ? -8.464 -4.588 25.564 1.00 98.31 197 ALA A N 1
ATOM 1461 C CA . ALA A 1 197 ? -9.861 -4.849 25.912 1.00 98.31 197 ALA A CA 1
ATOM 1462 C C . ALA A 1 197 ? -10.015 -6.134 26.746 1.00 98.31 197 ALA A C 1
ATOM 1464 O O . ALA A 1 197 ? -10.768 -6.164 27.719 1.00 98.31 197 ALA A O 1
ATOM 1465 N N . GLU A 1 198 ? -9.260 -7.182 26.419 1.00 98.44 198 GLU A N 1
ATOM 1466 C CA . GLU A 1 198 ? -9.280 -8.444 27.162 1.00 98.44 198 GLU A CA 1
ATOM 1467 C C . GLU A 1 198 ? -8.684 -8.307 28.574 1.00 98.44 198 GLU A C 1
ATOM 1469 O O . GLU A 1 198 ? -9.208 -8.876 29.539 1.00 98.44 198 GLU A O 1
ATOM 1474 N N . ALA A 1 199 ? -7.638 -7.491 28.729 1.00 98.00 199 ALA A N 1
ATOM 1475 C CA . ALA A 1 199 ? -7.091 -7.147 30.039 1.00 98.00 199 ALA A CA 1
ATOM 1476 C C . ALA A 1 199 ? -8.118 -6.387 30.901 1.00 98.00 199 ALA A C 1
ATOM 1478 O O . ALA A 1 199 ? -8.306 -6.717 32.075 1.00 98.00 199 ALA A O 1
ATOM 1479 N N . GLN A 1 200 ? -8.841 -5.426 30.313 1.00 98.50 200 GLN A N 1
ATOM 1480 C CA . GLN A 1 200 ? -9.927 -4.709 30.992 1.00 98.50 200 GLN A CA 1
ATOM 1481 C C . GLN A 1 200 ? -11.065 -5.652 31.398 1.00 98.50 200 GLN A C 1
ATOM 1483 O O . GLN A 1 200 ? -11.519 -5.604 32.541 1.00 98.50 200 GLN A O 1
ATOM 1488 N N . ARG A 1 201 ? -11.489 -6.554 30.502 1.00 98.62 201 ARG A N 1
ATOM 1489 C CA . ARG A 1 201 ? -12.510 -7.573 30.795 1.00 98.62 201 ARG A CA 1
ATOM 1490 C C . ARG A 1 201 ? -12.093 -8.464 31.963 1.00 98.62 201 ARG A C 1
ATOM 1492 O O . ARG A 1 201 ? -12.899 -8.734 32.849 1.00 98.62 201 ARG A O 1
ATOM 1499 N N . THR A 1 202 ? -10.833 -8.894 31.980 1.00 98.44 202 THR A N 1
ATOM 1500 C CA . THR A 1 202 ? -10.274 -9.715 33.061 1.00 98.44 202 THR A CA 1
ATOM 1501 C C . THR A 1 202 ? -10.269 -8.960 34.389 1.00 98.44 202 THR A C 1
ATOM 1503 O O . THR A 1 202 ? -10.690 -9.510 35.402 1.00 98.44 202 THR A O 1
ATOM 1506 N N . SER A 1 203 ? -9.860 -7.688 34.391 1.00 98.25 203 SER A N 1
ATOM 1507 C CA . SER A 1 203 ? -9.888 -6.842 35.589 1.00 98.25 203 SER A CA 1
ATOM 1508 C C . SER A 1 203 ? -11.311 -6.637 36.122 1.00 98.25 203 SER A C 1
ATOM 1510 O O . SER A 1 203 ? -11.542 -6.796 37.321 1.00 98.25 203 SER A O 1
ATOM 1512 N N . ALA A 1 204 ? -12.279 -6.369 35.240 1.00 98.06 204 ALA A N 1
ATOM 1513 C CA . ALA A 1 204 ? -13.684 -6.231 35.615 1.00 98.06 204 ALA A CA 1
ATOM 1514 C C . ALA A 1 204 ? -14.259 -7.532 36.205 1.00 98.06 204 ALA A C 1
ATOM 1516 O O . ALA A 1 204 ? -14.974 -7.498 37.205 1.00 98.06 204 ALA A O 1
ATOM 1517 N N . GLU A 1 205 ? -13.919 -8.685 35.624 1.00 98.38 205 GLU A N 1
ATOM 1518 C CA . GLU A 1 205 ? -14.343 -9.991 36.133 1.00 98.38 205 GLU A CA 1
ATOM 1519 C C . GLU A 1 205 ? -13.724 -10.308 37.503 1.00 98.38 205 GLU A C 1
ATOM 1521 O O . GLU A 1 205 ? -14.412 -10.851 38.368 1.00 98.38 205 GLU A O 1
ATOM 1526 N N . SER A 1 206 ? -12.466 -9.927 37.745 1.00 98.00 206 SER A N 1
ATOM 1527 C CA . SER A 1 206 ? -11.861 -10.017 39.081 1.00 98.00 206 SER A CA 1
ATOM 1528 C C . SER A 1 206 ? -12.611 -9.152 40.097 1.00 98.00 206 SER A C 1
ATOM 1530 O O . SER A 1 206 ? -12.999 -9.660 41.147 1.00 98.00 206 SER A O 1
ATOM 1532 N N . GLY A 1 207 ? -12.922 -7.896 39.756 1.00 98.38 207 GLY A N 1
ATOM 1533 C CA . GLY A 1 207 ? -13.716 -7.018 40.624 1.00 98.38 207 GLY A CA 1
ATOM 1534 C C . GLY A 1 207 ? -15.116 -7.572 40.916 1.00 98.38 207 GLY A C 1
ATOM 1535 O O . GLY A 1 207 ? -15.584 -7.526 42.053 1.00 98.38 207 GLY A O 1
ATOM 1536 N N . ARG A 1 208 ? -15.774 -8.189 39.923 1.00 98.56 208 ARG A N 1
ATOM 1537 C CA . ARG A 1 208 ? -17.059 -8.881 40.119 1.00 98.56 208 ARG A CA 1
ATOM 1538 C C . ARG A 1 208 ? -16.941 -10.033 41.119 1.00 98.56 208 ARG A C 1
ATOM 1540 O O . ARG A 1 208 ? -17.827 -10.202 41.953 1.00 98.56 208 ARG A O 1
ATOM 1547 N N . ARG A 1 209 ? -15.867 -10.827 41.047 1.00 98.38 209 ARG A N 1
ATOM 1548 C CA . ARG A 1 209 ? -15.624 -11.942 41.979 1.00 98.38 209 ARG A CA 1
ATOM 1549 C C . ARG A 1 209 ? -15.380 -11.457 43.403 1.00 98.38 209 ARG A C 1
ATOM 1551 O O . ARG A 1 209 ? -15.913 -12.059 44.328 1.00 98.38 209 ARG A O 1
ATOM 1558 N N . GLU A 1 210 ? -14.625 -10.378 43.582 1.00 98.25 210 GLU A N 1
ATOM 1559 C CA . GLU A 1 210 ? -14.388 -9.770 44.899 1.00 98.25 210 GLU A CA 1
ATOM 1560 C C . GLU A 1 210 ? -15.679 -9.213 45.514 1.00 98.25 210 GLU A C 1
ATOM 1562 O O . GLU A 1 210 ? -15.964 -9.445 46.694 1.00 98.25 210 GLU A O 1
ATOM 1567 N N . ALA A 1 211 ? -16.504 -8.538 44.709 1.00 97.94 211 ALA A N 1
ATOM 1568 C CA . ALA A 1 211 ? -17.815 -8.060 45.140 1.00 97.94 211 ALA A CA 1
ATOM 1569 C C . ALA A 1 211 ? -18.743 -9.222 45.531 1.00 97.94 211 ALA A C 1
ATOM 1571 O O . ALA A 1 211 ? -19.413 -9.163 46.562 1.00 97.94 211 ALA A O 1
ATOM 1572 N N . GLU A 1 212 ? -18.747 -10.304 44.749 1.00 98.12 212 GLU A N 1
ATOM 1573 C CA . GLU A 1 212 ? -19.547 -11.493 45.044 1.00 98.12 212 GLU A CA 1
ATOM 1574 C C . GLU A 1 212 ? -19.069 -12.210 46.312 1.00 98.12 212 GLU A C 1
ATOM 1576 O O . GLU A 1 212 ? -19.888 -12.580 47.151 1.00 98.12 212 GLU A O 1
ATOM 1581 N N . ALA A 1 213 ? -17.756 -12.344 46.510 1.00 97.81 213 ALA A N 1
ATOM 1582 C CA . ALA A 1 213 ? -17.196 -12.876 47.749 1.00 97.81 213 ALA A CA 1
ATOM 1583 C C . ALA A 1 213 ? -17.619 -12.030 48.961 1.00 97.81 213 ALA A C 1
ATOM 1585 O O . ALA A 1 213 ? -18.040 -12.572 49.983 1.00 97.81 213 ALA A O 1
ATOM 1586 N N . SER A 1 214 ? -17.587 -10.701 48.826 1.00 97.75 214 SER A N 1
ATOM 1587 C CA . SER A 1 214 ? -18.033 -9.778 49.877 1.00 97.75 214 SER A CA 1
ATOM 1588 C C . SER A 1 214 ? -19.528 -9.932 50.179 1.00 97.75 214 SER A C 1
ATOM 1590 O O . SER A 1 214 ? -19.922 -9.959 51.344 1.00 97.75 214 SER A O 1
ATOM 1592 N N . ARG A 1 215 ? -20.364 -10.103 49.144 1.00 98.25 215 ARG A N 1
ATOM 1593 C CA . ARG A 1 215 ? -21.803 -10.378 49.288 1.00 98.25 215 ARG A CA 1
ATOM 1594 C C . ARG A 1 215 ? -22.054 -11.687 50.032 1.00 98.25 215 ARG A C 1
ATOM 1596 O O . ARG A 1 215 ? -22.906 -11.721 50.912 1.00 98.25 215 ARG A O 1
ATOM 1603 N N . VAL A 1 216 ? -21.311 -12.745 49.703 1.00 98.19 216 VAL A N 1
ATOM 1604 C CA . VAL A 1 216 ? -21.413 -14.048 50.380 1.00 98.19 216 VAL A CA 1
ATOM 1605 C C . VAL A 1 216 ? -21.055 -13.927 51.862 1.00 98.19 216 VAL A C 1
ATOM 1607 O O . VAL A 1 216 ? -21.781 -14.456 52.699 1.00 98.19 216 VAL A O 1
ATOM 1610 N N . VAL A 1 217 ? -19.987 -13.198 52.204 1.00 97.69 217 VAL A N 1
ATOM 1611 C CA . VAL A 1 217 ? -19.608 -12.945 53.607 1.00 97.69 217 VAL A CA 1
ATOM 1612 C C . VAL A 1 217 ? -20.693 -12.154 54.343 1.00 97.69 217 VAL A C 1
ATOM 1614 O O . VAL A 1 217 ? -21.073 -12.528 55.452 1.00 97.69 217 VAL A O 1
ATOM 1617 N N . ALA A 1 218 ? -21.225 -11.094 53.728 1.00 96.94 218 ALA A N 1
ATOM 1618 C CA . ALA A 1 218 ? -22.298 -10.295 54.317 1.00 96.94 218 ALA A CA 1
ATOM 1619 C C . ALA A 1 218 ? -23.577 -11.120 54.544 1.00 96.94 218 ALA A C 1
ATOM 1621 O O . ALA A 1 218 ? -24.201 -11.019 55.598 1.00 96.94 218 ALA A O 1
ATOM 1622 N N . GLU A 1 219 ? -23.945 -11.976 53.589 1.00 97.19 219 GLU A N 1
ATOM 1623 C CA . GLU A 1 219 ? -25.109 -12.852 53.725 1.00 97.19 219 GLU A CA 1
ATOM 1624 C C . GLU A 1 219 ? -24.897 -13.918 54.808 1.00 97.19 219 GLU A C 1
ATOM 1626 O O . GLU A 1 219 ? -25.805 -14.173 55.595 1.00 97.19 219 GLU A O 1
ATOM 1631 N N . ALA A 1 220 ? -23.694 -14.489 54.920 1.00 96.44 220 ALA A N 1
ATOM 1632 C CA . ALA A 1 220 ? -23.362 -15.414 56.003 1.00 96.44 220 ALA A CA 1
ATOM 1633 C C . ALA A 1 220 ? -23.483 -14.746 57.385 1.00 96.44 220 ALA A C 1
ATOM 1635 O O . ALA A 1 220 ? -24.031 -15.347 58.309 1.00 96.44 220 ALA A O 1
ATOM 1636 N N . ALA A 1 221 ? -23.037 -13.492 57.520 1.00 96.50 221 ALA A N 1
ATOM 1637 C CA . ALA A 1 221 ? -23.206 -12.717 58.749 1.00 96.50 221 ALA A CA 1
ATOM 1638 C C . ALA A 1 221 ? -24.689 -12.466 59.070 1.00 96.50 221 ALA A C 1
ATOM 1640 O O . ALA A 1 221 ? -25.109 -12.672 60.207 1.00 96.50 221 ALA A O 1
ATOM 1641 N N . ARG A 1 222 ? -25.500 -12.105 58.065 1.00 97.38 222 ARG A N 1
ATOM 1642 C CA . ARG A 1 222 ? -26.952 -11.916 58.217 1.00 97.38 222 ARG A CA 1
ATOM 1643 C C . ARG A 1 222 ? -27.656 -13.198 58.671 1.00 97.38 222 ARG A C 1
ATOM 1645 O O . ARG A 1 222 ? -28.546 -13.148 59.518 1.00 97.38 222 ARG A O 1
ATOM 1652 N N . VAL A 1 223 ? -27.272 -14.348 58.113 1.00 97.25 223 VAL A N 1
ATOM 1653 C CA . VAL A 1 223 ? -27.801 -15.659 58.522 1.00 97.25 223 VAL A CA 1
ATOM 1654 C C . VAL A 1 223 ? -27.424 -15.964 59.972 1.00 97.25 223 VAL A C 1
ATOM 1656 O O . VAL A 1 223 ? -28.302 -16.328 60.749 1.00 97.25 223 VAL A O 1
ATOM 1659 N N . ALA A 1 224 ? -26.162 -15.751 60.359 1.00 94.88 224 ALA A N 1
ATOM 1660 C CA . ALA A 1 224 ? -25.705 -15.971 61.731 1.00 94.88 224 ALA A CA 1
ATOM 1661 C C . ALA A 1 224 ? -26.427 -15.066 62.745 1.00 94.88 224 ALA A C 1
ATOM 1663 O O . ALA A 1 224 ? -26.845 -15.536 63.800 1.00 94.88 224 ALA A O 1
ATOM 1664 N N . GLU A 1 225 ? -26.629 -13.787 62.416 1.00 94.44 225 GLU A N 1
ATOM 1665 C CA . GLU A 1 225 ? -27.401 -12.857 63.245 1.00 94.44 225 GLU A CA 1
ATOM 1666 C C . GLU A 1 225 ? -28.849 -13.337 63.419 1.00 94.44 225 GLU A C 1
ATOM 1668 O O . GLU A 1 225 ? -29.366 -13.379 64.536 1.00 94.44 225 GLU A O 1
ATOM 1673 N N . PHE A 1 226 ? -29.491 -13.769 62.332 1.00 93.25 226 PHE A N 1
ATOM 1674 C CA . PHE A 1 226 ? -30.856 -14.287 62.382 1.00 93.25 226 PHE A CA 1
ATOM 1675 C C . PHE A 1 226 ? -30.966 -15.594 63.184 1.00 93.25 226 PHE A C 1
ATOM 1677 O O . PHE A 1 226 ? -31.937 -15.797 63.917 1.00 93.25 226 PHE A O 1
ATOM 1684 N N . ASP A 1 227 ? -29.972 -16.477 63.087 1.00 91.81 227 ASP A N 1
ATOM 1685 C CA . ASP A 1 227 ? -29.901 -17.693 63.898 1.00 91.81 227 ASP A CA 1
ATOM 1686 C C . ASP A 1 227 ? -29.679 -17.371 65.383 1.00 91.81 227 ASP A C 1
ATOM 1688 O O . ASP A 1 227 ? -30.340 -17.971 66.233 1.00 91.81 227 ASP A O 1
ATOM 1692 N N . GLN A 1 228 ? -28.843 -16.379 65.709 1.00 86.44 228 GLN A N 1
ATOM 1693 C CA . GLN A 1 228 ? -28.660 -15.905 67.084 1.00 86.44 228 GLN A CA 1
ATOM 1694 C C . GLN A 1 228 ? -29.949 -15.306 67.653 1.00 86.44 228 GLN A C 1
ATOM 1696 O O . GLN A 1 228 ? -30.324 -15.614 68.784 1.00 86.44 228 GLN A O 1
ATOM 1701 N N . MET A 1 229 ? -30.662 -14.485 66.873 1.00 84.12 229 MET A N 1
ATOM 1702 C CA . MET A 1 229 ? -31.978 -13.976 67.264 1.00 84.12 229 MET A CA 1
ATOM 1703 C C . MET A 1 229 ? -32.919 -15.143 67.577 1.00 84.12 229 MET A C 1
ATOM 1705 O O . MET A 1 229 ? -33.534 -15.161 68.641 1.00 84.12 229 MET A O 1
ATOM 1709 N N . ARG A 1 230 ? -32.976 -16.162 66.709 1.00 82.56 230 ARG A N 1
ATOM 1710 C CA . ARG A 1 230 ? -33.811 -17.351 66.931 1.00 82.56 230 ARG A CA 1
ATOM 1711 C C . ARG A 1 230 ? -33.455 -18.083 68.228 1.00 82.56 230 ARG A C 1
ATOM 1713 O O . ARG A 1 230 ? -34.366 -18.453 68.960 1.00 82.56 230 ARG A O 1
ATOM 1720 N N . GLN A 1 231 ? -32.169 -18.266 68.528 1.00 79.56 231 GLN A N 1
ATOM 1721 C CA . GLN A 1 231 ? -31.720 -18.907 69.771 1.00 79.56 231 GLN A CA 1
ATOM 1722 C C . GLN A 1 231 ? -32.095 -18.088 71.012 1.00 79.56 231 GLN A C 1
ATOM 1724 O O . GLN A 1 231 ? -32.630 -18.644 71.968 1.00 79.56 231 GLN A O 1
ATOM 1729 N N . ASN A 1 232 ? -31.903 -16.766 70.978 1.00 74.00 232 ASN A N 1
ATOM 1730 C CA . ASN A 1 232 ? -32.283 -15.880 72.082 1.00 74.00 232 ASN A CA 1
ATOM 1731 C C . ASN A 1 232 ? -33.792 -15.943 72.380 1.00 74.00 232 ASN A C 1
ATOM 1733 O O . ASN A 1 232 ? -34.190 -15.883 73.539 1.00 74.00 232 ASN A O 1
ATOM 1737 N N . PHE A 1 233 ? -34.632 -16.098 71.352 1.00 67.31 233 PHE A N 1
ATOM 1738 C CA . PHE A 1 233 ? -36.079 -16.266 71.523 1.00 67.31 233 PHE A CA 1
ATOM 1739 C C . PHE A 1 233 ? -36.494 -17.676 71.979 1.00 67.31 233 PHE A C 1
ATOM 1741 O O . PHE A 1 233 ? -37.564 -17.826 72.561 1.00 67.31 233 PHE A O 1
ATOM 1748 N N . GLN A 1 234 ? -35.682 -18.712 71.742 1.00 63.12 234 GLN A N 1
ATOM 1749 C CA . GLN A 1 234 ? -35.998 -20.093 72.143 1.00 63.12 234 GLN A CA 1
ATOM 1750 C C . GLN A 1 234 ? -35.775 -20.373 73.640 1.00 63.12 234 GLN A C 1
ATOM 1752 O O . GLN A 1 234 ? -36.332 -21.338 74.157 1.00 63.12 234 GLN A O 1
ATOM 1757 N N . GLY A 1 235 ? -34.989 -19.545 74.336 1.00 56.97 235 GLY A N 1
ATOM 1758 C CA . GLY A 1 235 ? -34.595 -19.750 75.736 1.00 56.97 235 GLY A CA 1
ATOM 1759 C C . GLY A 1 235 ? -35.561 -19.226 76.805 1.00 56.97 235 GLY A C 1
ATOM 1760 O O . GLY A 1 235 ? -35.155 -19.146 77.956 1.00 56.97 235 GLY A O 1
ATOM 1761 N N . MET A 1 236 ? -36.789 -18.823 76.464 1.00 66.31 236 MET A N 1
ATOM 1762 C CA . MET A 1 236 ? -37.841 -18.546 77.454 1.00 66.31 236 MET A CA 1
ATOM 1763 C C . MET A 1 236 ? -38.938 -19.590 77.298 1.00 66.31 236 MET A C 1
ATOM 1765 O O . MET A 1 236 ? -39.881 -19.416 76.525 1.00 66.31 236 MET A O 1
ATOM 1769 N N . GLN A 1 237 ? -38.790 -20.701 78.011 1.00 74.12 237 GLN A N 1
ATOM 1770 C CA . GLN A 1 237 ? -39.853 -21.691 78.126 1.00 74.12 237 GLN A CA 1
ATOM 1771 C C . GLN A 1 237 ? -40.754 -21.333 79.310 1.00 74.12 237 GLN A C 1
ATOM 1773 O O . GLN A 1 237 ? -40.277 -20.900 80.353 1.00 74.12 237 GLN A O 1
ATOM 1778 N N . CYS A 1 238 ? -42.062 -21.507 79.145 1.00 81.44 238 CYS A N 1
ATOM 1779 C CA . CYS A 1 238 ? -43.045 -21.318 80.207 1.00 81.44 238 CYS A CA 1
ATOM 1780 C C . CYS A 1 238 ? -43.607 -22.687 80.588 1.00 81.44 238 CYS A C 1
ATOM 1782 O O . CYS A 1 238 ? -44.140 -23.382 79.721 1.00 81.44 238 CYS A O 1
ATOM 1784 N N . VAL A 1 239 ? -43.502 -23.074 81.857 1.00 85.75 239 VAL A N 1
ATOM 1785 C CA . VAL A 1 239 ? -43.990 -24.371 82.348 1.00 85.75 239 VAL A CA 1
ATOM 1786 C C . VAL A 1 239 ? -44.959 -24.145 83.496 1.00 85.75 239 VAL A C 1
ATOM 1788 O O . VAL A 1 239 ? -44.646 -23.417 84.428 1.00 85.75 239 VAL A O 1
ATOM 1791 N N . LEU A 1 240 ? -46.133 -24.773 83.433 1.00 87.56 240 LEU A N 1
ATOM 1792 C CA . LEU A 1 240 ? -47.070 -24.832 84.553 1.00 87.56 240 LEU A CA 1
ATOM 1793 C C . LEU A 1 240 ? -46.701 -26.018 85.446 1.00 87.56 240 LEU A C 1
ATOM 1795 O O . LEU A 1 240 ? -46.711 -27.154 84.972 1.00 87.56 240 LEU A O 1
ATOM 1799 N N . LEU A 1 241 ? -46.392 -25.756 86.714 1.00 88.31 241 LEU A N 1
ATOM 1800 C CA . LEU A 1 241 ? -46.039 -26.802 87.665 1.00 88.31 241 LEU A CA 1
ATOM 1801 C C . LEU A 1 241 ? -47.290 -27.566 88.130 1.00 88.31 241 LEU A C 1
ATOM 1803 O O . LEU A 1 241 ? -48.272 -26.939 88.545 1.00 88.31 241 LEU A O 1
ATOM 1807 N N . PRO A 1 242 ? -47.284 -28.910 88.049 1.00 86.50 242 PRO A N 1
ATOM 1808 C CA . PRO A 1 242 ? -48.373 -29.739 88.543 1.00 86.50 242 PRO A CA 1
ATOM 1809 C C . PRO A 1 242 ? -48.376 -29.808 90.078 1.00 86.50 242 PRO A C 1
ATOM 1811 O O . PRO A 1 242 ? -47.388 -29.507 90.749 1.00 86.50 242 PRO A O 1
ATOM 1814 N N . GLU A 1 243 ? -49.508 -30.230 90.642 1.00 81.00 243 GLU A N 1
ATOM 1815 C CA . GLU A 1 243 ? -49.671 -30.416 92.086 1.00 81.00 243 GLU A CA 1
ATOM 1816 C C . GLU A 1 243 ? -48.635 -31.421 92.629 1.00 81.00 243 GLU A C 1
ATOM 1818 O O . GLU A 1 243 ? -48.516 -32.537 92.123 1.00 81.00 243 GLU A O 1
ATOM 1823 N N . GLY A 1 244 ? -47.873 -31.011 93.651 1.00 84.75 244 GLY A N 1
ATOM 1824 C CA . GLY A 1 244 ? -46.786 -31.797 94.252 1.00 84.75 244 GLY A CA 1
ATOM 1825 C C . GLY A 1 244 ? -45.366 -31.320 93.915 1.00 84.75 244 GLY A C 1
ATOM 1826 O O . GLY A 1 244 ? -44.430 -31.727 94.598 1.00 84.75 244 GLY A O 1
ATOM 1827 N N . GLU A 1 245 ? -45.199 -30.431 92.929 1.00 89.62 245 GLU A N 1
ATOM 1828 C CA . GLU A 1 245 ? -43.902 -29.821 92.552 1.00 89.62 245 GLU A CA 1
ATOM 1829 C C . GLU A 1 245 ? -43.711 -28.393 93.100 1.00 89.62 245 GLU A C 1
ATOM 1831 O O . GLU A 1 245 ? -42.752 -27.688 92.778 1.00 89.62 245 GLU A O 1
ATOM 1836 N N . TYR A 1 246 ? -44.638 -27.964 93.948 1.00 88.19 246 TYR A N 1
ATOM 1837 C CA . TYR A 1 246 ? -44.609 -26.702 94.669 1.00 88.19 246 TYR A CA 1
ATOM 1838 C C . TYR A 1 246 ? -45.207 -26.902 96.061 1.00 88.19 246 TYR A C 1
ATOM 1840 O O . TYR A 1 246 ? -46.007 -27.815 96.288 1.00 88.19 246 TYR A O 1
ATOM 1848 N N . ASP A 1 247 ? -44.824 -26.048 97.002 1.00 84.56 247 ASP A N 1
ATOM 1849 C CA . ASP A 1 247 ? -45.414 -26.023 98.335 1.00 84.56 247 ASP A CA 1
ATOM 1850 C C . ASP A 1 247 ? -46.836 -25.429 98.250 1.00 84.56 247 ASP A C 1
ATOM 1852 O O . ASP A 1 247 ? -46.994 -24.290 97.807 1.00 84.56 247 ASP A O 1
ATOM 1856 N N . PRO A 1 248 ? -47.891 -26.161 98.646 1.00 78.56 248 PRO A N 1
ATOM 1857 C CA . PRO A 1 248 ? -49.270 -25.694 98.524 1.00 78.56 248 PRO A CA 1
ATOM 1858 C C . PRO A 1 248 ? -49.605 -24.482 99.410 1.00 78.56 248 PRO A C 1
ATOM 1860 O O . PRO A 1 248 ? -50.572 -23.779 99.113 1.00 78.56 248 PRO A O 1
ATOM 1863 N N . GLU A 1 249 ? -48.844 -24.216 100.478 1.00 75.25 249 GLU A N 1
ATOM 1864 C CA . GLU A 1 249 ? -49.081 -23.062 101.355 1.00 75.25 249 GLU A CA 1
ATOM 1865 C C . GLU A 1 249 ? -48.375 -21.798 100.853 1.00 75.25 249 GLU A C 1
ATOM 1867 O O . GLU A 1 249 ? -48.947 -20.704 100.884 1.00 75.25 249 GLU A O 1
ATOM 1872 N N . THR A 1 250 ? -47.137 -21.934 100.372 1.00 78.06 250 THR A N 1
ATOM 1873 C CA . THR A 1 250 ? -46.311 -20.795 99.937 1.00 78.06 250 THR A CA 1
ATOM 1874 C C . THR A 1 250 ? -46.335 -20.570 98.423 1.00 78.06 250 THR A C 1
ATOM 1876 O O . THR A 1 250 ? -45.977 -19.481 97.961 1.00 78.06 250 THR A O 1
ATOM 1879 N N . ALA A 1 251 ? -46.798 -21.555 97.650 1.00 83.88 251 ALA A N 1
ATOM 1880 C CA . ALA A 1 251 ? -46.740 -21.616 96.189 1.00 83.88 251 ALA A CA 1
ATOM 1881 C C . ALA A 1 251 ? -45.317 -21.481 95.618 1.00 83.88 251 ALA A C 1
ATOM 1883 O O . ALA A 1 251 ? -45.158 -21.151 94.444 1.00 83.88 251 ALA A O 1
ATOM 1884 N N . GLU A 1 252 ? -44.292 -21.714 96.442 1.00 87.94 252 GLU A N 1
ATOM 1885 C CA . GLU A 1 252 ? -42.895 -21.734 96.020 1.00 87.94 252 GLU A CA 1
ATOM 1886 C C . GLU A 1 252 ? -42.573 -23.093 95.376 1.00 87.94 252 GLU A C 1
ATOM 1888 O O . GLU A 1 252 ? -42.928 -24.133 95.945 1.00 87.94 252 GLU A O 1
ATOM 1893 N N . PRO A 1 253 ? -41.942 -23.123 94.189 1.00 92.00 253 PRO A N 1
ATOM 1894 C CA . PRO A 1 253 ? -41.501 -24.369 93.576 1.00 92.00 253 PRO A CA 1
ATOM 1895 C C . PRO A 1 253 ? -40.542 -25.144 94.488 1.00 92.00 253 PRO A C 1
ATOM 1897 O O . PRO A 1 253 ? -39.614 -24.580 95.062 1.00 92.00 253 PRO A O 1
ATOM 1900 N N . THR A 1 254 ? -40.737 -26.456 94.594 1.00 89.44 254 THR A N 1
ATOM 1901 C CA . THR A 1 254 ? -39.902 -27.338 95.433 1.00 89.44 254 THR A CA 1
ATOM 1902 C C . THR A 1 254 ? -38.939 -28.198 94.616 1.00 89.44 254 THR A C 1
ATOM 1904 O O . THR A 1 254 ? -38.137 -28.945 95.178 1.00 89.44 254 THR A O 1
ATOM 1907 N N . ILE A 1 255 ? -39.003 -28.083 93.289 1.00 87.75 255 ILE A N 1
ATOM 1908 C CA . ILE A 1 255 ? -38.106 -28.747 92.344 1.00 87.75 255 ILE A CA 1
ATOM 1909 C C . ILE A 1 255 ? -36.791 -27.973 92.165 1.00 87.75 255 ILE A C 1
ATOM 1911 O O . ILE A 1 255 ? -36.678 -26.798 92.518 1.00 87.75 255 ILE A O 1
ATOM 1915 N N . GLU A 1 256 ? -35.792 -28.627 91.576 1.00 87.00 256 GLU A N 1
ATOM 1916 C CA . GLU A 1 256 ? -34.601 -27.952 91.054 1.00 87.00 256 GLU A CA 1
ATOM 1917 C C . GLU A 1 256 ? -34.967 -27.236 89.744 1.00 87.00 256 GLU A C 1
ATOM 1919 O O . GLU A 1 256 ? -35.493 -27.855 88.816 1.00 87.00 256 GLU A O 1
ATOM 1924 N N . GLY A 1 257 ? -34.764 -25.919 89.694 1.00 83.00 257 GLY A N 1
ATOM 1925 C CA . GLY A 1 257 ? -35.181 -25.086 88.567 1.00 83.00 257 GLY A CA 1
ATOM 1926 C C . GLY A 1 257 ? -34.126 -24.948 87.467 1.00 83.00 257 GLY A C 1
ATOM 1927 O O . GLY A 1 257 ? -32.942 -25.211 87.659 1.00 83.00 257 GLY A O 1
ATOM 1928 N N . ASP A 1 258 ? -34.557 -24.461 86.307 1.00 81.81 258 ASP A N 1
ATOM 1929 C CA . ASP A 1 258 ? -33.710 -24.062 85.186 1.00 81.81 258 ASP A CA 1
ATOM 1930 C C . ASP A 1 258 ? -33.829 -22.546 84.976 1.00 81.81 258 ASP A C 1
ATOM 1932 O O . ASP A 1 258 ? -34.920 -21.976 84.911 1.00 81.81 258 ASP A O 1
ATOM 1936 N N . THR A 1 259 ? -32.686 -21.875 84.851 1.00 79.00 259 THR A N 1
ATOM 1937 C CA . THR A 1 259 ? -32.602 -20.415 84.664 1.00 79.00 259 THR A CA 1
ATOM 1938 C C . THR A 1 259 ? -33.210 -19.897 83.346 1.00 79.00 259 THR A C 1
ATOM 1940 O O . THR A 1 259 ? -33.437 -18.687 83.200 1.00 79.00 259 THR A O 1
ATOM 1943 N N . SER A 1 260 ? -33.491 -20.800 82.397 1.00 77.75 260 SER A N 1
ATOM 1944 C CA . SER A 1 260 ? -34.130 -20.548 81.095 1.00 77.75 260 SER A CA 1
ATOM 1945 C C . SER A 1 260 ? -35.655 -20.769 81.082 1.00 77.75 260 SER A C 1
ATOM 1947 O O . SER A 1 260 ? -36.308 -20.623 80.044 1.00 77.75 260 SER A O 1
ATOM 1949 N N . VAL A 1 261 ? -36.254 -21.087 82.234 1.00 83.56 261 VAL A N 1
ATOM 1950 C CA . VAL A 1 261 ? -37.689 -21.378 82.352 1.00 83.56 261 VAL A CA 1
ATOM 1951 C C . VAL A 1 261 ? -38.371 -20.377 83.289 1.00 83.56 261 VAL A C 1
ATOM 1953 O O . VAL A 1 261 ? -37.852 -20.030 84.351 1.00 83.56 261 VAL A O 1
ATOM 1956 N N . ILE A 1 262 ? -39.554 -19.905 82.891 1.00 87.69 262 ILE A N 1
ATOM 1957 C CA . ILE A 1 262 ? -40.513 -19.253 83.788 1.00 87.69 262 ILE A CA 1
ATOM 1958 C C . ILE A 1 262 ? -41.513 -20.310 84.238 1.00 87.69 262 ILE A C 1
ATOM 1960 O O . ILE A 1 262 ? -42.186 -20.945 83.421 1.00 87.69 262 ILE A O 1
ATOM 1964 N N . TYR A 1 263 ? -41.609 -20.483 85.547 1.00 89.75 263 TYR A N 1
ATOM 1965 C CA . TYR A 1 263 ? -42.471 -21.468 86.171 1.00 89.75 263 TYR A CA 1
ATOM 1966 C C . TYR A 1 263 ? -43.754 -20.793 86.633 1.00 89.75 263 TYR A C 1
ATOM 1968 O O . TYR A 1 263 ? -43.721 -19.840 87.401 1.00 89.75 263 TYR A O 1
ATOM 1976 N N . TYR A 1 264 ? -44.890 -21.286 86.171 1.00 89.56 264 TYR A N 1
ATOM 1977 C CA . TYR A 1 264 ? -46.204 -20.853 86.612 1.00 89.56 264 TYR A CA 1
ATOM 1978 C C . TYR A 1 264 ? -46.671 -21.818 87.696 1.00 89.56 264 TYR A C 1
ATOM 1980 O O . TYR A 1 264 ? -46.677 -23.028 87.484 1.00 89.56 264 TYR A O 1
ATOM 1988 N N . VAL A 1 265 ? -47.067 -21.297 88.851 1.00 88.88 265 VAL A N 1
ATOM 1989 C CA . VAL A 1 265 ? -47.650 -22.076 89.951 1.00 88.88 265 VAL A CA 1
ATOM 1990 C C . VAL A 1 265 ? -49.067 -21.570 90.194 1.00 88.88 265 VAL A C 1
ATOM 1992 O O . VAL A 1 265 ? -49.253 -20.354 90.217 1.00 88.88 265 VAL A O 1
ATOM 1995 N N . PRO A 1 266 ? -50.085 -22.435 90.366 1.00 86.75 266 PRO A N 1
ATOM 1996 C CA . PRO A 1 266 ? -51.439 -21.989 90.688 1.00 86.75 266 PRO A CA 1
ATOM 1997 C C . PRO A 1 266 ? -51.450 -21.015 91.869 1.00 86.75 266 PRO A C 1
ATOM 1999 O O . PRO A 1 266 ? -50.928 -21.315 92.940 1.00 86.75 266 PRO A O 1
ATOM 2002 N N . ASN A 1 267 ? -52.041 -19.836 91.674 1.00 81.31 267 ASN A N 1
ATOM 2003 C CA . ASN A 1 267 ? -52.101 -18.817 92.712 1.00 81.31 267 ASN A CA 1
ATOM 2004 C C . ASN A 1 267 ? -53.150 -19.231 93.767 1.00 81.31 267 ASN A C 1
ATOM 2006 O O . ASN A 1 267 ? -54.348 -19.281 93.454 1.00 81.31 267 ASN A O 1
ATOM 2010 N N . PRO A 1 268 ? -52.758 -19.490 95.031 1.00 72.44 268 PRO A N 1
ATOM 2011 C CA . PRO A 1 268 ? -53.697 -19.892 96.078 1.00 72.44 268 PRO A CA 1
ATOM 2012 C C . PRO A 1 268 ? -54.704 -18.783 96.429 1.00 72.44 268 PRO A C 1
ATOM 2014 O O . PRO A 1 268 ? -55.726 -19.050 97.057 1.00 72.44 268 PRO A O 1
ATOM 2017 N N . ARG A 1 269 ? -54.445 -17.535 96.008 1.00 68.19 269 ARG A N 1
ATOM 2018 C CA . ARG A 1 269 ? -55.296 -16.354 96.225 1.00 68.19 269 ARG A CA 1
ATOM 2019 C C . ARG A 1 269 ? -55.957 -15.851 94.937 1.00 68.19 269 ARG A C 1
ATOM 2021 O O . ARG A 1 269 ? -56.257 -14.661 94.844 1.00 68.19 269 ARG A O 1
ATOM 2028 N N . HIS A 1 270 ? -56.143 -16.727 93.948 1.00 66.94 270 HIS A N 1
ATOM 2029 C CA . HIS A 1 270 ? -56.575 -16.337 92.608 1.00 66.94 270 HIS A CA 1
ATOM 2030 C C . HIS A 1 270 ? -57.791 -15.399 92.600 1.00 66.94 270 HIS A C 1
ATOM 2032 O O . HIS A 1 270 ? -58.792 -15.599 93.291 1.00 66.94 270 HIS A O 1
ATOM 2038 N N . THR A 1 271 ? -57.720 -14.383 91.746 1.00 63.50 271 THR A N 1
ATOM 2039 C CA . THR A 1 271 ? -58.871 -13.566 91.346 1.00 63.50 271 THR A CA 1
ATOM 2040 C C . THR A 1 271 ? -59.105 -13.747 89.849 1.00 63.50 271 THR A C 1
ATOM 2042 O O . THR A 1 271 ? -58.294 -14.363 89.154 1.00 63.50 271 THR A O 1
ATOM 2045 N N . VAL A 1 272 ? -60.225 -13.242 89.325 1.00 54.66 272 VAL A N 1
ATOM 2046 C CA . VAL A 1 272 ? -60.482 -13.260 87.878 1.00 54.66 272 VAL A CA 1
ATOM 2047 C C . VAL A 1 272 ? -59.415 -12.399 87.184 1.00 54.66 272 VAL A C 1
ATOM 2049 O O . VAL A 1 272 ? -59.551 -11.181 87.125 1.00 54.66 272 VAL A O 1
ATOM 2052 N N . GLY A 1 273 ? -58.342 -13.032 86.699 1.00 60.59 273 GLY A N 1
ATOM 2053 C CA . GLY A 1 273 ? -57.222 -12.379 86.009 1.00 60.59 273 GLY A CA 1
ATOM 2054 C C . GLY A 1 273 ? -55.823 -12.673 86.569 1.00 60.59 273 GLY A C 1
ATOM 2055 O O . GLY A 1 273 ? -54.856 -12.369 85.883 1.00 60.59 273 GLY A O 1
ATOM 2056 N N . ASP A 1 274 ? -55.705 -13.291 87.749 1.00 73.00 274 ASP A N 1
ATOM 2057 C CA . ASP A 1 274 ? -54.422 -13.620 88.397 1.00 73.00 274 ASP A CA 1
ATOM 2058 C C . ASP A 1 274 ? -54.435 -15.082 88.876 1.00 73.00 274 ASP A C 1
ATOM 2060 O O . ASP A 1 274 ? -54.624 -15.386 90.054 1.00 73.00 274 ASP A O 1
ATOM 2064 N N . LEU A 1 275 ? -54.382 -16.006 87.912 1.00 81.06 275 LEU A N 1
ATOM 2065 C CA . LEU A 1 275 ? -54.552 -17.444 88.151 1.00 81.06 275 LEU A CA 1
ATOM 2066 C C . LEU A 1 275 ? -53.255 -18.145 88.565 1.00 81.06 275 LEU A C 1
ATOM 2068 O O . LEU A 1 275 ? -53.318 -19.207 89.182 1.00 81.06 275 LEU A O 1
ATOM 2072 N N . TYR A 1 276 ? -52.101 -17.574 88.222 1.00 85.75 276 TYR A N 1
ATOM 2073 C CA . TYR A 1 276 ? -50.801 -18.209 88.397 1.00 85.75 276 TYR A CA 1
ATOM 2074 C C . TYR A 1 276 ? -49.763 -17.199 88.873 1.00 85.75 276 TYR A C 1
ATOM 2076 O O . TYR A 1 276 ? -49.700 -16.086 88.362 1.00 85.75 276 TYR A O 1
ATOM 2084 N N . LEU A 1 277 ? -48.935 -17.619 89.823 1.00 86.38 277 LEU A N 1
ATOM 2085 C CA . LEU A 1 277 ? -47.729 -16.919 90.234 1.00 86.38 277 LEU A CA 1
ATOM 2086 C C . LEU A 1 277 ? -46.579 -17.313 89.311 1.00 86.38 277 LEU A C 1
ATOM 2088 O O . LEU A 1 277 ? -46.365 -18.499 89.054 1.00 86.38 277 LEU A O 1
ATOM 2092 N N . GLU A 1 278 ? -45.849 -16.317 88.824 1.00 90.50 278 GLU A N 1
ATOM 2093 C CA . GLU A 1 278 ? -44.687 -16.498 87.961 1.00 90.50 278 GLU A CA 1
ATOM 2094 C C . GLU A 1 278 ? -43.424 -16.566 88.818 1.00 90.50 278 GLU A C 1
ATOM 2096 O O . GLU A 1 278 ? -43.108 -15.633 89.547 1.00 90.50 278 GLU A O 1
ATOM 2101 N N . TRP A 1 279 ? -42.679 -17.657 88.725 1.00 89.31 279 TRP A N 1
ATOM 2102 C CA . TRP A 1 279 ? -41.438 -17.889 89.453 1.00 89.31 279 TRP A CA 1
ATOM 2103 C C . TRP A 1 279 ? -40.272 -18.062 88.493 1.00 89.31 279 TRP A C 1
ATOM 2105 O O . TRP A 1 279 ? -40.414 -18.593 87.387 1.00 89.31 279 TRP A O 1
ATOM 2115 N N . ARG A 1 280 ? -39.087 -17.650 88.942 1.00 88.44 280 ARG A N 1
ATOM 2116 C CA . ARG A 1 280 ? -37.837 -17.826 88.215 1.00 88.44 280 ARG A CA 1
ATOM 2117 C C . ARG A 1 280 ? -36.763 -18.408 89.100 1.00 88.44 280 ARG A C 1
ATOM 2119 O O . ARG A 1 280 ? -36.555 -17.960 90.222 1.00 88.44 280 ARG A O 1
ATOM 2126 N N . TYR A 1 281 ? -36.030 -19.353 88.535 1.00 89.38 281 TYR A N 1
ATOM 2127 C CA . TYR A 1 281 ? -34.807 -19.839 89.137 1.00 89.38 281 TYR A CA 1
ATOM 2128 C C . TYR A 1 281 ? -33.650 -18.936 88.716 1.00 89.38 281 TYR A C 1
ATOM 2130 O O . TYR A 1 281 ? -33.388 -18.759 87.523 1.00 89.38 281 TYR A O 1
ATOM 2138 N N . LEU A 1 282 ? -32.993 -18.300 89.679 1.00 84.19 282 LEU A N 1
ATOM 2139 C CA . LEU A 1 282 ? -31.910 -17.355 89.436 1.00 84.19 282 LEU A CA 1
ATOM 2140 C C . LEU A 1 282 ? -30.606 -17.910 89.985 1.00 84.19 282 LEU A C 1
ATOM 2142 O O . LEU A 1 282 ? -30.503 -18.192 91.175 1.00 84.19 282 LEU A O 1
ATOM 2146 N N . ALA A 1 283 ? -29.593 -17.987 89.127 1.00 84.12 283 ALA A N 1
ATOM 2147 C CA . ALA A 1 283 ? -28.223 -18.165 89.574 1.00 84.12 283 ALA A CA 1
ATOM 2148 C C . ALA A 1 283 ? -27.709 -16.840 90.157 1.00 84.12 283 ALA A C 1
ATOM 2150 O O . ALA A 1 283 ? -27.689 -15.809 89.478 1.00 84.12 283 ALA A O 1
ATOM 2151 N N . VAL A 1 284 ? -27.301 -16.870 91.420 1.00 84.62 284 VAL A N 1
ATOM 2152 C CA . VAL A 1 284 ? -26.695 -15.745 92.131 1.00 84.62 284 VAL A CA 1
ATOM 2153 C C . VAL A 1 284 ? -25.188 -15.742 91.852 1.00 84.62 284 VAL A C 1
ATOM 2155 O O . VAL A 1 284 ? -24.588 -16.763 91.517 1.00 84.62 284 VAL A O 1
ATOM 2158 N N . SER A 1 285 ? -24.547 -14.576 91.951 1.00 80.88 285 SER A N 1
ATOM 2159 C CA . SER A 1 285 ? -23.128 -14.388 91.612 1.00 80.88 285 SER A CA 1
ATOM 2160 C C . SER A 1 285 ? -22.149 -15.232 92.440 1.00 80.88 285 SER A C 1
ATOM 2162 O O . SER A 1 285 ? -20.996 -15.382 92.037 1.00 80.88 285 SER A O 1
ATOM 2164 N N . ASP A 1 286 ? -22.588 -15.787 93.570 1.00 82.12 286 ASP A N 1
ATOM 2165 C CA . ASP A 1 286 ? -21.821 -16.709 94.411 1.00 82.12 286 ASP A CA 1
ATOM 2166 C C . ASP A 1 286 ? -21.908 -18.182 93.959 1.00 82.12 286 ASP A C 1
ATOM 2168 O O . ASP A 1 286 ? -21.278 -19.050 94.563 1.00 82.12 286 ASP A O 1
ATOM 2172 N N . GLY A 1 287 ? -22.643 -18.463 92.878 1.00 75.12 287 GLY A N 1
ATOM 2173 C CA . GLY A 1 287 ? -22.840 -19.800 92.320 1.00 75.12 287 GLY A CA 1
ATOM 2174 C C . GLY A 1 287 ? -23.987 -20.587 92.958 1.00 75.12 287 GLY A C 1
ATOM 2175 O O . GLY A 1 287 ? -24.257 -21.703 92.515 1.00 75.12 287 GLY A O 1
ATOM 2176 N N . SER A 1 288 ? -24.673 -20.033 93.964 1.00 84.31 288 SER A N 1
ATOM 2177 C CA . SER A 1 288 ? -25.929 -20.588 94.474 1.00 84.31 288 SER A CA 1
ATOM 2178 C C . SER A 1 288 ? -27.096 -20.243 93.545 1.00 84.31 288 SER A C 1
ATOM 2180 O O . SER A 1 288 ? -27.005 -19.331 92.724 1.00 84.31 288 SER A O 1
ATOM 2182 N N . CYS A 1 289 ? -28.197 -20.983 93.651 1.00 83.75 289 CYS A N 1
ATOM 2183 C CA . CYS A 1 289 ? -29.423 -20.675 92.924 1.00 83.75 289 CYS A CA 1
ATOM 2184 C C . CYS A 1 289 ? -30.574 -20.451 93.903 1.00 83.75 289 CYS A C 1
ATOM 2186 O O . CYS A 1 289 ? -30.673 -21.145 94.917 1.00 83.75 289 CYS A O 1
ATOM 2188 N N . ILE A 1 290 ? -31.433 -19.484 93.591 1.00 88.69 290 ILE A N 1
ATOM 2189 C CA . ILE A 1 290 ? -32.594 -19.112 94.404 1.00 88.69 290 ILE A CA 1
ATOM 2190 C C . ILE A 1 290 ? -33.863 -19.089 93.555 1.00 88.69 290 ILE A C 1
ATOM 2192 O O . ILE A 1 290 ? -33.814 -18.823 92.351 1.00 88.69 290 ILE A O 1
ATOM 2196 N N . TRP A 1 291 ? -35.001 -19.330 94.198 1.00 90.06 291 TRP A N 1
ATOM 2197 C CA . TRP A 1 291 ? -36.310 -19.050 93.625 1.00 90.06 291 TRP A CA 1
ATOM 2198 C C . TRP A 1 291 ? -36.673 -17.589 93.876 1.00 90.06 291 TRP A C 1
ATOM 2200 O O . TRP A 1 291 ? -36.730 -17.141 95.016 1.00 90.06 291 TRP A O 1
ATOM 2210 N N . GLU A 1 292 ? -36.922 -16.851 92.801 1.00 87.25 292 GLU A N 1
ATOM 2211 C CA . GLU A 1 292 ? -37.395 -15.472 92.841 1.00 87.25 292 GLU A CA 1
ATOM 2212 C C . GLU A 1 292 ? -38.792 -15.410 92.227 1.00 87.25 292 GLU A C 1
ATOM 2214 O O . GLU A 1 292 ? -39.017 -15.873 91.104 1.00 87.25 292 GLU A O 1
ATOM 2219 N N . LEU A 1 293 ? -39.737 -14.824 92.956 1.00 87.19 293 LEU A N 1
ATOM 2220 C CA . LEU A 1 293 ? -41.069 -14.557 92.435 1.00 87.19 293 LEU A CA 1
ATOM 2221 C C . LEU A 1 293 ? -40.997 -13.370 91.464 1.00 87.19 293 LEU A C 1
ATOM 2223 O O . LEU A 1 293 ? -40.592 -12.264 91.826 1.00 87.19 293 LEU A O 1
ATOM 2227 N N . ILE A 1 294 ? -41.416 -13.585 90.223 1.00 75.50 294 ILE A N 1
ATOM 2228 C CA . ILE A 1 294 ? -41.568 -12.526 89.233 1.00 75.50 294 ILE A CA 1
ATOM 2229 C C . ILE A 1 294 ? -42.887 -11.802 89.521 1.00 75.50 294 ILE A C 1
ATOM 2231 O O . ILE A 1 294 ? -43.978 -12.317 89.296 1.00 75.50 294 ILE A O 1
ATOM 2235 N N . GLY A 1 295 ? -42.765 -10.569 90.013 1.00 69.06 295 GLY A N 1
ATOM 2236 C CA . GLY A 1 295 ? -43.894 -9.765 90.481 1.00 69.06 295 GLY A CA 1
ATOM 2237 C C . GLY A 1 295 ? -44.020 -9.814 92.004 1.00 69.06 295 GLY A C 1
ATOM 2238 O O . GLY A 1 295 ? -43.762 -10.825 92.642 1.00 69.06 295 GLY A O 1
ATOM 2239 N N . GLY A 1 296 ? -44.363 -8.687 92.627 1.00 62.44 296 GLY A N 1
ATOM 2240 C CA . GLY A 1 296 ? -44.443 -8.620 94.088 1.00 62.44 296 GLY A CA 1
ATOM 2241 C C . GLY A 1 296 ? -45.583 -9.479 94.643 1.00 62.44 296 GLY A C 1
ATOM 2242 O O . GLY A 1 296 ? -46.712 -9.377 94.167 1.00 62.44 296 GLY A O 1
ATOM 2243 N N . ARG A 1 297 ? -45.307 -10.245 95.710 1.00 57.38 297 ARG A N 1
ATOM 2244 C CA . ARG A 1 297 ? -46.328 -10.912 96.551 1.00 57.38 297 ARG A CA 1
ATOM 2245 C C . ARG A 1 297 ? -47.290 -9.904 97.204 1.00 57.38 297 ARG A C 1
ATOM 2247 O O . ARG A 1 297 ? -48.411 -10.258 97.565 1.00 57.38 297 ARG A O 1
ATOM 2254 N N . ASP A 1 298 ? -46.861 -8.644 97.291 1.00 57.78 298 ASP A N 1
ATOM 2255 C CA . ASP A 1 298 ? -47.534 -7.572 98.010 1.00 57.78 298 ASP A CA 1
ATOM 2256 C C . ASP A 1 298 ? -48.036 -6.493 97.049 1.00 57.78 298 ASP A C 1
ATOM 2258 O O . ASP A 1 298 ? -47.336 -5.540 96.705 1.00 57.78 298 ASP A O 1
ATOM 2262 N N . LYS A 1 299 ? -49.297 -6.610 96.632 1.00 54.78 299 LYS A N 1
ATOM 2263 C CA . LYS A 1 299 ? -50.064 -5.442 96.167 1.00 54.78 299 LYS A CA 1
ATOM 2264 C C . LYS A 1 299 ? -51.119 -4.976 97.162 1.00 54.78 299 LYS A C 1
ATOM 2266 O O . LYS A 1 299 ? -51.896 -4.084 96.837 1.00 54.78 299 LYS A O 1
ATOM 2271 N N . LEU A 1 300 ? -51.144 -5.529 98.374 1.00 56.12 300 LEU A N 1
ATOM 2272 C CA . LEU A 1 300 ? -52.050 -5.071 99.419 1.00 56.12 300 LEU A CA 1
ATOM 2273 C C . LEU A 1 300 ? -51.289 -4.944 100.746 1.00 56.12 300 LEU A C 1
ATOM 2275 O O . LEU A 1 300 ? -50.788 -5.954 101.232 1.00 56.12 300 LEU A O 1
ATOM 2279 N N . PRO A 1 301 ? -51.183 -3.735 101.328 1.00 63.06 301 PRO A N 1
ATOM 2280 C CA . PRO A 1 301 ? -50.556 -3.558 102.637 1.00 63.06 301 PRO A CA 1
ATOM 2281 C C . PRO A 1 301 ? -51.303 -4.344 103.728 1.00 63.06 301 PRO A C 1
ATOM 2283 O O . PRO A 1 301 ? -52.480 -4.611 103.555 1.00 63.06 301 PRO A O 1
ATOM 2286 N N . ASP A 1 302 ? -50.694 -4.691 104.863 1.00 71.88 302 ASP A N 1
ATOM 2287 C CA . ASP A 1 302 ? -51.360 -5.505 105.901 1.00 71.88 302 ASP A CA 1
ATOM 2288 C C . ASP A 1 302 ? -52.772 -5.009 106.267 1.00 71.88 302 ASP A C 1
ATOM 2290 O O . ASP A 1 302 ? -52.979 -3.817 106.502 1.00 71.88 302 ASP A O 1
ATOM 2294 N N . ALA A 1 303 ? -53.749 -5.916 106.391 1.00 76.88 303 ALA A N 1
ATOM 2295 C CA . ALA A 1 303 ? -55.111 -5.548 106.785 1.00 76.88 303 ALA A CA 1
ATOM 2296 C C . ALA A 1 303 ? -55.132 -4.890 108.175 1.00 76.88 303 ALA A C 1
ATOM 2298 O O . ALA A 1 303 ? -54.435 -5.346 109.082 1.00 76.88 303 ALA A O 1
ATOM 2299 N N . ILE A 1 304 ? -55.956 -3.860 108.370 1.00 82.62 304 ILE A N 1
ATOM 2300 C CA . ILE A 1 304 ? -56.193 -3.241 109.684 1.00 82.62 304 ILE A CA 1
ATOM 2301 C C . ILE A 1 304 ? -56.827 -4.284 110.619 1.00 82.62 304 ILE A C 1
ATOM 2303 O O . ILE A 1 304 ? -57.857 -4.876 110.286 1.00 82.62 304 ILE A O 1
ATOM 2307 N N . THR A 1 305 ? -56.229 -4.511 111.790 1.00 84.06 305 THR A N 1
ATOM 2308 C CA . THR A 1 305 ? -56.766 -5.447 112.791 1.00 84.06 305 THR A CA 1
ATOM 2309 C C . THR A 1 305 ? -57.823 -4.781 113.676 1.00 84.06 305 THR A C 1
ATOM 2311 O O . THR A 1 305 ? -57.876 -3.558 113.792 1.00 84.06 305 THR A O 1
ATOM 2314 N N . VAL A 1 306 ? -58.659 -5.572 114.358 1.00 82.44 306 VAL A N 1
ATOM 2315 C CA . VAL A 1 306 ? -59.628 -5.034 115.338 1.00 82.44 306 VAL A CA 1
ATOM 2316 C C . VAL A 1 306 ? -58.940 -4.282 116.486 1.00 82.44 306 VAL A C 1
ATOM 2318 O O . VAL A 1 306 ? -59.448 -3.259 116.928 1.00 82.44 306 VAL A O 1
ATOM 2321 N N . ALA A 1 307 ? -57.735 -4.710 116.881 1.00 82.19 307 ALA A N 1
ATOM 2322 C CA . ALA A 1 307 ? -56.926 -4.030 117.892 1.00 82.19 307 ALA A CA 1
ATOM 2323 C C . ALA A 1 307 ? -56.416 -2.661 117.408 1.00 82.19 307 ALA A C 1
ATOM 2325 O O . ALA A 1 307 ? -56.378 -1.712 118.190 1.00 82.19 307 ALA A O 1
ATOM 2326 N N . ASP A 1 308 ? -56.071 -2.537 116.120 1.00 80.62 308 ASP A N 1
ATOM 2327 C CA . ASP A 1 308 ? -55.718 -1.244 115.519 1.00 80.62 308 ASP A CA 1
ATOM 2328 C C . ASP A 1 308 ? -56.923 -0.287 115.542 1.00 80.62 308 ASP A C 1
ATOM 2330 O O . ASP A 1 308 ? -56.773 0.893 115.856 1.00 80.62 308 ASP A O 1
ATOM 2334 N N . ILE A 1 309 ? -58.129 -0.795 115.254 1.00 83.31 309 ILE A N 1
ATOM 2335 C CA . ILE A 1 309 ? -59.376 -0.013 115.299 1.00 83.31 309 ILE A CA 1
ATOM 2336 C C . ILE A 1 309 ? -59.656 0.463 116.730 1.00 83.31 309 ILE A C 1
ATOM 2338 O O . ILE A 1 309 ? -59.896 1.653 116.929 1.00 83.31 309 ILE A O 1
ATOM 2342 N N . ASP A 1 310 ? -59.563 -0.422 117.724 1.00 84.12 310 ASP A N 1
ATOM 2343 C CA . ASP A 1 310 ? -59.788 -0.079 119.135 1.00 84.12 310 ASP A CA 1
ATOM 2344 C C . ASP A 1 310 ? -58.778 0.950 119.651 1.00 84.12 310 ASP A C 1
ATOM 2346 O O . ASP A 1 310 ? -59.152 1.901 120.343 1.00 84.12 310 ASP A O 1
ATOM 2350 N N . ALA A 1 311 ? -57.503 0.804 119.282 1.00 82.06 311 ALA A N 1
ATOM 2351 C CA . ALA A 1 311 ? -56.455 1.744 119.664 1.00 82.06 311 ALA A CA 1
ATOM 2352 C C . ALA A 1 311 ? -56.716 3.154 119.104 1.00 82.06 311 ALA A C 1
ATOM 2354 O O . ALA A 1 311 ? -56.520 4.139 119.815 1.00 82.06 311 ALA A O 1
ATOM 2355 N N . ILE A 1 312 ? -57.194 3.259 117.857 1.00 80.69 312 ILE A N 1
ATOM 2356 C CA . ILE A 1 312 ? -57.535 4.540 117.218 1.00 80.69 312 ILE A CA 1
ATOM 2357 C C . ILE A 1 312 ? -58.793 5.151 117.848 1.00 80.69 312 ILE A C 1
ATOM 2359 O O . ILE A 1 312 ? -58.800 6.328 118.208 1.00 80.69 312 ILE A O 1
ATOM 2363 N N . VAL A 1 313 ? -59.851 4.355 118.016 1.00 80.06 313 VAL A N 1
ATOM 2364 C CA . VAL A 1 313 ? -61.131 4.773 118.617 1.00 80.06 313 VAL A CA 1
ATOM 2365 C C . VAL A 1 313 ? -60.935 5.238 120.065 1.00 80.06 313 VAL A C 1
ATOM 2367 O O . VAL A 1 313 ? -61.548 6.219 120.483 1.00 80.06 313 VAL A O 1
ATOM 2370 N N . GLY A 1 314 ? -60.045 4.583 120.816 1.00 76.50 314 GLY A N 1
ATOM 2371 C CA . GLY A 1 314 ? -59.683 4.934 122.191 1.00 76.50 314 GLY A CA 1
ATOM 2372 C C . GLY A 1 314 ? -58.789 6.173 122.339 1.00 76.50 314 GLY A C 1
ATOM 2373 O O . GLY A 1 314 ? -58.420 6.514 123.462 1.00 76.50 314 GLY A O 1
ATOM 2374 N N . GLY A 1 315 ? -58.430 6.851 121.240 1.00 76.00 315 GLY A N 1
ATOM 2375 C CA . GLY A 1 315 ? -57.590 8.056 121.249 1.00 76.00 315 GLY A CA 1
ATOM 2376 C C . GLY A 1 315 ? -56.081 7.791 121.328 1.00 76.00 315 GLY A C 1
ATOM 2377 O O . GLY A 1 315 ? -55.315 8.706 121.632 1.00 76.00 315 GLY A O 1
ATOM 2378 N N . GLY A 1 316 ? -55.643 6.555 121.074 1.00 76.25 316 GLY A N 1
ATOM 2379 C CA . GLY A 1 316 ? -54.232 6.186 120.977 1.00 76.25 316 GLY A CA 1
ATOM 2380 C C . GLY A 1 316 ? -53.577 6.623 119.661 1.00 76.25 316 GLY A C 1
ATOM 2381 O O . GLY A 1 316 ? -54.224 7.071 118.714 1.00 76.25 316 GLY A O 1
ATOM 2382 N N . THR A 1 317 ? -52.252 6.491 119.582 1.00 64.94 317 THR A N 1
ATOM 2383 C CA . THR A 1 317 ? -51.485 6.746 118.353 1.00 64.94 317 THR A CA 1
ATOM 2384 C C . THR A 1 317 ? -51.735 5.668 117.301 1.00 64.94 317 THR A C 1
ATOM 2386 O O . THR A 1 317 ? -51.427 4.500 117.530 1.00 64.94 317 THR A O 1
ATOM 2389 N N . ALA A 1 318 ? -52.221 6.078 116.126 1.00 62.28 318 ALA A N 1
ATOM 2390 C CA . ALA A 1 318 ? -52.358 5.207 114.963 1.00 62.28 318 ALA A CA 1
ATOM 2391 C C . ALA A 1 318 ? -50.980 4.739 114.436 1.00 62.28 318 ALA A C 1
ATOM 2393 O O . ALA A 1 318 ? -50.034 5.540 114.412 1.00 62.28 318 ALA A O 1
ATOM 2394 N N . PRO A 1 319 ? -50.846 3.485 113.964 1.00 61.84 319 PRO A N 1
ATOM 2395 C CA . PRO A 1 319 ? -49.680 3.056 113.194 1.00 61.84 319 PRO A CA 1
ATOM 2396 C C . PRO A 1 319 ? -49.496 3.951 111.953 1.00 61.84 319 PRO A C 1
ATOM 2398 O O . PRO A 1 319 ? -50.465 4.272 111.274 1.00 61.84 319 PRO A O 1
ATOM 2401 N N . LYS A 1 320 ? -48.257 4.351 111.629 1.00 57.03 320 LYS A N 1
ATOM 2402 C CA . LYS A 1 320 ? -47.942 5.243 110.486 1.00 57.03 320 LYS A CA 1
ATOM 2403 C C . LYS A 1 320 ? -47.800 4.523 109.131 1.00 57.03 320 LYS A C 1
ATOM 2405 O O . LYS A 1 320 ? -47.289 5.119 108.188 1.00 57.03 320 LYS A O 1
ATOM 2410 N N . ALA A 1 321 ? -48.188 3.253 109.041 1.00 67.56 321 ALA A N 1
ATOM 2411 C CA . ALA A 1 321 ? -48.102 2.467 107.812 1.00 67.56 321 ALA A CA 1
ATOM 2412 C C . ALA A 1 321 ? -49.419 2.539 107.023 1.00 67.56 321 ALA A C 1
ATOM 2414 O O . ALA A 1 321 ? -50.497 2.535 107.620 1.00 67.56 321 ALA A O 1
ATOM 2415 N N . GLU A 1 322 ? -49.339 2.571 105.691 1.00 66.19 322 GLU A N 1
ATOM 2416 C CA . GLU A 1 322 ? -50.502 2.338 104.829 1.00 66.19 322 GLU A CA 1
ATOM 2417 C C . GLU A 1 322 ? -50.988 0.899 105.043 1.00 66.19 322 GLU A C 1
ATOM 2419 O O . GLU A 1 322 ? -50.169 -0.013 105.076 1.00 66.19 322 GLU A O 1
ATOM 2424 N N . ARG A 1 323 ? -52.297 0.708 105.255 1.00 77.94 323 ARG A N 1
ATOM 2425 C CA . ARG A 1 323 ? -52.984 -0.568 105.549 1.00 77.94 323 ARG A CA 1
ATOM 2426 C C . ARG A 1 323 ? -54.391 -0.517 104.951 1.00 77.94 323 ARG A C 1
ATOM 2428 O O . ARG A 1 323 ? -54.982 0.562 104.922 1.00 77.94 323 ARG A O 1
ATOM 2435 N N . TYR A 1 324 ? -54.952 -1.636 104.483 1.00 77.19 324 TYR A N 1
ATOM 2436 C CA . TYR A 1 324 ? -56.333 -1.652 103.964 1.00 77.19 324 TYR A CA 1
ATOM 2437 C C . TYR A 1 324 ? -57.343 -2.126 105.017 1.00 77.19 324 TYR A C 1
ATOM 2439 O O . TYR A 1 324 ? -57.048 -2.967 105.867 1.00 77.19 324 TYR A O 1
ATOM 2447 N N . LEU A 1 325 ? -58.569 -1.603 104.957 1.00 81.38 325 LEU A N 1
ATOM 2448 C CA . LEU A 1 325 ? -59.670 -2.035 105.818 1.00 81.38 325 LEU A CA 1
ATOM 2449 C C . LEU A 1 325 ? -60.369 -3.250 105.192 1.00 81.38 325 LEU A C 1
ATOM 2451 O O . LEU A 1 325 ? -60.955 -3.145 104.116 1.00 81.38 325 LEU A O 1
ATOM 2455 N N . SER A 1 326 ? -60.313 -4.407 105.853 1.00 81.69 326 SER A N 1
ATOM 2456 C CA . SER A 1 326 ? -61.036 -5.607 105.411 1.00 81.69 326 SER A CA 1
ATOM 2457 C C . SER A 1 326 ? -62.549 -5.468 105.637 1.00 81.69 326 SER A C 1
ATOM 2459 O O . SER A 1 326 ? -62.987 -4.658 106.451 1.00 81.69 326 SER A O 1
ATOM 2461 N N . LEU A 1 327 ? -63.376 -6.286 104.972 1.00 82.06 327 LEU A N 1
ATOM 2462 C CA . LEU A 1 327 ? -64.832 -6.300 105.211 1.00 82.06 327 LEU A CA 1
ATOM 2463 C C . LEU A 1 327 ? -65.186 -6.644 106.667 1.00 82.06 327 LEU A C 1
ATOM 2465 O O . LEU A 1 327 ? -66.124 -6.077 107.224 1.00 82.06 327 LEU A O 1
ATOM 2469 N N . THR A 1 328 ? -64.420 -7.537 107.298 1.00 84.12 328 THR A N 1
ATOM 2470 C CA . THR A 1 328 ? -64.567 -7.871 108.721 1.00 84.12 328 THR A CA 1
ATOM 2471 C C . THR A 1 328 ? -64.166 -6.699 109.618 1.00 84.12 328 THR A C 1
ATOM 2473 O O . THR A 1 328 ? -64.890 -6.387 110.563 1.00 84.12 328 THR A O 1
ATOM 2476 N N . GLY A 1 329 ? -63.083 -5.989 109.287 1.00 85.69 329 GLY A N 1
ATOM 2477 C CA . GLY A 1 329 ? -62.677 -4.757 109.968 1.00 85.69 329 GLY A CA 1
ATOM 2478 C C . GLY A 1 329 ? -63.687 -3.618 109.794 1.00 85.69 329 GLY A C 1
ATOM 2479 O O . GLY A 1 329 ? -64.006 -2.931 110.758 1.00 85.69 329 GLY A O 1
ATOM 2480 N N . LEU A 1 330 ? -64.262 -3.452 108.598 1.00 85.81 330 LEU A N 1
ATOM 2481 C CA . LEU A 1 330 ? -65.319 -2.476 108.324 1.00 85.81 330 LEU A CA 1
ATOM 2482 C C . LEU A 1 330 ? -66.587 -2.796 109.118 1.00 85.81 330 LEU A C 1
ATOM 2484 O O . LEU A 1 330 ? -67.177 -1.892 109.699 1.00 85.81 330 LEU A O 1
ATOM 2488 N N . ALA A 1 331 ? -66.995 -4.066 109.183 1.00 86.62 331 ALA A N 1
ATOM 2489 C CA . ALA A 1 331 ? -68.144 -4.484 109.984 1.00 86.62 331 ALA A CA 1
ATOM 2490 C C . ALA A 1 331 ? -67.942 -4.177 111.478 1.00 86.62 331 ALA A C 1
ATOM 2492 O O . ALA A 1 331 ? -68.869 -3.696 112.133 1.00 86.62 331 ALA A O 1
ATOM 2493 N N . TYR A 1 332 ? -66.728 -4.403 111.990 1.00 88.38 332 TYR A N 1
ATOM 2494 C CA . TYR A 1 332 ? -66.351 -4.068 113.362 1.00 88.38 332 TYR A CA 1
ATOM 2495 C C . TYR A 1 332 ? -66.352 -2.551 113.605 1.00 88.38 332 TYR A C 1
ATOM 2497 O O . TYR A 1 332 ? -67.054 -2.075 114.496 1.00 88.38 332 TYR A O 1
ATOM 2505 N N . LEU A 1 333 ? -65.680 -1.771 112.750 1.00 86.19 333 LEU A N 1
ATOM 2506 C CA . LEU A 1 333 ? -65.699 -0.305 112.798 1.00 86.19 333 LEU A CA 1
ATOM 2507 C C . LEU A 1 333 ? -67.134 0.238 112.766 1.00 86.19 333 LEU A C 1
ATOM 2509 O O . LEU A 1 333 ? -67.470 1.155 113.508 1.00 86.19 333 LEU A O 1
ATOM 2513 N N . TRP A 1 334 ? -68.011 -0.343 111.945 1.00 87.00 334 TRP A N 1
ATOM 2514 C CA . TRP A 1 334 ? -69.407 0.078 111.850 1.00 87.00 334 TRP A CA 1
ATOM 2515 C C . TRP A 1 334 ? -70.241 -0.302 113.074 1.00 87.00 334 TRP A C 1
ATOM 2517 O O . TRP A 1 334 ? -71.204 0.391 113.397 1.00 87.00 334 TRP A O 1
ATOM 2527 N N . ALA A 1 335 ? -69.883 -1.362 113.801 1.00 84.44 335 ALA A N 1
ATOM 2528 C CA . ALA A 1 335 ? -70.450 -1.624 115.122 1.00 84.44 335 ALA A CA 1
ATOM 2529 C C . ALA A 1 335 ? -70.041 -0.530 116.122 1.00 84.44 335 ALA A C 1
ATOM 2531 O O . ALA A 1 335 ? -70.924 0.081 116.720 1.00 84.44 335 ALA A O 1
ATOM 2532 N N . VAL A 1 336 ? -68.749 -0.200 116.195 1.00 82.62 336 VAL A N 1
ATOM 2533 C CA . VAL A 1 336 ? -68.214 0.847 117.084 1.00 82.62 336 VAL A CA 1
ATOM 2534 C C . VAL A 1 336 ? -68.813 2.228 116.772 1.00 82.62 336 VAL A C 1
ATOM 2536 O O . VAL A 1 336 ? -69.290 2.931 117.661 1.00 82.62 336 VAL A O 1
ATOM 2539 N N . VAL A 1 337 ? -68.875 2.614 115.494 1.00 80.75 337 VAL A N 1
ATOM 2540 C CA . VAL A 1 337 ? -69.477 3.889 115.063 1.00 80.75 337 VAL A CA 1
ATOM 2541 C C . VAL A 1 337 ? -70.978 3.928 115.360 1.00 80.75 337 VAL A C 1
ATOM 2543 O O . VAL A 1 337 ? -71.494 4.967 115.770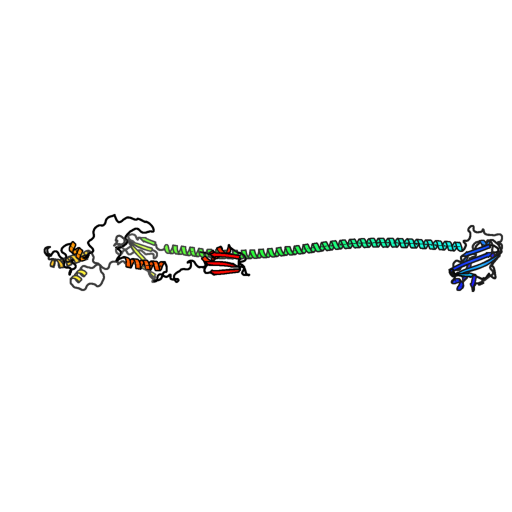 1.00 80.75 337 VAL A O 1
ATOM 2546 N N . ARG A 1 338 ? -71.706 2.815 115.199 1.00 79.94 338 ARG A N 1
ATOM 2547 C CA . ARG A 1 338 ? -73.124 2.761 115.588 1.00 79.94 338 ARG A CA 1
ATOM 2548 C C . ARG A 1 338 ? -73.311 2.936 117.084 1.00 79.94 338 ARG A C 1
ATOM 2550 O O . ARG A 1 338 ? -74.254 3.621 117.454 1.00 79.94 338 ARG A O 1
ATOM 2557 N N . GLU A 1 339 ? -72.441 2.391 117.928 1.00 75.56 339 GLU A N 1
ATOM 2558 C CA . GLU A 1 339 ? -72.495 2.671 119.367 1.00 75.56 339 GLU A CA 1
ATOM 2559 C C . GLU A 1 339 ? -72.285 4.165 119.662 1.00 75.56 339 GLU A C 1
ATOM 2561 O O . GLU A 1 339 ? -73.031 4.743 120.453 1.00 75.56 339 GLU A O 1
ATOM 2566 N N . TRP A 1 340 ? -71.368 4.837 118.955 1.00 70.94 340 TRP A N 1
ATOM 2567 C CA . TRP A 1 340 ? -71.181 6.292 119.064 1.00 70.94 340 TRP A CA 1
ATOM 2568 C C . TRP A 1 340 ? -72.386 7.118 118.580 1.00 70.94 340 TRP A C 1
ATOM 2570 O O . TRP A 1 340 ? -72.761 8.098 119.228 1.00 70.94 340 TRP A O 1
ATOM 2580 N N . PHE A 1 341 ? -73.015 6.754 117.457 1.00 64.38 341 PHE A N 1
ATOM 2581 C CA . PHE A 1 341 ? -74.124 7.521 116.864 1.00 64.38 341 PHE A CA 1
ATOM 2582 C C . PHE A 1 341 ? -75.519 7.118 117.349 1.00 64.38 341 PHE A C 1
ATOM 2584 O O . PHE A 1 341 ? -76.442 7.932 117.256 1.00 64.38 341 PHE A O 1
ATOM 2591 N N . ALA A 1 342 ? -75.687 5.930 117.933 1.00 61.50 342 ALA A N 1
ATOM 2592 C CA . ALA A 1 342 ? -76.892 5.576 118.682 1.00 61.50 342 ALA A CA 1
ATOM 2593 C C . ALA A 1 342 ? -77.151 6.587 119.813 1.00 61.50 342 ALA A C 1
ATOM 2595 O O . ALA A 1 342 ? -78.301 6.857 120.146 1.00 61.50 342 ALA A O 1
ATOM 2596 N N . ALA A 1 343 ? -76.097 7.232 120.324 1.00 57.16 343 ALA A N 1
ATOM 2597 C CA . ALA A 1 343 ? -76.201 8.320 121.288 1.00 57.16 343 ALA A CA 1
ATOM 2598 C C . ALA A 1 343 ? -76.555 9.708 120.684 1.00 57.16 343 ALA A C 1
ATOM 2600 O O . ALA A 1 343 ? -76.756 10.650 121.450 1.00 57.16 343 ALA A O 1
ATOM 2601 N N . LYS A 1 344 ? -76.628 9.891 119.347 1.00 56.66 344 LYS A N 1
ATOM 2602 C CA . LYS A 1 344 ? -76.712 11.224 118.684 1.00 56.66 344 LYS A CA 1
ATOM 2603 C C . LYS A 1 344 ? -77.831 11.439 117.646 1.00 56.66 344 LYS A C 1
ATOM 2605 O O . LYS A 1 344 ? -78.045 12.589 117.257 1.00 56.66 344 LYS A O 1
ATOM 2610 N N . LEU A 1 345 ? -78.573 10.419 117.214 1.00 51.41 345 LEU A N 1
ATOM 2611 C CA . LEU A 1 345 ? -79.719 10.594 116.302 1.00 51.41 345 LEU A CA 1
ATOM 2612 C C . LEU A 1 345 ? -80.938 11.210 117.021 1.00 51.41 345 LEU A C 1
ATOM 2614 O O . LEU A 1 345 ? -81.629 10.537 117.780 1.00 51.41 345 LEU A O 1
ATOM 2618 N N . HIS A 1 346 ? -81.231 12.479 116.726 1.00 47.88 346 HIS A N 1
ATOM 2619 C CA . HIS A 1 346 ? -82.533 13.124 116.940 1.00 47.88 346 HIS A CA 1
ATOM 2620 C C . HIS A 1 346 ? -83.098 13.540 115.568 1.00 47.88 346 HIS A C 1
ATOM 2622 O O . HIS A 1 346 ? -82.347 14.002 114.710 1.00 47.88 346 HIS A O 1
ATOM 2628 N N . LYS A 1 347 ? -84.394 13.296 115.321 1.00 57.12 347 LYS A N 1
ATOM 2629 C CA . LYS A 1 347 ? -85.100 13.613 114.060 1.00 57.12 347 LYS A CA 1
ATOM 2630 C C . LYS A 1 347 ? -85.740 15.006 114.125 1.00 57.12 347 LYS A C 1
ATOM 2632 O O . LYS A 1 347 ? -86.219 15.386 115.188 1.00 57.12 347 LYS A O 1
ATOM 2637 N N . HIS A 1 348 ? -85.831 15.680 112.978 1.00 57.88 348 HIS A N 1
ATOM 2638 C CA . HIS A 1 348 ? -86.670 16.865 112.755 1.00 57.88 348 HIS A CA 1
ATOM 2639 C C . HIS A 1 348 ? -87.560 16.668 111.516 1.00 57.88 348 HIS A C 1
ATOM 2641 O O . HIS A 1 348 ? -87.223 15.863 110.645 1.00 57.88 348 HIS A O 1
ATOM 2647 N N . ASP A 1 349 ? -88.705 17.352 111.485 1.00 52.88 349 ASP A N 1
ATOM 2648 C CA . ASP A 1 349 ? -89.844 17.087 110.596 1.00 52.88 349 ASP A CA 1
ATOM 2649 C C . ASP A 1 349 ? -90.034 18.206 109.552 1.00 52.88 349 ASP A C 1
ATOM 2651 O O . ASP A 1 349 ? -89.520 19.312 109.698 1.00 52.88 349 ASP A O 1
ATOM 2655 N N . ALA A 1 350 ? -90.795 17.937 108.489 1.00 53.56 350 ALA A N 1
ATOM 2656 C CA . ALA A 1 350 ? -90.907 18.800 107.300 1.00 53.56 350 ALA A CA 1
ATOM 2657 C C . ALA A 1 350 ? -91.560 20.189 107.521 1.00 53.56 350 ALA A C 1
ATOM 2659 O O . ALA A 1 350 ? -91.716 20.950 106.567 1.00 53.56 350 ALA A O 1
ATOM 2660 N N . ALA A 1 351 ? -91.934 20.536 108.754 1.00 55.41 351 ALA A N 1
ATOM 2661 C CA . ALA A 1 351 ? -92.460 21.852 109.112 1.00 55.41 351 ALA A CA 1
ATOM 2662 C C . ALA A 1 351 ? -91.368 22.939 109.235 1.00 55.41 351 ALA A C 1
ATOM 2664 O O . ALA A 1 351 ? -91.693 24.121 109.278 1.00 55.41 351 ALA A O 1
ATOM 2665 N N . ASP A 1 352 ? -90.082 22.571 109.220 1.00 57.06 352 ASP A N 1
ATOM 2666 C CA . ASP A 1 352 ? -88.964 23.483 109.510 1.00 57.06 352 ASP A CA 1
ATOM 2667 C C . ASP A 1 352 ? -88.536 24.413 108.335 1.00 57.06 352 ASP A C 1
ATOM 2669 O O . ASP A 1 352 ? -87.460 25.016 108.378 1.00 57.06 352 ASP A O 1
ATOM 2673 N N . ILE A 1 353 ? -89.357 24.582 107.281 1.00 61.50 353 ILE A N 1
ATOM 2674 C CA . ILE A 1 353 ? -89.152 25.590 106.212 1.00 61.50 353 ILE A CA 1
ATOM 2675 C C . ILE A 1 353 ? -90.461 26.356 105.940 1.00 61.50 353 ILE A C 1
ATOM 2677 O O . ILE A 1 353 ? -91.266 25.974 105.095 1.00 61.50 353 ILE A O 1
ATOM 2681 N N . GLU A 1 354 ? -90.665 27.475 106.638 1.00 59.50 354 GLU A N 1
ATOM 2682 C CA . GLU A 1 354 ? -91.955 28.188 106.677 1.00 59.50 354 GLU A CA 1
ATOM 2683 C C . GLU A 1 354 ? -92.197 29.224 105.555 1.00 59.50 354 GLU A C 1
ATOM 2685 O O . GLU A 1 354 ? -93.319 29.698 105.405 1.00 59.50 354 GLU A O 1
ATOM 2690 N N . THR A 1 355 ? -91.204 29.607 104.740 1.00 61.50 355 THR A N 1
ATOM 2691 C CA . THR A 1 355 ? -91.352 30.770 103.825 1.00 61.50 355 THR A CA 1
ATOM 2692 C C . THR A 1 355 ? -91.151 30.485 102.336 1.00 61.50 355 THR A C 1
ATOM 2694 O O . THR A 1 355 ? -91.227 31.407 101.523 1.00 61.50 355 THR A O 1
ATOM 2697 N N . GLY A 1 356 ? -90.929 29.223 101.944 1.00 63.69 356 GLY A N 1
ATOM 2698 C CA . GLY A 1 356 ? -90.873 28.801 100.533 1.00 63.69 356 GLY A CA 1
ATOM 2699 C C . GLY A 1 356 ? -89.806 29.497 99.671 1.00 63.69 356 GLY A C 1
ATOM 2700 O O . GLY A 1 356 ? -89.859 29.415 98.446 1.00 63.69 356 GLY A O 1
ATOM 2701 N N . GLN A 1 357 ? -88.846 30.195 100.284 1.00 61.75 357 GLN A N 1
ATOM 2702 C CA . GLN A 1 357 ? -87.786 30.938 99.606 1.00 61.75 357 GLN A CA 1
ATOM 2703 C C . GLN A 1 357 ? -86.441 30.666 100.274 1.00 61.75 357 GLN A C 1
ATOM 2705 O O . GLN A 1 357 ? -86.321 30.699 101.498 1.00 61.75 357 GLN A O 1
ATOM 2710 N N . VAL A 1 358 ? -85.404 30.473 99.458 1.00 67.75 358 VAL A N 1
ATOM 2711 C CA . VAL A 1 358 ? -84.012 30.491 99.918 1.00 67.75 358 VAL A CA 1
ATOM 2712 C C . VAL A 1 358 ? -83.412 31.854 99.550 1.00 67.75 358 VAL A C 1
ATOM 2714 O O . VAL A 1 358 ? -83.376 32.196 98.363 1.00 67.75 358 VAL A O 1
ATOM 2717 N N . PRO A 1 359 ? -82.957 32.659 100.528 1.00 66.94 359 PRO A N 1
ATOM 2718 C CA . PRO A 1 359 ? -82.385 33.977 100.264 1.00 66.94 359 PRO A CA 1
ATOM 2719 C C . PRO A 1 359 ? -81.136 33.920 99.374 1.00 66.94 359 PRO A C 1
ATOM 2721 O O . PRO A 1 359 ? -80.323 33.000 99.492 1.00 66.94 359 PRO A O 1
ATOM 2724 N N . VAL A 1 360 ? -80.924 34.962 98.559 1.00 64.00 360 VAL A N 1
ATOM 2725 C CA . VAL A 1 360 ? -79.760 35.079 97.652 1.00 64.00 360 VAL A CA 1
ATOM 2726 C C . VAL A 1 360 ? -78.425 34.961 98.390 1.00 64.00 360 VAL A C 1
ATOM 2728 O O . VAL A 1 360 ? -77.498 34.318 97.906 1.00 64.00 360 VAL A O 1
ATOM 2731 N N . ALA A 1 361 ? -78.349 35.466 99.625 1.00 67.06 361 ALA A N 1
ATOM 2732 C CA . ALA A 1 361 ? -77.155 35.379 100.470 1.00 67.06 361 ALA A CA 1
ATOM 2733 C C . ALA A 1 361 ? -76.731 33.941 100.836 1.00 67.06 361 ALA A C 1
ATOM 2735 O O . ALA A 1 361 ? -75.613 33.735 101.300 1.00 67.06 361 ALA A O 1
ATOM 2736 N N . ARG A 1 362 ? -77.608 32.947 100.651 1.00 62.72 362 ARG A N 1
ATOM 2737 C CA . ARG A 1 362 ? -77.308 31.522 100.865 1.00 62.72 362 ARG A CA 1
ATOM 2738 C C . ARG A 1 362 ? -77.382 30.708 99.569 1.00 62.72 362 ARG A C 1
ATOM 2740 O O . ARG A 1 362 ? -77.573 29.498 99.620 1.00 62.72 362 ARG A O 1
ATOM 2747 N N . GLY A 1 363 ? -77.234 31.375 98.421 1.00 60.78 363 GLY A N 1
ATOM 2748 C CA . GLY A 1 363 ? -77.172 30.740 97.101 1.00 60.78 363 GLY A CA 1
ATOM 2749 C C . GLY A 1 363 ? -78.527 30.444 96.453 1.00 60.78 363 GLY A C 1
ATOM 2750 O O . GLY A 1 363 ? -78.566 29.752 95.441 1.00 60.78 363 GLY A O 1
ATOM 2751 N N . GLY A 1 364 ? -79.635 30.945 97.008 1.00 74.50 364 GLY A N 1
ATOM 2752 C CA . GLY A 1 364 ? -80.950 30.861 96.364 1.00 74.50 364 GLY A CA 1
ATOM 2753 C C . GLY A 1 364 ? -81.197 31.988 95.353 1.00 74.50 364 GLY A C 1
ATOM 2754 O O . GLY A 1 364 ? -80.434 32.942 95.264 1.00 74.50 364 GLY A O 1
ATOM 2755 N N . THR A 1 365 ? -82.292 31.927 94.597 1.00 72.38 365 THR A N 1
ATOM 2756 C CA . THR A 1 365 ? -82.681 33.009 93.663 1.00 72.38 365 THR A CA 1
ATOM 2757 C C . THR A 1 365 ? -83.443 34.145 94.350 1.00 72.38 365 THR A C 1
ATOM 2759 O O . THR A 1 365 ? -83.759 35.151 93.713 1.00 72.38 365 THR A O 1
ATOM 2762 N N . GLY A 1 366 ? -83.780 33.982 95.638 1.00 74.31 366 GLY A N 1
ATOM 2763 C CA . GLY A 1 366 ? -84.621 34.917 96.389 1.00 74.31 366 GLY A CA 1
ATOM 2764 C C . GLY A 1 366 ? -86.043 35.066 95.839 1.00 74.31 366 GLY A C 1
ATOM 2765 O O . GLY A 1 366 ? -86.758 35.966 96.264 1.00 74.31 366 GLY A O 1
ATOM 2766 N N . ALA A 1 367 ? -86.455 34.216 94.893 1.00 72.00 367 ALA A N 1
ATOM 2767 C CA . ALA A 1 367 ? -87.747 34.284 94.226 1.00 72.00 367 ALA A CA 1
ATOM 2768 C C . ALA A 1 367 ? -88.645 33.114 94.646 1.00 72.00 367 ALA A C 1
ATOM 2770 O O . ALA A 1 367 ? -88.198 31.973 94.734 1.00 72.00 367 ALA A O 1
ATOM 2771 N N . SER A 1 368 ? -89.930 33.398 94.865 1.00 71.94 368 SER A N 1
ATOM 2772 C CA . SER A 1 368 ? -90.967 32.399 95.185 1.00 71.94 368 SER A CA 1
ATOM 2773 C C . SER A 1 368 ? -91.669 31.818 93.952 1.00 71.94 368 SER A C 1
ATOM 2775 O O . SER A 1 368 ? -92.541 30.966 94.096 1.00 71.94 368 SER A O 1
ATOM 2777 N N . THR A 1 369 ? -91.317 32.257 92.736 1.00 70.50 369 THR A N 1
ATOM 2778 C CA . THR A 1 369 ? -91.890 31.746 91.478 1.00 70.50 369 THR A CA 1
ATOM 2779 C C . THR A 1 369 ? -90.817 31.556 90.405 1.00 70.50 369 THR A C 1
ATOM 2781 O O . THR A 1 369 ? -89.824 32.286 90.364 1.00 70.50 369 THR A O 1
ATOM 2784 N N . ALA A 1 370 ? -91.021 30.574 89.518 1.00 72.31 370 ALA A N 1
ATOM 2785 C CA . ALA A 1 370 ? -90.055 30.204 88.479 1.00 72.31 370 ALA A CA 1
ATOM 2786 C C . ALA A 1 370 ? -89.761 31.351 87.499 1.00 72.31 370 ALA A C 1
ATOM 2788 O O . ALA A 1 370 ? -88.608 31.563 87.143 1.00 72.31 370 ALA A O 1
ATOM 2789 N N . LEU A 1 371 ? -90.776 32.135 87.123 1.00 67.88 371 LEU A N 1
ATOM 2790 C CA . LEU A 1 371 ? -90.617 33.261 86.201 1.00 67.88 371 LEU A CA 1
ATOM 2791 C C . LEU A 1 371 ? -89.751 34.378 86.808 1.00 67.88 371 LEU A C 1
ATOM 2793 O O . LEU A 1 371 ? -88.866 34.905 86.143 1.00 67.88 371 LEU A O 1
ATOM 2797 N N . ALA A 1 372 ? -89.951 34.691 88.093 1.00 69.62 372 ALA A N 1
ATOM 2798 C CA . ALA A 1 372 ? -89.129 35.670 88.804 1.00 69.62 372 ALA A CA 1
ATOM 2799 C C . ALA A 1 372 ? -87.698 35.156 89.030 1.00 69.62 372 ALA A C 1
ATOM 2801 O O . ALA A 1 372 ? -86.744 35.918 88.900 1.00 69.62 372 ALA A O 1
ATOM 2802 N N . ALA A 1 373 ? -87.529 33.856 89.298 1.00 74.00 373 ALA A N 1
ATOM 2803 C CA . ALA A 1 373 ? -86.210 33.231 89.353 1.00 74.00 373 ALA A CA 1
ATOM 2804 C C . ALA A 1 373 ? -85.486 33.316 87.996 1.00 74.00 373 ALA A C 1
ATOM 2806 O O . ALA A 1 373 ? -84.302 33.632 87.955 1.00 74.00 373 ALA A O 1
ATOM 2807 N N . GLN A 1 374 ? -86.199 33.090 86.890 1.00 73.88 374 GLN A N 1
ATOM 2808 C CA . GLN A 1 374 ? -85.653 33.131 85.535 1.00 73.88 374 GLN A CA 1
ATOM 2809 C C . GLN A 1 374 ? -85.302 34.564 85.099 1.00 73.88 374 GLN A C 1
ATOM 2811 O O . GLN A 1 374 ? -84.217 34.786 84.570 1.00 73.88 374 GLN A O 1
ATOM 2816 N N . HIS A 1 375 ? -86.151 35.546 85.414 1.00 71.50 375 HIS A N 1
ATOM 2817 C CA . HIS A 1 375 ? -85.875 36.972 85.209 1.00 71.50 375 HIS A CA 1
ATOM 2818 C C . HIS A 1 375 ? -84.653 37.447 86.013 1.00 71.50 375 HIS A C 1
ATOM 2820 O O . HIS A 1 375 ? -83.778 38.117 85.468 1.00 71.50 375 HIS A O 1
ATOM 2826 N N . ASN A 1 376 ? -84.538 37.039 87.285 1.00 76.06 376 ASN A N 1
ATOM 2827 C CA . ASN A 1 376 ? -83.396 37.383 88.141 1.00 76.06 376 ASN A CA 1
ATOM 2828 C C . ASN A 1 376 ? -82.069 36.756 87.669 1.00 76.06 376 ASN A C 1
ATOM 2830 O O . ASN A 1 376 ? -81.009 37.243 88.055 1.00 76.06 376 ASN A O 1
ATOM 2834 N N . ILE A 1 377 ? -82.116 35.692 86.857 1.00 72.88 377 ILE A N 1
ATOM 2835 C CA . ILE A 1 377 ? -80.927 35.021 86.307 1.00 72.88 377 ILE A CA 1
ATOM 2836 C C . ILE A 1 377 ? -80.583 35.520 84.888 1.00 72.88 377 ILE A C 1
ATOM 2838 O O . ILE A 1 377 ? -79.400 35.627 84.573 1.00 72.88 377 ILE A O 1
ATOM 2842 N N . LEU A 1 378 ? -81.570 35.810 84.026 1.00 68.19 378 LEU A N 1
ATOM 2843 C CA . LEU A 1 378 ? -81.362 36.006 82.575 1.00 68.19 378 LEU A CA 1
ATOM 2844 C C . LEU A 1 378 ? -81.621 37.431 82.039 1.00 68.19 378 LEU A C 1
ATOM 2846 O O . LEU A 1 378 ? -81.221 37.712 80.910 1.00 68.19 378 LEU A O 1
ATOM 2850 N N . GLY A 1 379 ? -82.233 38.338 82.810 1.00 64.62 379 GLY A N 1
ATOM 2851 C CA . GLY A 1 379 ? -82.502 39.724 82.382 1.00 64.62 379 GLY A CA 1
ATOM 2852 C C . GLY A 1 379 ? -83.407 39.868 81.138 1.00 64.62 379 GLY A C 1
ATOM 2853 O O . GLY A 1 379 ? -84.025 38.904 80.687 1.00 64.62 379 GLY A O 1
ATOM 2854 N N . ASP A 1 380 ? -83.477 41.081 80.567 1.00 52.62 380 ASP A N 1
ATOM 2855 C CA . ASP A 1 380 ? -84.446 41.521 79.529 1.00 52.62 380 ASP A CA 1
ATOM 2856 C C . ASP A 1 380 ? -84.354 40.820 78.147 1.00 52.62 380 ASP A C 1
ATOM 2858 O O . ASP A 1 380 ? -85.020 41.220 77.194 1.00 52.62 380 ASP A O 1
ATOM 2862 N N . MET A 1 381 ? -83.566 39.751 77.993 1.00 49.78 381 MET A N 1
ATOM 2863 C CA . MET A 1 381 ? -83.455 38.982 76.738 1.00 49.78 381 MET A CA 1
ATOM 2864 C C . MET A 1 381 ? -84.570 37.935 76.539 1.00 49.78 381 MET A C 1
ATOM 2866 O O . MET A 1 381 ? -84.546 37.186 75.565 1.00 49.78 381 MET A O 1
ATOM 2870 N N . ALA A 1 382 ? -85.554 37.872 77.437 1.00 52.81 382 ALA A N 1
ATOM 2871 C CA . ALA A 1 382 ? -86.593 36.841 77.463 1.00 52.81 382 ALA A CA 1
ATOM 2872 C C . ALA A 1 382 ? -87.950 37.279 76.866 1.00 52.81 382 ALA A C 1
ATOM 2874 O O . ALA A 1 382 ? -88.995 36.853 77.354 1.00 52.81 382 ALA A O 1
ATOM 2875 N N . ALA A 1 383 ? -87.968 38.127 75.830 1.00 51.31 383 ALA A N 1
ATOM 2876 C CA . ALA A 1 383 ? -89.221 38.542 75.187 1.00 51.31 383 ALA A CA 1
ATOM 2877 C C . ALA A 1 383 ? -89.082 38.808 73.675 1.00 51.31 383 ALA A C 1
ATOM 2879 O O . ALA A 1 383 ? -89.008 39.959 73.258 1.00 51.31 383 ALA A O 1
ATOM 2880 N N . ALA A 1 384 ? -89.084 37.753 72.851 1.00 40.88 384 ALA A N 1
ATOM 2881 C CA . ALA A 1 384 ? -89.569 37.815 71.464 1.00 40.88 384 ALA A CA 1
ATOM 2882 C C . ALA A 1 384 ? -89.781 36.398 70.895 1.00 40.88 384 ALA A C 1
ATOM 2884 O O . ALA A 1 384 ? -88.858 35.778 70.370 1.00 40.88 384 ALA A O 1
ATOM 2885 N N . ASP A 1 385 ? -91.014 35.905 71.008 1.00 44.00 385 ASP A N 1
ATOM 2886 C CA . ASP A 1 385 ? -91.531 34.754 70.266 1.00 44.00 385 ASP A CA 1
ATOM 2887 C C . ASP A 1 385 ? -91.868 35.133 68.802 1.00 44.00 385 ASP A C 1
ATOM 2889 O O . ASP A 1 385 ? -92.399 36.212 68.546 1.00 44.00 385 ASP A O 1
ATOM 2893 N N . ALA A 1 386 ? -91.633 34.177 67.890 1.00 42.38 386 ALA A N 1
ATOM 2894 C CA . ALA A 1 386 ? -92.217 33.972 66.549 1.00 42.38 386 ALA A CA 1
ATOM 2895 C C . ALA A 1 386 ? -91.910 34.949 65.380 1.00 42.38 386 ALA A C 1
ATOM 2897 O O . ALA A 1 386 ? -92.508 36.014 65.266 1.00 42.38 386 ALA A O 1
ATOM 2898 N N . VAL A 1 387 ? -91.135 34.479 64.383 1.00 41.09 387 VAL A N 1
ATOM 2899 C CA . VAL A 1 387 ? -91.277 34.878 62.960 1.00 41.09 387 VAL A CA 1
ATOM 2900 C C . VAL A 1 387 ? -91.169 33.632 62.065 1.00 41.09 387 VAL A C 1
ATOM 2902 O O . VAL A 1 387 ? -90.268 32.812 62.233 1.00 41.09 387 VAL A O 1
ATOM 2905 N N . SER A 1 388 ? -92.134 33.477 61.156 1.00 41.16 388 SER A N 1
ATOM 2906 C CA . SER A 1 388 ? -92.387 32.329 60.273 1.00 41.16 388 SER A CA 1
ATOM 2907 C C . SER A 1 388 ? -92.065 32.629 58.799 1.00 41.16 388 SER A C 1
ATOM 2909 O O . SER A 1 388 ? -92.479 33.679 58.321 1.00 41.16 388 SER A O 1
ATOM 2911 N N . ASP A 1 389 ? -91.412 31.682 58.108 1.00 40.84 389 ASP A N 1
ATOM 2912 C CA . ASP A 1 389 ? -91.355 31.297 56.667 1.00 40.84 389 ASP A CA 1
ATOM 2913 C C . ASP A 1 389 ? -91.702 32.254 55.491 1.00 40.84 389 ASP A C 1
ATOM 2915 O O . ASP A 1 389 ? -91.785 31.802 54.349 1.00 40.84 389 ASP A O 1
ATOM 2919 N N . ALA A 1 390 ? -91.826 33.567 55.688 1.00 43.12 390 ALA A N 1
ATOM 2920 C CA . ALA A 1 390 ? -91.960 34.554 54.606 1.00 43.12 390 ALA A CA 1
ATOM 2921 C C . ALA A 1 390 ? -90.633 35.247 54.222 1.00 43.12 390 ALA A C 1
ATOM 2923 O O . ALA A 1 390 ? -90.587 35.928 53.202 1.00 43.12 390 ALA A O 1
ATOM 2924 N N . ASP A 1 391 ? -89.543 35.016 54.965 1.00 43.94 391 ASP A N 1
ATOM 2925 C CA . ASP A 1 391 ? -88.238 35.676 54.750 1.00 43.94 391 ASP A CA 1
ATOM 2926 C C . ASP A 1 391 ? -87.201 34.792 54.024 1.00 43.94 391 ASP A C 1
ATOM 2928 O O . ASP A 1 391 ? -86.014 35.111 53.946 1.00 43.94 391 ASP A O 1
ATOM 2932 N N . LEU A 1 392 ? -87.643 33.665 53.458 1.00 43.97 392 LEU A N 1
ATOM 2933 C CA . LEU A 1 392 ? -86.826 32.757 52.651 1.00 43.97 392 LEU A CA 1
ATOM 2934 C C . LEU A 1 392 ? -87.147 32.914 51.160 1.00 43.97 392 LEU A C 1
ATOM 2936 O O . LEU A 1 392 ? -87.653 31.982 50.536 1.00 43.97 392 LEU A O 1
ATOM 2940 N N . GLN A 1 393 ? -86.842 34.072 50.559 1.00 37.94 393 GLN A N 1
ATOM 2941 C CA . GLN A 1 393 ? -86.835 34.191 49.095 1.00 37.94 393 GLN A CA 1
ATOM 2942 C C . GLN A 1 393 ? -85.597 34.895 48.531 1.00 37.94 393 GLN A C 1
ATOM 2944 O O . GLN A 1 393 ? -85.272 36.043 48.806 1.00 37.94 393 GLN A O 1
ATOM 2949 N N . PHE A 1 394 ? -84.923 34.109 47.699 1.00 35.09 394 PHE A N 1
ATOM 2950 C CA . PHE A 1 394 ? -83.769 34.380 46.865 1.00 35.09 394 PHE A CA 1
ATOM 2951 C C . PHE A 1 394 ? -84.256 34.976 45.537 1.00 35.09 394 PHE A C 1
ATOM 2953 O O . PHE A 1 394 ? -84.872 34.250 44.758 1.00 35.09 394 PHE A O 1
ATOM 2960 N N . VAL A 1 395 ? -83.979 36.253 45.241 1.00 33.25 395 VAL A N 1
ATOM 2961 C CA . VAL A 1 395 ? -84.170 36.807 43.887 1.00 33.25 395 VAL A CA 1
ATOM 2962 C C . VAL A 1 395 ? -83.038 37.764 43.503 1.00 33.25 395 VAL A C 1
ATOM 2964 O O . VAL A 1 395 ? -82.722 38.728 44.190 1.00 33.25 395 VAL A O 1
ATOM 2967 N N . LEU A 1 396 ? -82.447 37.454 42.351 1.00 34.38 396 LEU A N 1
ATOM 2968 C CA . LEU A 1 396 ? -81.504 38.244 41.566 1.00 34.38 396 LEU A CA 1
ATOM 2969 C C . LEU A 1 396 ? -82.275 39.145 40.583 1.00 34.38 396 LEU A C 1
ATOM 2971 O O . LEU A 1 396 ? -83.092 38.607 39.838 1.00 34.38 396 LEU A O 1
ATOM 2975 N N . ALA A 1 397 ? -81.944 40.439 40.459 1.00 35.88 397 ALA A N 1
ATOM 2976 C CA . ALA A 1 397 ? -82.043 41.193 39.188 1.00 35.88 397 ALA A CA 1
ATOM 2977 C C . ALA A 1 397 ? -81.315 42.555 39.286 1.00 35.88 397 ALA A C 1
ATOM 2979 O O . ALA A 1 397 ? -81.651 43.357 40.143 1.00 35.88 397 ALA A O 1
ATOM 2980 N N . ARG A 1 398 ? -80.177 42.731 38.590 1.00 34.88 398 ARG A N 1
ATOM 2981 C CA . ARG A 1 398 ? -79.931 43.414 37.284 1.00 34.88 398 ARG A CA 1
ATOM 2982 C C . ARG A 1 398 ? -79.619 44.915 37.435 1.00 34.88 398 ARG A C 1
ATOM 2984 O O . ARG A 1 398 ? -80.073 45.513 38.398 1.00 34.88 398 ARG A O 1
ATOM 2991 N N . PRO A 1 399 ? -78.667 45.440 36.633 1.00 54.91 399 PRO A N 1
ATOM 2992 C CA . PRO A 1 399 ? -77.569 46.273 37.152 1.00 54.91 399 PRO A CA 1
ATOM 2993 C C . PRO A 1 399 ? -77.930 47.736 37.469 1.00 54.91 399 PRO A C 1
ATOM 2995 O O . PRO A 1 399 ? -77.041 48.570 37.636 1.00 54.91 399 PRO A O 1
ATOM 2998 N N . ASP A 1 400 ? -79.221 48.039 37.518 1.00 35.84 400 ASP A N 1
ATOM 2999 C CA . ASP A 1 400 ? -79.871 49.327 37.370 1.00 35.84 400 ASP A CA 1
ATOM 3000 C C . ASP A 1 400 ? -81.127 49.401 38.262 1.00 35.84 400 ASP A C 1
ATOM 3002 O O . ASP A 1 400 ? -82.205 48.961 37.892 1.00 35.84 400 ASP A O 1
ATOM 3006 N N . GLY A 1 401 ? -80.968 49.991 39.453 1.00 44.62 401 GLY A N 1
ATOM 3007 C CA . GLY A 1 401 ? -82.023 50.641 40.247 1.00 44.62 401 GLY A CA 1
ATOM 3008 C C . GLY A 1 401 ? -83.370 49.921 40.440 1.00 44.62 401 GLY A C 1
ATOM 3009 O O . GLY A 1 401 ? -84.324 50.180 39.713 1.00 44.62 401 GLY A O 1
ATOM 3010 N N . GLY A 1 402 ? -83.507 49.184 41.546 1.00 30.80 402 GLY A N 1
ATOM 3011 C CA . GLY A 1 402 ? -84.793 48.778 42.126 1.00 30.80 402 GLY A CA 1
ATOM 3012 C C . GLY A 1 402 ? -84.601 48.046 43.459 1.00 30.80 402 GLY A C 1
ATOM 3013 O O . GLY A 1 402 ? -83.826 47.104 43.515 1.00 30.80 402 GLY A O 1
ATOM 3014 N N . ASN A 1 403 ? -85.249 48.553 44.514 1.00 34.75 403 ASN A N 1
ATOM 3015 C CA . ASN A 1 403 ? -85.251 48.156 45.935 1.00 34.75 403 ASN A CA 1
ATOM 3016 C C . ASN A 1 403 ? -84.743 46.746 46.314 1.00 34.75 403 ASN A C 1
ATOM 3018 O O . ASN A 1 403 ? -85.255 45.756 45.814 1.00 34.75 403 ASN A O 1
ATOM 3022 N N . GLU A 1 404 ? -83.889 46.655 47.343 1.00 32.06 404 GLU A N 1
ATOM 3023 C CA . GLU A 1 404 ? -84.337 46.298 48.700 1.00 32.06 404 GLU A CA 1
ATOM 3024 C C . GLU A 1 404 ? -83.230 46.427 49.765 1.00 32.06 404 GLU A C 1
ATOM 3026 O O . GLU A 1 404 ? -82.029 46.301 49.538 1.00 32.06 404 GLU A O 1
ATOM 3031 N N . THR A 1 405 ? -83.722 46.747 50.952 1.00 36.38 405 THR A N 1
ATOM 3032 C CA . THR A 1 405 ? -83.132 46.824 52.285 1.00 36.38 405 THR A CA 1
ATOM 3033 C C . THR A 1 405 ? -82.132 45.719 52.650 1.00 36.38 405 THR A C 1
ATOM 3035 O O . THR A 1 405 ? -82.501 44.567 52.838 1.00 36.38 405 THR A O 1
ATOM 3038 N N . ALA A 1 406 ? -80.893 46.118 52.956 1.00 30.75 406 ALA A N 1
ATOM 3039 C CA . ALA A 1 406 ? -79.990 45.383 53.843 1.00 30.75 406 ALA A CA 1
ATOM 3040 C C . ALA A 1 406 ? -79.536 46.335 54.954 1.00 30.75 406 ALA A C 1
ATOM 3042 O O . ALA A 1 406 ? -78.592 47.108 54.796 1.00 30.75 406 ALA A O 1
ATOM 3043 N N . GLY A 1 407 ? -80.251 46.339 56.078 1.00 36.09 407 GLY A N 1
ATOM 3044 C CA . GLY A 1 407 ? -79.970 47.310 57.126 1.00 36.09 407 GLY A CA 1
ATOM 3045 C C . GLY A 1 407 ? -80.689 47.045 58.432 1.00 36.09 407 GLY A C 1
ATOM 3046 O O . GLY A 1 407 ? -81.531 47.848 58.804 1.00 36.09 407 GLY A O 1
ATOM 3047 N N . ALA A 1 408 ? -80.318 45.957 59.117 1.00 37.00 408 ALA A N 1
ATOM 3048 C CA . ALA A 1 408 ? -80.127 45.874 60.575 1.00 37.00 408 ALA A CA 1
ATOM 3049 C C . ALA A 1 408 ? -80.458 44.469 61.091 1.00 37.00 408 ALA A C 1
ATOM 3051 O O . ALA A 1 408 ? -81.630 44.195 61.241 1.00 37.00 408 ALA A O 1
ATOM 3052 N N . VAL A 1 409 ? -79.448 43.637 61.402 1.00 35.97 409 VAL A N 1
ATOM 3053 C CA . VAL A 1 409 ? -79.245 42.933 62.701 1.00 35.97 409 VAL A CA 1
ATOM 3054 C C . VAL A 1 409 ? -77.820 42.319 62.732 1.00 35.97 409 VAL A C 1
ATOM 3056 O O . VAL A 1 409 ? -77.631 41.126 62.916 1.00 35.97 409 VAL A O 1
ATOM 3059 N N . PHE A 1 410 ? -76.761 43.121 62.555 1.00 36.16 410 PHE A N 1
ATOM 3060 C CA . PHE A 1 410 ? -75.378 42.678 62.855 1.00 36.16 410 PHE A CA 1
ATOM 3061 C C . PHE A 1 410 ? -74.595 43.735 63.643 1.00 36.16 410 PHE A C 1
ATOM 3063 O O . PHE A 1 410 ? -73.419 43.991 63.397 1.00 36.16 410 PHE A O 1
ATOM 3070 N N . ARG A 1 411 ? -75.246 44.376 64.621 1.00 45.97 411 ARG A N 1
ATOM 3071 C CA . ARG A 1 411 ? -74.651 45.491 65.378 1.00 45.97 411 ARG A CA 1
ATOM 3072 C C . ARG A 1 411 ? -73.852 45.112 66.635 1.00 45.97 411 ARG A C 1
ATOM 3074 O O . ARG A 1 411 ? -73.491 46.005 67.385 1.00 45.97 411 ARG A O 1
ATOM 3081 N N . ALA A 1 412 ? -73.498 43.842 66.848 1.00 40.38 412 ALA A N 1
ATOM 3082 C CA . ALA A 1 412 ? -72.597 43.485 67.959 1.00 40.38 412 ALA A CA 1
ATOM 3083 C C . ALA A 1 412 ? -71.677 42.274 67.705 1.00 40.38 412 ALA A C 1
ATOM 3085 O O . ALA A 1 412 ? -70.568 42.248 68.227 1.00 40.38 412 ALA A O 1
ATOM 3086 N N . ALA A 1 413 ? -72.056 41.320 66.845 1.00 42.22 413 ALA A N 1
ATOM 3087 C CA . ALA A 1 413 ? -71.203 40.170 66.501 1.00 42.22 413 ALA A CA 1
ATOM 3088 C C . ALA A 1 413 ? -70.318 40.385 65.249 1.00 42.22 413 ALA A C 1
ATOM 3090 O O . ALA A 1 413 ? -69.382 39.626 65.008 1.00 42.22 413 ALA A O 1
ATOM 3091 N N . GLY A 1 414 ? -70.578 41.437 64.462 1.00 40.78 414 GLY A N 1
ATOM 3092 C CA . GLY A 1 414 ? -69.884 41.705 63.198 1.00 40.78 414 GLY A CA 1
ATOM 3093 C C . GLY A 1 414 ? -68.448 42.222 63.338 1.00 40.78 414 GLY A C 1
ATOM 3094 O O . GLY A 1 414 ? -67.644 41.965 62.459 1.00 40.78 414 GLY A O 1
ATOM 3095 N N . SER A 1 415 ? -68.081 42.891 64.435 1.00 51.72 415 SER A N 1
ATOM 3096 C CA . SER A 1 415 ? -66.751 43.518 64.584 1.00 51.72 415 SER A CA 1
ATOM 3097 C C . SER A 1 415 ? -65.620 42.504 64.820 1.00 51.72 415 SER A C 1
ATOM 3099 O O . SER A 1 415 ? -64.560 42.591 64.206 1.00 51.72 415 SER A O 1
ATOM 3101 N N . LEU A 1 416 ? -65.840 41.490 65.660 1.00 48.16 416 LEU A N 1
ATOM 3102 C CA . LEU A 1 416 ? -64.796 40.516 66.006 1.00 48.16 416 LEU A CA 1
ATOM 3103 C C . LEU A 1 416 ? -64.569 39.483 64.897 1.00 48.16 416 LEU A C 1
ATOM 3105 O O . LEU A 1 416 ? -63.427 39.120 64.622 1.00 48.16 416 LEU A O 1
ATOM 3109 N N . ILE A 1 417 ? -65.639 39.063 64.218 1.00 50.88 417 ILE A N 1
ATOM 3110 C CA . ILE A 1 417 ? -65.551 38.118 63.101 1.00 50.88 417 ILE A CA 1
ATOM 3111 C C . ILE A 1 417 ? -64.996 38.813 61.853 1.00 50.88 417 ILE A C 1
ATOM 3113 O O . ILE A 1 417 ? -64.134 38.230 61.205 1.00 50.88 417 ILE A O 1
ATOM 3117 N N . TRP A 1 418 ? -65.374 40.067 61.556 1.00 51.06 418 TRP A N 1
ATOM 3118 C CA . TRP A 1 418 ? -64.760 40.811 60.448 1.00 51.06 418 TRP A CA 1
ATOM 3119 C C . TRP A 1 418 ? -63.297 41.151 60.701 1.00 51.06 418 TRP A C 1
ATOM 3121 O O . TRP A 1 418 ? -62.499 40.956 59.797 1.00 51.06 418 TRP A O 1
ATOM 3131 N N . ASN A 1 419 ? -62.900 41.563 61.908 1.00 58.25 419 ASN A N 1
ATOM 3132 C CA . ASN A 1 419 ? -61.485 41.821 62.199 1.00 58.25 419 ASN A CA 1
ATOM 3133 C C . ASN A 1 419 ? -60.630 40.547 62.105 1.00 58.25 419 ASN A C 1
ATOM 3135 O O . ASN A 1 419 ? -59.492 40.593 61.635 1.00 58.25 419 ASN A O 1
ATOM 3139 N N . TRP A 1 420 ? -61.185 39.397 62.497 1.00 59.38 420 TRP A N 1
ATOM 3140 C CA . TRP A 1 420 ? -60.531 38.100 62.339 1.00 59.38 420 TRP A CA 1
ATOM 3141 C C . TRP A 1 420 ? -60.469 37.650 60.870 1.00 59.38 420 TRP A C 1
ATOM 3143 O O . TRP A 1 420 ? -59.414 37.199 60.425 1.00 59.38 420 TRP A O 1
ATOM 3153 N N . LEU A 1 421 ? -61.545 37.823 60.091 1.00 54.72 421 LEU A N 1
ATOM 3154 C CA . LEU A 1 421 ? -61.579 37.479 58.663 1.00 54.72 421 LEU A CA 1
ATOM 3155 C C . LEU A 1 421 ? -60.663 38.396 57.838 1.0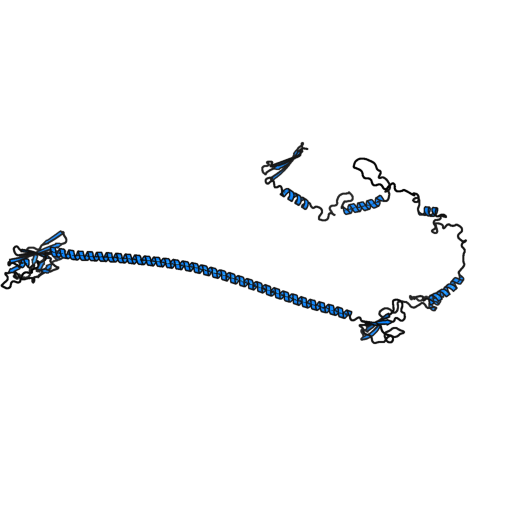0 54.72 421 LEU A C 1
ATOM 3157 O O . LEU A 1 421 ? -59.934 37.918 56.980 1.00 54.72 421 LEU A O 1
ATOM 3161 N N . ASP A 1 422 ? -60.643 39.693 58.137 1.00 64.62 422 ASP A N 1
ATOM 3162 C CA . ASP A 1 422 ? -59.845 40.728 57.472 1.00 64.62 422 ASP A CA 1
ATOM 3163 C C . ASP A 1 422 ? -58.344 40.574 57.779 1.00 64.62 422 ASP A C 1
ATOM 3165 O O . ASP A 1 422 ? -57.502 40.633 56.883 1.00 64.62 422 ASP A O 1
ATOM 3169 N N . ALA A 1 423 ? -57.979 40.239 59.024 1.00 60.09 423 ALA A N 1
ATOM 3170 C CA . ALA A 1 423 ? -56.611 39.836 59.359 1.00 60.09 423 ALA A CA 1
ATOM 3171 C C . ALA A 1 423 ? -56.183 38.556 58.618 1.00 60.09 423 ALA A C 1
ATOM 3173 O O . ALA A 1 423 ? -55.054 38.470 58.126 1.00 60.09 423 ALA A O 1
ATOM 3174 N N . ARG A 1 424 ? -57.088 37.579 58.478 1.00 59.16 424 ARG A N 1
ATOM 3175 C CA . ARG A 1 424 ? -56.804 36.311 57.796 1.00 59.16 424 ARG A CA 1
ATOM 3176 C C . ARG A 1 424 ? -56.706 36.485 56.277 1.00 59.16 424 ARG A C 1
ATOM 3178 O O . ARG A 1 424 ? -55.769 35.958 55.681 1.00 59.16 424 ARG A O 1
ATOM 3185 N N . ILE A 1 425 ? -57.558 37.306 55.664 1.00 60.41 425 ILE A N 1
ATOM 3186 C CA . ILE A 1 425 ? -57.502 37.689 54.243 1.00 60.41 425 ILE A CA 1
ATOM 3187 C C . ILE A 1 425 ? -56.225 38.490 53.947 1.00 60.41 425 ILE A C 1
ATOM 3189 O O . ILE A 1 425 ? -55.501 38.139 53.017 1.00 60.41 425 ILE A O 1
ATOM 3193 N N . ARG A 1 426 ? -55.863 39.484 54.774 1.00 63.22 426 ARG A N 1
ATOM 3194 C CA . ARG A 1 426 ? -54.591 40.220 54.626 1.00 63.22 426 ARG A CA 1
ATOM 3195 C C . ARG A 1 426 ? -53.364 39.317 54.729 1.00 63.22 426 ARG A C 1
ATOM 3197 O O . ARG A 1 426 ? -52.423 39.504 53.963 1.00 63.22 426 ARG A O 1
ATOM 3204 N N . SER A 1 427 ? -53.382 38.324 55.623 1.00 60.94 427 SER A N 1
ATOM 3205 C CA . SER A 1 427 ? -52.293 37.343 55.743 1.00 60.94 427 SER A CA 1
ATOM 3206 C C . SER A 1 427 ? -52.230 36.353 54.574 1.00 60.94 427 SER A C 1
ATOM 3208 O O . SER A 1 427 ? -51.143 35.931 54.203 1.00 60.94 427 SER A O 1
ATOM 3210 N N . THR A 1 428 ? -53.376 36.026 53.966 1.00 58.66 428 THR A N 1
ATOM 3211 C CA . THR A 1 428 ? -53.470 35.055 52.860 1.00 58.66 428 THR A CA 1
ATOM 3212 C C . THR A 1 428 ? -53.118 35.688 51.509 1.00 58.66 428 THR A C 1
ATOM 3214 O O . THR A 1 428 ? -52.576 35.015 50.641 1.00 58.66 428 THR A O 1
ATOM 3217 N N . PHE A 1 429 ? -53.383 36.987 51.330 1.00 58.94 429 PHE A N 1
ATOM 3218 C CA . PHE A 1 429 ? -53.096 37.732 50.093 1.00 58.94 429 PHE A CA 1
ATOM 3219 C C . PHE A 1 429 ? -51.971 38.777 50.243 1.00 58.94 429 PHE A C 1
ATOM 3221 O O . PHE A 1 429 ? -51.770 39.604 49.358 1.00 58.94 429 PHE A O 1
ATOM 3228 N N . HIS A 1 430 ? -51.228 38.734 51.354 1.00 61.62 430 HIS A N 1
ATOM 3229 C CA . HIS A 1 430 ? -50.038 39.549 51.637 1.00 61.62 430 HIS A CA 1
ATOM 3230 C C . HIS A 1 430 ? -50.231 41.076 51.529 1.00 61.62 430 HIS A C 1
ATOM 3232 O O . HIS A 1 430 ? -49.346 41.786 51.059 1.00 61.62 430 HIS A O 1
ATOM 3238 N N . PHE A 1 431 ? -51.350 41.619 52.013 1.00 62.94 431 PHE A N 1
ATOM 3239 C CA . PHE A 1 431 ? -51.570 43.072 52.106 1.00 62.94 431 PHE A CA 1
ATOM 3240 C C . PHE A 1 431 ? -51.231 43.613 53.507 1.00 62.94 431 PHE A C 1
ATOM 3242 O O . PHE A 1 431 ? -51.485 42.963 54.520 1.00 62.94 431 PHE A O 1
ATOM 3249 N N . ASN A 1 432 ? -50.663 44.820 53.591 1.00 62.47 432 ASN A N 1
ATOM 3250 C CA . ASN A 1 432 ? -50.429 45.522 54.854 1.00 62.47 432 ASN A CA 1
ATOM 3251 C C . ASN A 1 432 ? -51.722 46.149 55.413 1.00 62.47 432 ASN A C 1
ATOM 3253 O O . ASN A 1 432 ? -52.763 46.173 54.758 1.00 62.47 432 ASN A O 1
ATOM 3257 N N . ALA A 1 433 ? -51.646 46.683 56.636 1.00 62.66 433 ALA A N 1
ATOM 3258 C CA . ALA A 1 433 ? -52.772 47.325 57.324 1.00 62.66 433 ALA A CA 1
ATOM 3259 C C . ALA A 1 433 ? -53.353 48.550 56.582 1.00 62.66 433 ALA A C 1
ATOM 3261 O O . ALA A 1 433 ? -54.467 48.963 56.877 1.00 62.66 433 ALA A O 1
ATOM 3262 N N . SER A 1 434 ? -52.631 49.089 55.597 1.00 62.84 434 SER A N 1
ATOM 3263 C CA . SER A 1 434 ? -53.058 50.190 54.726 1.00 62.84 434 SER A CA 1
ATOM 3264 C C . SER A 1 434 ? -53.524 49.707 53.343 1.00 62.84 434 SER A C 1
ATOM 3266 O O . SER A 1 434 ? -53.623 50.509 52.419 1.00 62.84 434 SER A O 1
ATOM 3268 N N . HIS A 1 435 ? -53.795 48.403 53.189 1.00 55.16 435 HIS A N 1
ATOM 3269 C CA . HIS A 1 435 ? -54.310 47.761 51.972 1.00 55.16 435 HIS A CA 1
ATOM 3270 C C . HIS A 1 435 ? -53.341 47.796 50.772 1.00 55.16 435 HIS A C 1
ATOM 3272 O O . HIS A 1 435 ? -53.758 47.712 49.619 1.00 55.16 435 HIS A O 1
ATOM 3278 N N . GLN A 1 436 ? -52.030 47.865 51.030 1.00 57.22 436 GLN A N 1
ATOM 3279 C CA . GLN A 1 436 ? -50.978 47.784 50.008 1.00 57.22 436 GLN A CA 1
ATOM 3280 C C . GLN A 1 436 ? -50.215 46.456 50.093 1.00 57.22 436 GLN A C 1
ATOM 3282 O O . GLN A 1 436 ? -49.938 45.963 51.185 1.00 57.22 436 GLN A O 1
ATOM 3287 N N . LEU A 1 437 ? -49.880 45.865 48.945 1.00 54.16 437 LEU A N 1
ATOM 3288 C CA . LEU A 1 437 ? -49.265 44.535 48.846 1.00 54.16 437 LEU A CA 1
ATOM 3289 C C . LEU A 1 437 ? -47.815 44.561 49.377 1.00 54.16 437 LEU A C 1
ATOM 3291 O O . LEU A 1 437 ? -47.010 45.379 48.935 1.00 54.16 437 LEU A O 1
ATOM 3295 N N . ARG A 1 438 ? -47.478 43.692 50.340 1.00 57.91 438 ARG A N 1
ATOM 3296 C CA . ARG A 1 438 ? -46.123 43.542 50.898 1.00 57.91 438 ARG A CA 1
ATOM 3297 C C . ARG A 1 438 ? -45.320 42.569 50.040 1.00 57.91 438 ARG A C 1
ATOM 3299 O O . ARG A 1 438 ? -45.627 41.383 49.978 1.00 57.91 438 ARG A O 1
ATOM 3306 N N . THR A 1 439 ? -44.259 43.072 49.418 1.00 56.06 439 THR A N 1
ATOM 3307 C CA . THR A 1 439 ? -43.351 42.319 48.534 1.00 56.06 439 THR A CA 1
ATOM 3308 C C . THR A 1 439 ? -42.503 41.268 49.257 1.00 56.06 439 THR A C 1
ATOM 3310 O O . THR A 1 439 ? -41.926 40.401 48.615 1.00 56.06 439 THR A O 1
ATOM 3313 N N . GLU A 1 440 ? -42.466 41.296 50.587 1.00 56.31 440 GLU A N 1
ATOM 3314 C CA . GLU A 1 440 ? -41.639 40.430 51.441 1.00 56.31 440 GLU A CA 1
ATOM 3315 C C . GLU A 1 440 ? -42.232 39.017 51.654 1.00 56.31 440 GLU A C 1
ATOM 3317 O O . GLU A 1 440 ? -41.605 38.179 52.294 1.00 56.31 440 GLU A O 1
ATOM 3322 N N . GLY A 1 441 ? -43.433 38.738 51.122 1.00 53.47 441 GLY A N 1
ATOM 3323 C CA . GLY A 1 441 ? -44.139 37.452 51.252 1.00 53.47 441 GLY A CA 1
ATOM 3324 C C . GLY A 1 441 ? -44.529 36.770 49.934 1.00 53.47 441 GLY A C 1
ATOM 3325 O O . GLY A 1 441 ? -45.228 35.761 49.967 1.00 53.47 441 GLY A O 1
ATOM 3326 N N . LEU A 1 442 ? -44.097 37.286 48.779 1.00 49.12 442 LEU A N 1
ATOM 3327 C CA . LEU A 1 442 ? -44.288 36.606 47.494 1.00 49.12 442 LEU A CA 1
ATOM 3328 C C . LEU A 1 442 ? -43.205 35.532 47.324 1.00 49.12 442 LEU A C 1
ATOM 3330 O O . LEU A 1 442 ? -42.050 35.841 47.044 1.00 49.12 442 LEU A O 1
ATOM 3334 N N . ALA A 1 443 ? -43.591 34.270 47.517 1.00 47.34 443 ALA A N 1
ATOM 3335 C CA . ALA A 1 443 ? -42.751 33.114 47.231 1.00 47.34 443 ALA A CA 1
ATOM 3336 C C . ALA A 1 443 ? -42.386 33.041 45.734 1.00 47.34 443 ALA A C 1
ATOM 3338 O O . ALA A 1 443 ? -43.198 33.342 44.853 1.00 47.34 443 ALA A O 1
ATOM 3339 N N . ASP A 1 444 ? -41.145 32.630 45.482 1.00 44.62 444 ASP A N 1
ATOM 3340 C CA . ASP A 1 444 ? -40.505 32.487 44.175 1.00 44.62 444 ASP A CA 1
ATOM 3341 C C . ASP A 1 444 ? -41.390 31.670 43.207 1.00 44.62 444 ASP A C 1
ATOM 3343 O O . ASP A 1 444 ? -41.702 30.506 43.460 1.00 44.62 444 ASP A O 1
ATOM 3347 N N . GLY A 1 445 ? -41.865 32.299 42.124 1.00 54.81 445 GLY A N 1
ATOM 3348 C CA . GLY A 1 445 ? -42.807 31.693 41.164 1.00 54.81 445 GLY A CA 1
ATOM 3349 C C . GLY A 1 445 ? -44.060 32.516 40.838 1.00 54.81 445 GLY A C 1
ATOM 3350 O O . GLY A 1 445 ? -44.784 32.175 39.898 1.00 54.81 445 GLY A O 1
ATOM 3351 N N . ALA A 1 446 ? -44.294 33.632 41.531 1.00 42.22 446 ALA A N 1
ATOM 3352 C CA . ALA A 1 446 ? -45.285 34.634 41.141 1.00 42.22 446 ALA A CA 1
ATOM 3353 C C . ALA A 1 446 ? -44.780 35.452 39.934 1.00 42.22 446 ALA A C 1
ATOM 3355 O O . ALA A 1 446 ? -43.932 36.325 40.083 1.00 42.22 446 ALA A O 1
ATOM 3356 N N . VAL A 1 447 ? -45.275 35.103 38.736 1.00 49.09 447 VAL A N 1
ATOM 3357 C CA . VAL A 1 447 ? -45.178 35.822 37.441 1.00 49.09 447 VAL A CA 1
ATOM 3358 C C . VAL A 1 447 ? -43.962 36.750 37.336 1.00 49.09 447 VAL A C 1
ATOM 3360 O O . VAL A 1 447 ? -44.061 37.974 37.366 1.00 49.09 447 VAL A O 1
ATOM 3363 N N . THR A 1 448 ? -42.780 36.151 37.214 1.00 43.28 448 THR A N 1
ATOM 3364 C CA . THR A 1 448 ? -41.554 36.906 36.979 1.00 43.28 448 THR A CA 1
ATOM 3365 C C . THR A 1 448 ? -41.595 37.516 35.580 1.00 43.28 448 THR A C 1
ATOM 3367 O O . THR A 1 448 ? -42.009 36.864 34.614 1.00 43.28 448 THR A O 1
ATOM 3370 N N . ASN A 1 449 ? -41.122 38.760 35.455 1.00 48.47 449 ASN A N 1
ATOM 3371 C CA . ASN A 1 449 ? -40.985 39.468 34.177 1.00 48.47 449 ASN A CA 1
ATOM 3372 C C . ASN A 1 449 ? -40.321 38.605 33.085 1.00 48.47 449 ASN A C 1
ATOM 3374 O O . ASN A 1 449 ? -40.629 38.786 31.920 1.00 48.47 449 ASN A O 1
ATOM 3378 N N . ALA A 1 450 ? -39.521 37.592 33.434 1.00 47.75 450 ALA A N 1
ATOM 3379 C CA . ALA A 1 450 ? -38.930 36.635 32.500 1.00 47.75 450 ALA A CA 1
ATOM 3380 C C . ALA A 1 450 ? -39.936 35.787 31.680 1.00 47.75 450 ALA A C 1
ATOM 3382 O O . ALA A 1 450 ? -39.629 35.443 30.540 1.00 47.75 450 ALA A O 1
ATOM 3383 N N . LYS A 1 451 ? -41.141 35.466 32.186 1.00 47.69 451 LYS A N 1
ATOM 3384 C CA . LYS A 1 451 ? -42.164 34.726 31.405 1.00 47.69 451 LYS A CA 1
ATOM 3385 C C . LYS A 1 451 ? -43.019 35.631 30.511 1.00 47.69 451 LYS A C 1
ATOM 3387 O O . LYS A 1 451 ? -43.435 35.191 29.441 1.00 47.69 451 LYS A O 1
ATOM 3392 N N . LEU A 1 452 ? -43.220 36.895 30.892 1.00 49.66 452 LEU A N 1
ATOM 3393 C CA . LEU A 1 452 ? -43.814 37.902 30.003 1.00 49.66 452 LEU A CA 1
ATOM 3394 C C . LEU A 1 452 ? -42.835 38.258 28.871 1.00 49.66 452 LEU A C 1
ATOM 3396 O O . LEU A 1 452 ? -43.217 38.346 27.711 1.00 49.66 452 LEU A O 1
ATOM 3400 N N . ASP A 1 453 ? -41.552 38.367 29.207 1.00 57.03 453 ASP A N 1
ATOM 3401 C CA . ASP A 1 453 ? -40.464 38.750 28.309 1.00 57.03 453 ASP A CA 1
ATOM 3402 C C . ASP A 1 453 ? -40.102 37.624 27.315 1.00 57.03 453 ASP A C 1
ATOM 3404 O O . ASP A 1 453 ? -39.756 37.903 26.173 1.00 57.03 453 ASP A O 1
ATOM 3408 N N . GLN A 1 454 ? -40.295 36.345 27.670 1.00 54.19 454 GLN A N 1
ATOM 3409 C CA . GLN A 1 454 ? -40.177 35.225 26.722 1.00 54.19 454 GLN A CA 1
ATOM 3410 C C . GLN A 1 454 ? -41.388 35.121 25.777 1.00 54.19 454 GLN A C 1
ATOM 3412 O O . GLN A 1 454 ? -41.202 34.939 24.582 1.00 54.19 454 GLN A O 1
ATOM 3417 N N . SER A 1 455 ? -42.621 35.327 26.259 1.00 51.62 455 SER A N 1
ATOM 3418 C CA . SER A 1 455 ? -43.818 35.331 25.397 1.00 51.62 455 SER A CA 1
ATOM 3419 C C . SER A 1 455 ? -43.867 36.545 24.458 1.00 51.62 455 SER A C 1
ATOM 3421 O O . SER A 1 455 ? -44.376 36.439 23.340 1.00 51.62 455 SER A O 1
ATOM 3423 N N . ILE A 1 456 ? -43.337 37.695 24.889 1.00 57.84 456 ILE A N 1
ATOM 3424 C CA . ILE A 1 456 ? -43.217 38.913 24.079 1.00 57.84 456 ILE A CA 1
ATOM 3425 C C . ILE A 1 456 ? -42.034 38.796 23.104 1.00 57.84 456 ILE A C 1
ATOM 3427 O O . ILE A 1 456 ? -42.197 39.149 21.938 1.00 57.84 456 ILE A O 1
ATOM 3431 N N . ARG A 1 457 ? -40.891 38.207 23.498 1.00 55.22 457 ARG A N 1
ATOM 3432 C CA . ARG A 1 457 ? -39.796 37.870 22.564 1.00 55.22 457 ARG A CA 1
ATOM 3433 C C . ARG A 1 457 ? -40.177 36.789 21.553 1.00 55.22 457 ARG A C 1
ATOM 3435 O O . ARG A 1 457 ? -39.806 36.924 20.393 1.00 55.22 457 ARG A O 1
ATOM 3442 N N . ASP A 1 458 ? -40.958 35.779 21.921 1.00 52.12 458 ASP A N 1
ATOM 3443 C CA . ASP A 1 458 ? -41.416 34.723 21.000 1.00 52.12 458 ASP A CA 1
ATOM 3444 C C . ASP A 1 458 ? -42.546 35.206 20.065 1.00 52.12 458 ASP A C 1
ATOM 3446 O O . ASP A 1 458 ? -42.724 34.666 18.971 1.00 52.12 458 ASP A O 1
ATOM 3450 N N . SER A 1 459 ? -43.256 36.282 20.439 1.00 52.03 459 SER A N 1
ATOM 3451 C CA . SER A 1 459 ? -44.251 36.954 19.583 1.00 52.03 459 SER A CA 1
ATOM 3452 C C . SER A 1 459 ? -43.643 38.055 18.694 1.00 52.03 459 SER A C 1
ATOM 3454 O O . SER A 1 459 ? -44.088 38.230 17.562 1.00 52.03 459 SER A O 1
ATOM 3456 N N . LEU A 1 460 ? -42.595 38.758 19.146 1.00 51.09 460 LEU A N 1
ATOM 3457 C CA . LEU A 1 460 ? -41.869 39.771 18.358 1.00 51.09 460 LEU A CA 1
ATOM 3458 C C . LEU A 1 460 ? -40.762 39.174 17.468 1.00 51.09 460 LEU A C 1
ATOM 3460 O O . LEU A 1 460 ? -40.473 39.728 16.411 1.00 51.09 460 LEU A O 1
ATOM 3464 N N . SER A 1 461 ? -40.199 38.009 17.808 1.00 46.34 461 SER A N 1
ATOM 3465 C CA . SER A 1 461 ? -39.250 37.277 16.942 1.00 46.34 461 SER A CA 1
ATOM 3466 C C . SER A 1 461 ? -39.906 36.610 15.726 1.00 46.34 461 SER A C 1
ATOM 3468 O O . SER A 1 461 ? -39.207 36.153 14.824 1.00 46.34 461 SER A O 1
ATOM 3470 N N . ARG A 1 462 ? -41.245 36.609 15.646 1.00 47.09 462 ARG A N 1
ATOM 3471 C CA . ARG A 1 462 ? -42.007 36.179 14.460 1.00 47.09 462 ARG A CA 1
ATOM 3472 C C . ARG A 1 462 ? -42.384 37.325 13.510 1.00 47.09 462 ARG A C 1
ATOM 3474 O O . ARG A 1 462 ? -42.947 37.057 12.453 1.00 47.09 462 ARG A O 1
ATOM 3481 N N . VAL A 1 463 ? -42.016 38.574 13.822 1.00 49.00 463 VAL A N 1
ATOM 3482 C CA . VAL A 1 463 ? -42.176 39.744 12.937 1.00 49.00 463 VAL A CA 1
ATOM 3483 C C . VAL A 1 463 ? -40.818 40.433 12.757 1.00 49.00 463 VAL A C 1
ATOM 3485 O O . VAL A 1 463 ? -40.573 41.543 13.219 1.00 49.00 463 VAL A O 1
ATOM 3488 N N . ALA A 1 464 ? -39.893 39.754 12.078 1.00 44.75 464 ALA A N 1
ATOM 3489 C CA . ALA A 1 464 ? -38.644 40.359 11.628 1.00 44.75 464 ALA A CA 1
ATOM 3490 C C . ALA A 1 464 ? -38.917 41.273 10.417 1.00 44.75 464 ALA A C 1
ATOM 3492 O O . ALA A 1 464 ? -38.851 40.839 9.267 1.00 44.75 464 ALA A O 1
ATOM 3493 N N . VAL A 1 465 ? -39.218 42.556 10.651 1.00 54.91 465 VAL A N 1
ATOM 3494 C CA . VAL A 1 465 ? -39.121 43.578 9.594 1.00 54.91 465 VAL A CA 1
ATOM 3495 C C . VAL A 1 465 ? -37.634 43.875 9.415 1.00 54.91 465 VAL A C 1
ATOM 3497 O O . VAL A 1 465 ? -37.059 44.687 10.134 1.00 54.91 465 VAL A O 1
ATOM 3500 N N . ALA A 1 466 ? -36.998 43.148 8.495 1.00 53.88 466 ALA A N 1
ATOM 3501 C CA . ALA A 1 466 ? -35.549 42.970 8.346 1.00 53.88 466 ALA A CA 1
ATOM 3502 C C . ALA A 1 466 ? -34.695 44.234 8.065 1.00 53.88 466 ALA A C 1
ATOM 3504 O O . ALA A 1 466 ? -33.570 44.104 7.588 1.00 53.88 466 ALA A O 1
ATOM 3505 N N . ARG A 1 467 ? -35.198 45.452 8.308 1.00 58.19 467 ARG A N 1
ATOM 3506 C CA . ARG A 1 467 ? -34.500 46.725 8.040 1.00 58.19 467 ARG A CA 1
ATOM 3507 C C . ARG A 1 467 ? -34.786 47.858 9.037 1.00 58.19 467 ARG A C 1
ATOM 3509 O O . ARG A 1 467 ? -34.337 48.973 8.804 1.00 58.19 467 ARG A O 1
ATOM 3516 N N . CYS A 1 468 ? -35.520 47.615 10.128 1.00 62.09 468 CYS A N 1
ATOM 3517 C CA . CYS A 1 468 ? -35.778 48.662 11.123 1.00 62.09 468 CYS A CA 1
ATOM 3518 C C . CYS A 1 468 ? -34.581 48.834 12.067 1.00 62.09 468 CYS A C 1
ATOM 3520 O O . CYS A 1 468 ? -34.225 47.896 12.777 1.00 62.09 468 CYS A O 1
ATOM 3522 N N . SER A 1 469 ? -34.000 50.035 12.112 1.00 69.44 469 SER A N 1
ATOM 3523 C CA . SER A 1 469 ? -32.860 50.348 12.986 1.00 69.44 469 SER A CA 1
ATOM 3524 C C . SER A 1 469 ? -33.281 51.103 14.251 1.00 69.44 469 SER A C 1
ATOM 3526 O O . SER A 1 469 ? -32.690 50.903 15.312 1.00 69.44 469 SER A O 1
ATOM 3528 N N . ARG A 1 470 ? -34.322 51.946 14.170 1.00 65.75 470 ARG A N 1
ATOM 3529 C CA . ARG A 1 470 ? -34.841 52.758 15.283 1.00 65.75 470 ARG A CA 1
ATOM 3530 C C . ARG A 1 470 ? -36.356 52.940 15.186 1.00 65.75 470 ARG A C 1
ATOM 3532 O O . ARG A 1 470 ? -36.925 52.988 14.099 1.00 65.75 470 ARG A O 1
ATOM 3539 N N . VAL A 1 471 ? -36.998 53.104 16.342 1.00 69.75 471 VAL A N 1
ATOM 3540 C CA . VAL A 1 471 ? -38.423 53.453 16.456 1.00 69.75 471 VAL A CA 1
ATOM 3541 C C . VAL A 1 471 ? -38.542 54.842 17.068 1.00 69.75 471 VAL A C 1
ATOM 3543 O O . VAL A 1 471 ? -37.953 55.114 18.115 1.00 69.75 471 VAL A O 1
ATOM 3546 N N . LEU A 1 472 ? -39.276 55.726 16.399 1.00 69.38 472 LEU A N 1
ATOM 3547 C CA . LEU A 1 472 ? -39.542 57.091 16.834 1.00 69.38 472 LEU A CA 1
ATOM 3548 C C . LEU A 1 472 ? -40.965 57.185 17.392 1.00 69.38 472 LEU A C 1
ATOM 3550 O O . LEU A 1 472 ? -41.919 56.706 16.776 1.00 69.38 472 LEU A O 1
ATOM 3554 N N . PHE A 1 473 ? -41.088 57.831 18.550 1.00 68.19 473 PHE A N 1
ATOM 3555 C CA . PHE A 1 473 ? -42.357 58.149 19.198 1.00 68.19 473 PHE A CA 1
ATOM 3556 C C . PHE A 1 473 ? -42.515 59.666 19.213 1.00 68.19 473 PHE A C 1
ATOM 3558 O O . PHE A 1 473 ? -41.648 60.363 19.744 1.00 68.19 473 PHE A O 1
ATOM 3565 N N . ALA A 1 474 ? -43.606 60.177 18.646 1.00 67.75 474 ALA A N 1
ATOM 3566 C CA . ALA A 1 474 ? -43.936 61.594 18.709 1.00 67.75 474 ALA A CA 1
ATOM 3567 C C . ALA A 1 474 ? -45.407 61.781 19.084 1.00 67.75 474 ALA A C 1
ATOM 3569 O O . ALA A 1 474 ? -46.293 61.094 18.574 1.00 67.75 474 ALA A O 1
ATOM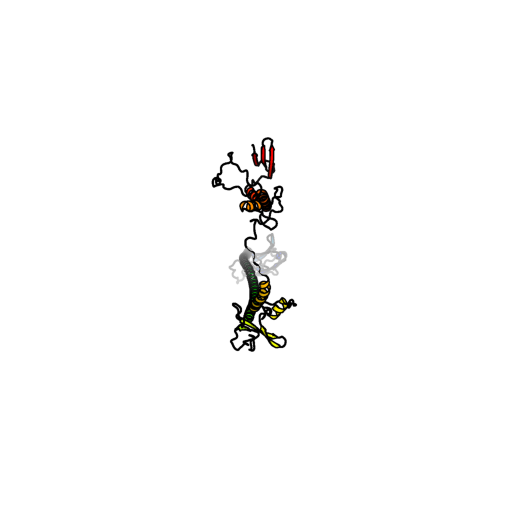 3570 N N . VAL A 1 475 ? -45.655 62.730 19.984 1.00 62.62 475 VAL A N 1
ATOM 3571 C CA . VAL A 1 475 ? -46.997 63.155 20.386 1.00 62.62 475 VAL A CA 1
ATOM 3572 C C . VAL A 1 475 ? -47.188 64.570 19.868 1.00 62.62 475 VAL A C 1
ATOM 3574 O O . VAL A 1 475 ? -46.388 65.452 20.173 1.00 62.62 475 VAL A O 1
ATOM 3577 N N . THR A 1 476 ? -48.220 64.775 19.058 1.00 64.25 476 THR A N 1
ATOM 3578 C CA . THR A 1 476 ? -48.637 66.107 18.603 1.00 64.25 476 THR A CA 1
ATOM 3579 C C . THR A 1 476 ? -49.975 66.464 19.240 1.00 64.25 476 THR A C 1
ATOM 3581 O O . THR A 1 476 ? -50.656 65.586 19.772 1.00 64.25 476 THR A O 1
ATOM 3584 N N . GLU A 1 477 ? -50.373 67.736 19.183 1.00 58.97 477 GLU A N 1
ATOM 3585 C CA . GLU A 1 477 ? -51.655 68.199 19.740 1.00 58.97 477 GLU A CA 1
ATOM 3586 C C . GLU A 1 477 ? -52.879 67.458 19.163 1.00 58.97 477 GLU A C 1
ATOM 3588 O O . GLU A 1 477 ? -53.931 67.429 19.794 1.00 58.97 477 GLU A O 1
ATOM 3593 N N . THR A 1 478 ? -52.746 66.816 17.997 1.00 58.31 478 THR A N 1
ATOM 3594 C CA . THR A 1 478 ? -53.819 66.087 17.302 1.00 58.31 478 THR A CA 1
ATOM 3595 C C . THR A 1 478 ? -53.734 64.558 17.420 1.00 58.31 478 THR A C 1
ATOM 3597 O O . THR A 1 478 ? -54.564 63.865 16.834 1.00 58.31 478 THR A O 1
ATOM 3600 N N . GLY A 1 479 ? -52.774 64.018 18.184 1.00 65.31 479 GLY A N 1
ATOM 3601 C CA . GLY A 1 479 ? -52.615 62.576 18.414 1.00 65.31 479 GLY A CA 1
ATOM 3602 C C . GLY A 1 479 ? -51.160 62.097 18.396 1.00 65.31 479 GLY A C 1
ATOM 3603 O O . GLY A 1 479 ? -50.246 62.802 17.951 1.00 65.31 479 GLY A O 1
ATOM 3604 N N . GLY A 1 480 ? -50.934 60.888 18.918 1.00 69.12 480 GLY A N 1
ATOM 3605 C CA . GLY A 1 480 ? -49.624 60.233 18.947 1.00 69.12 480 GLY A CA 1
ATOM 3606 C C . GLY A 1 480 ? -49.409 59.315 17.745 1.00 69.12 480 GLY A C 1
ATOM 3607 O O . GLY A 1 480 ? -50.330 58.622 17.311 1.00 69.12 480 GLY A O 1
ATOM 3608 N N . TYR A 1 481 ? -48.186 59.269 17.215 1.00 72.81 481 TYR A N 1
ATOM 3609 C CA . TYR A 1 481 ? -47.808 58.274 16.212 1.00 72.81 481 TYR A CA 1
ATOM 3610 C C . TYR A 1 481 ? -46.483 57.583 16.554 1.00 72.81 481 TYR A C 1
ATOM 3612 O O . TYR A 1 481 ? -45.590 58.158 17.184 1.00 72.81 481 TYR A O 1
ATOM 3620 N N . ILE A 1 482 ? -46.389 56.320 16.135 1.00 73.56 482 ILE A N 1
ATOM 3621 C CA . ILE A 1 482 ? -45.204 55.465 16.247 1.00 73.56 482 ILE A CA 1
ATOM 3622 C C . ILE A 1 482 ? -44.705 55.192 14.832 1.00 73.56 482 ILE A C 1
ATOM 3624 O O . ILE A 1 482 ? -45.468 54.705 13.995 1.00 73.56 482 ILE A O 1
ATOM 3628 N N . GLN A 1 483 ? -43.432 55.483 14.559 1.00 76.88 483 GLN A N 1
ATOM 3629 C CA . GLN A 1 483 ? -42.827 55.297 13.240 1.00 76.88 483 GLN A CA 1
ATOM 3630 C C . GLN A 1 483 ? -41.531 54.488 13.328 1.00 76.88 483 GLN A C 1
ATOM 3632 O O . GLN A 1 483 ? -40.629 54.805 14.101 1.00 76.88 483 GLN A O 1
ATOM 3637 N N . PHE A 1 484 ? -41.438 53.439 12.519 1.00 77.44 484 PHE A N 1
ATOM 3638 C CA . PHE A 1 484 ? -40.264 52.587 12.357 1.00 77.44 484 PHE A CA 1
ATOM 3639 C C . PHE A 1 484 ? -39.425 53.138 11.202 1.00 77.44 484 PHE A C 1
ATOM 3641 O O . PHE A 1 484 ? -39.949 53.301 10.097 1.00 77.44 484 PHE A O 1
ATOM 3648 N N . VAL A 1 485 ? -38.146 53.434 11.444 1.00 76.81 485 VAL A N 1
ATOM 3649 C CA . VAL A 1 485 ? -37.227 54.013 10.450 1.00 76.81 485 VAL A CA 1
ATOM 3650 C C . VAL A 1 485 ? -36.005 53.122 10.215 1.00 76.81 485 VAL A C 1
ATOM 3652 O O . VAL A 1 485 ? -35.629 52.311 11.069 1.00 76.81 485 VAL A O 1
ATOM 3655 N N . ASP A 1 486 ? -35.385 53.269 9.046 1.00 79.88 486 ASP A N 1
ATOM 3656 C CA . ASP A 1 486 ? -34.087 52.663 8.739 1.00 79.88 486 ASP A CA 1
ATOM 3657 C C . ASP A 1 486 ? -32.908 53.504 9.271 1.00 79.88 486 ASP A C 1
ATOM 3659 O O . ASP A 1 486 ? -33.081 54.548 9.901 1.00 79.88 486 ASP A O 1
ATOM 3663 N N . GLU A 1 487 ? -31.674 53.030 9.071 1.00 78.50 487 GLU A N 1
ATOM 3664 C CA . GLU A 1 487 ? -30.438 53.703 9.521 1.00 78.50 487 GLU A CA 1
ATOM 3665 C C . GLU A 1 487 ? -30.245 55.112 8.932 1.00 78.50 487 GLU A C 1
ATOM 3667 O O . GLU A 1 487 ? -29.521 55.920 9.509 1.00 78.50 487 GLU A O 1
ATOM 3672 N N . SER A 1 488 ? -30.919 55.432 7.823 1.00 78.06 488 SER A N 1
ATOM 3673 C CA . SER A 1 488 ? -30.900 56.754 7.185 1.00 78.06 488 SER A CA 1
ATOM 3674 C C . SER A 1 488 ? -32.076 57.641 7.622 1.00 78.06 488 SER A C 1
ATOM 3676 O O . SER A 1 488 ? -32.331 58.674 6.997 1.00 78.06 488 SER A O 1
ATOM 3678 N N . ASN A 1 489 ? -32.788 57.266 8.697 1.00 73.25 489 ASN A N 1
ATOM 3679 C CA . ASN A 1 489 ? -33.993 57.930 9.207 1.00 73.25 489 ASN A CA 1
ATOM 3680 C C . ASN A 1 489 ? -35.162 57.972 8.197 1.00 73.25 489 ASN A C 1
ATOM 3682 O O . ASN A 1 489 ? -36.056 58.812 8.325 1.00 73.25 489 ASN A O 1
ATOM 3686 N N . GLN A 1 490 ? -35.196 57.073 7.208 1.00 73.50 490 GLN A N 1
ATOM 3687 C CA . GLN A 1 490 ? -36.327 56.974 6.284 1.00 73.50 490 GLN A CA 1
ATOM 3688 C C . GLN A 1 490 ? -37.426 56.074 6.869 1.00 73.50 490 GLN A C 1
ATOM 3690 O O . GLN A 1 490 ? -37.119 55.009 7.412 1.00 73.50 490 GLN A O 1
ATOM 3695 N N . PRO A 1 491 ? -38.709 56.469 6.788 1.00 69.44 491 PRO A N 1
ATOM 3696 C CA . PRO A 1 491 ? -39.797 55.708 7.385 1.00 69.44 491 PRO A CA 1
ATOM 3697 C C . PRO A 1 491 ? -40.108 54.436 6.596 1.00 69.44 491 PRO A C 1
ATOM 3699 O O . PRO A 1 491 ? -40.405 54.476 5.406 1.00 69.44 491 PRO A O 1
ATOM 3702 N N . ILE A 1 492 ? -40.083 53.305 7.295 1.00 72.88 492 ILE A N 1
ATOM 3703 C CA . ILE A 1 492 ? -40.415 51.981 6.760 1.00 72.88 492 ILE A CA 1
ATOM 3704 C C . ILE A 1 492 ? -41.908 51.707 6.953 1.00 72.88 492 ILE A C 1
ATOM 3706 O O . ILE A 1 492 ? -42.586 51.227 6.049 1.00 72.88 492 ILE A O 1
ATOM 3710 N N . PHE A 1 493 ? -42.419 52.002 8.150 1.00 64.38 493 PHE A N 1
ATOM 3711 C CA . PHE A 1 493 ? -43.805 51.756 8.539 1.00 64.38 493 PHE A CA 1
ATOM 3712 C C . PHE A 1 493 ? -44.200 52.686 9.691 1.00 64.38 493 PHE A C 1
ATOM 3714 O O . PHE A 1 493 ? -43.367 53.002 10.538 1.00 64.38 493 PHE A O 1
ATOM 3721 N N . GLY A 1 494 ? -45.456 53.127 9.754 1.00 66.81 494 GLY A N 1
ATOM 3722 C CA . GLY A 1 494 ? -45.938 53.977 10.842 1.00 66.81 494 GLY A CA 1
ATOM 3723 C C . GLY A 1 494 ? -47.404 53.726 11.167 1.00 66.81 494 GLY A C 1
ATOM 3724 O O . GLY A 1 494 ? -48.208 53.487 10.270 1.00 66.81 494 GLY A O 1
ATOM 3725 N N . ILE A 1 495 ? -47.734 53.785 12.456 1.00 62.84 495 ILE A N 1
ATOM 3726 C CA . ILE A 1 495 ? -49.101 53.714 12.972 1.00 62.84 495 ILE A CA 1
ATOM 3727 C C . ILE A 1 495 ? -49.399 55.062 13.623 1.00 62.84 495 ILE A C 1
ATOM 3729 O O . ILE A 1 495 ? -48.704 55.481 14.549 1.00 62.84 495 ILE A O 1
ATOM 3733 N N . SER A 1 496 ? -50.428 55.743 13.128 1.00 64.38 496 SER A N 1
ATOM 3734 C CA . SER A 1 496 ? -50.954 56.966 13.728 1.00 64.38 496 SER A CA 1
ATOM 3735 C C . SER A 1 496 ? -52.245 56.634 14.463 1.00 64.38 496 SER A C 1
ATOM 3737 O O . SER A 1 496 ? -53.151 56.042 13.879 1.00 64.38 496 SER A O 1
ATOM 3739 N N . ALA A 1 497 ? -52.319 57.007 15.740 1.00 56.78 497 ALA A N 1
ATOM 3740 C CA . ALA A 1 497 ? -53.568 57.039 16.479 1.00 56.78 497 ALA A CA 1
ATOM 3741 C C . ALA A 1 497 ? -54.142 58.456 16.346 1.00 56.78 497 ALA A C 1
ATOM 3743 O O . ALA A 1 497 ? -53.697 59.384 17.021 1.00 56.78 497 ALA A O 1
ATOM 3744 N N . SER A 1 498 ? -55.095 58.623 15.431 1.00 52.66 498 SER A N 1
ATOM 3745 C CA . SER A 1 498 ? -56.060 59.724 15.513 1.00 52.66 498 SER A CA 1
ATOM 3746 C C . SER A 1 498 ? -57.251 59.220 16.331 1.00 52.66 498 SER A C 1
ATOM 3748 O O . SER A 1 498 ? -57.588 58.042 16.216 1.00 52.66 498 SER A O 1
ATOM 3750 N N . ASN A 1 499 ? -57.786 60.076 17.211 1.00 46.62 499 ASN A N 1
ATOM 3751 C CA . ASN A 1 499 ? -58.897 59.760 18.123 1.00 46.62 499 ASN A CA 1
ATOM 3752 C C . ASN A 1 499 ? -60.071 59.053 17.442 1.00 46.62 499 ASN A C 1
ATOM 3754 O O . ASN A 1 499 ? -60.496 59.542 16.368 1.00 46.62 499 ASN A O 1
#

Radius of gyration: 91.94 Å; chains: 1; bounding box: 174×100×216 Å

Foldseek 3Di:
DEADPLADDDPDQAAAEALPPWDDKDFYHYDPVQVLFPWKWKWKDFPPDIAIFTADDRITTDFNRNRNDWGFIWIKMWGHNPPPDIDIHDTHPRTHGHDYDDPDRHDYDPDGDDGNVRVVVVVVVVVVVVVVVVVVVVVVVVVVVVVVVVVVVVVVVVVVVVVVVVVVVVVVVVVVVVVVVVVVVVVVVVVVVVVVVVVVVVVVVVVVVVVVVVVVVVVVVVVVVVVVVVVVVVLEAEEEDDPPQADPVPQFGPDDDDQSYWYWGQDPPDDVPCGTWTWGWDQDPVRDIDIDTDDDPDPFAAEQDLVLLVCVLVVHDHDPDDHHHDPVNVVSNVVVVCVVCVVPDDDDDPPPDPPCFDDVVRPTLRDNDPVSSCCSVPPPPPDDDDDDDPPPDDDDDDDDDDDDDDDDDPVPVCPVVVVVVVVVVCVVQQADPVRHHDPPPDPPPPDDVVVVVVVVCVVVVVDCPPFFDDWDWDADPQFIKIFTAGPVRHTPDIDTDGD